Protein AF-A0A9P6RAH3-F1 (afdb_monomer_lite)

Structure (mmCIF, N/CA/C/O backbone):
data_AF-A0A9P6RAH3-F1
#
_entry.id   AF-A0A9P6RAH3-F1
#
loop_
_atom_site.group_PDB
_atom_site.id
_atom_site.type_symbol
_atom_site.label_atom_id
_atom_site.label_alt_id
_atom_site.label_comp_id
_atom_site.label_asym_id
_atom_site.label_entity_id
_atom_site.label_seq_id
_atom_site.pdbx_PDB_ins_code
_atom_site.Cartn_x
_atom_site.Cartn_y
_atom_site.Cartn_z
_atom_site.occupancy
_atom_site.B_iso_or_equiv
_atom_site.auth_seq_id
_atom_site.auth_comp_id
_atom_site.auth_asym_id
_atom_site.auth_atom_id
_atom_site.pdbx_PDB_model_num
ATOM 1 N N . MET A 1 1 ? 7.446 12.076 -21.615 1.00 49.56 1 MET A N 1
ATOM 2 C CA . MET A 1 1 ? 6.019 11.780 -21.861 1.00 49.56 1 MET A CA 1
ATOM 3 C C . MET A 1 1 ? 5.798 10.396 -22.470 1.00 49.56 1 MET A C 1
ATOM 5 O O . MET A 1 1 ? 5.103 9.610 -21.844 1.00 49.56 1 MET A O 1
ATOM 9 N N . VAL A 1 2 ? 6.433 10.030 -23.598 1.00 54.84 2 VAL A N 1
ATOM 10 C CA . VAL A 1 2 ? 6.246 8.711 -24.266 1.00 54.84 2 VAL A CA 1
ATOM 11 C C . VAL A 1 2 ? 6.373 7.505 -23.314 1.00 54.84 2 VAL A C 1
ATOM 13 O O . VAL A 1 2 ? 5.565 6.583 -23.360 1.00 54.84 2 VAL A O 1
ATOM 16 N N . THR A 1 3 ? 7.330 7.535 -22.381 1.00 67.00 3 THR A N 1
ATOM 17 C CA . THR A 1 3 ? 7.563 6.432 -21.435 1.00 67.00 3 THR A CA 1
ATOM 18 C C . THR A 1 3 ? 6.421 6.212 -20.436 1.00 67.00 3 THR A C 1
ATOM 20 O O . THR A 1 3 ? 6.198 5.075 -20.034 1.00 67.00 3 THR A O 1
ATOM 23 N N . PHE A 1 4 ? 5.693 7.257 -20.026 1.00 75.06 4 PHE A N 1
ATOM 24 C CA . PHE A 1 4 ? 4.624 7.123 -19.023 1.00 75.06 4 PHE A CA 1
ATOM 25 C C . PHE A 1 4 ? 3.326 6.617 -19.636 1.00 75.06 4 PHE A C 1
ATOM 27 O O . PHE A 1 4 ? 2.701 5.727 -19.065 1.00 75.06 4 PHE A O 1
ATOM 34 N N . ARG A 1 5 ? 2.991 7.064 -20.852 1.00 82.31 5 ARG A N 1
ATOM 35 C CA . ARG A 1 5 ? 1.853 6.505 -21.593 1.00 82.31 5 ARG A CA 1
ATOM 36 C C . ARG A 1 5 ? 2.031 5.005 -21.852 1.00 82.31 5 ARG A C 1
ATOM 38 O O . ARG A 1 5 ? 1.103 4.235 -21.633 1.00 82.31 5 ARG A O 1
ATOM 45 N N . ALA A 1 6 ? 3.251 4.562 -22.180 1.00 79.00 6 ALA A N 1
ATOM 46 C CA . ALA A 1 6 ? 3.580 3.135 -22.283 1.00 79.00 6 ALA A CA 1
ATOM 47 C C . ALA A 1 6 ? 3.304 2.353 -20.981 1.00 79.00 6 ALA A C 1
ATOM 49 O O . ALA A 1 6 ? 2.843 1.214 -21.030 1.00 79.00 6 ALA A O 1
ATOM 50 N N . MET A 1 7 ? 3.537 2.954 -19.805 1.00 79.81 7 MET A N 1
ATOM 51 C CA . MET A 1 7 ? 3.183 2.325 -18.525 1.00 79.81 7 MET A CA 1
ATOM 52 C C . MET A 1 7 ? 1.667 2.173 -18.360 1.00 79.81 7 MET A C 1
ATOM 54 O O . MET A 1 7 ? 1.246 1.164 -17.801 1.00 79.81 7 MET A O 1
ATOM 58 N N . GLY A 1 8 ? 0.868 3.116 -18.872 1.00 84.75 8 GLY A N 1
ATOM 59 C CA . GLY A 1 8 ? -0.594 3.015 -18.934 1.00 84.75 8 GLY A CA 1
ATOM 60 C C . GLY A 1 8 ? -1.062 1.785 -19.710 1.00 84.75 8 GLY A C 1
ATOM 61 O O . GLY A 1 8 ? -1.797 0.972 -19.158 1.00 84.75 8 GLY A O 1
ATOM 62 N N . TYR A 1 9 ? -0.544 1.563 -20.921 1.00 87.19 9 TYR A N 1
ATOM 63 C CA . TYR A 1 9 ? -0.865 0.368 -21.718 1.00 87.19 9 TYR A CA 1
ATOM 64 C C . TYR A 1 9 ? -0.421 -0.941 -21.050 1.00 87.19 9 TYR A C 1
ATOM 66 O O . TYR A 1 9 ? -1.148 -1.933 -21.047 1.00 87.19 9 TYR A O 1
ATOM 74 N N . VAL A 1 10 ? 0.768 -0.960 -20.435 1.00 83.44 10 VAL A N 1
ATOM 75 C CA . VAL A 1 10 ? 1.232 -2.138 -19.682 1.00 83.44 10 VAL A CA 1
ATOM 76 C C . VAL A 1 10 ? 0.315 -2.414 -18.490 1.00 83.44 10 VAL A C 1
ATOM 78 O O . VAL A 1 10 ? 0.002 -3.573 -18.208 1.00 83.44 10 VAL A O 1
ATOM 81 N N . LEU A 1 11 ? -0.105 -1.367 -17.779 1.00 85.81 11 LEU A N 1
ATOM 82 C CA . LEU A 1 11 ? -0.996 -1.491 -16.634 1.00 85.81 11 LEU A CA 1
ATOM 83 C C . LEU A 1 11 ? -2.391 -1.953 -17.066 1.00 85.81 11 LEU A C 1
ATOM 85 O O . LEU A 1 11 ? -2.921 -2.863 -16.436 1.00 85.81 11 LEU A O 1
ATOM 89 N N . ASP A 1 12 ? -2.929 -1.428 -18.167 1.00 91.81 12 ASP A N 1
ATOM 90 C CA . ASP A 1 12 ? -4.168 -1.904 -18.784 1.00 91.81 12 ASP A CA 1
ATOM 91 C C . ASP A 1 12 ? -4.110 -3.402 -19.091 1.00 91.81 12 ASP A C 1
ATOM 93 O O . ASP A 1 12 ? -4.993 -4.149 -18.676 1.00 91.81 12 ASP A O 1
ATOM 97 N N . GLY A 1 13 ? -3.034 -3.871 -19.728 1.00 86.12 13 GLY A N 1
ATOM 98 C CA . GLY A 1 13 ? -2.856 -5.293 -20.009 1.00 86.12 13 GLY A CA 1
ATOM 99 C C . GLY A 1 13 ? -2.847 -6.150 -18.737 1.00 86.12 13 GLY A C 1
ATOM 100 O O . GLY A 1 13 ? -3.402 -7.247 -18.714 1.00 86.12 13 GLY A O 1
ATOM 101 N N . VAL A 1 14 ? -2.254 -5.670 -17.641 1.00 85.31 14 VAL A N 1
ATOM 102 C CA . VAL A 1 14 ? -2.261 -6.394 -16.357 1.00 85.31 14 VAL A CA 1
ATOM 103 C C . VAL A 1 14 ? -3.646 -6.379 -15.707 1.00 85.31 14 VAL A C 1
ATOM 105 O O . VAL A 1 14 ? -4.113 -7.422 -15.238 1.00 85.31 14 VAL A O 1
ATOM 108 N N . LEU A 1 15 ? -4.293 -5.215 -15.669 1.00 88.62 15 LEU A N 1
ATOM 109 C CA . LEU A 1 15 ? -5.583 -5.033 -15.016 1.00 88.62 15 LEU A CA 1
ATOM 110 C C . LEU A 1 15 ? -6.694 -5.754 -15.781 1.00 88.62 15 LEU A C 1
ATOM 112 O O . LEU A 1 15 ? -7.438 -6.499 -15.160 1.00 88.62 15 LEU A O 1
ATOM 116 N N . SER A 1 16 ? -6.743 -5.647 -17.108 1.00 91.50 16 SER A N 1
ATOM 117 C CA . SER A 1 16 ? -7.760 -6.286 -17.960 1.00 91.50 16 SER A CA 1
ATOM 118 C C . SER A 1 16 ? -7.700 -7.812 -17.920 1.00 91.50 16 SER A C 1
ATOM 120 O O . SER A 1 16 ? -8.715 -8.486 -18.054 1.00 91.50 16 SER A O 1
ATOM 122 N N . ASN A 1 17 ? -6.514 -8.377 -17.679 1.00 87.94 17 ASN A N 1
ATOM 123 C CA . ASN A 1 17 ? -6.347 -9.817 -17.473 1.00 87.94 17 ASN A CA 1
ATOM 124 C C . ASN A 1 17 ? -6.884 -10.307 -16.118 1.00 87.94 17 ASN A C 1
ATOM 126 O O . ASN A 1 17 ? -7.027 -11.513 -15.916 1.00 87.94 17 ASN A O 1
ATOM 130 N N . THR A 1 18 ? -7.114 -9.395 -15.172 1.00 86.31 18 THR A N 1
ATOM 131 C CA . THR A 1 18 ? -7.459 -9.725 -13.781 1.00 86.31 18 THR A CA 1
ATOM 132 C C . THR A 1 18 ? -8.861 -9.246 -13.403 1.00 86.31 18 THR A C 1
ATOM 134 O O . THR A 1 18 ? -9.547 -9.916 -12.634 1.00 86.31 18 THR A O 1
ATOM 137 N N . PHE A 1 19 ? -9.295 -8.111 -13.945 1.00 92.00 19 PHE A N 1
ATOM 138 C CA . PHE A 1 19 ? -10.498 -7.385 -13.561 1.00 92.00 19 PHE A CA 1
ATOM 139 C C . PHE A 1 19 ? -11.309 -6.990 -14.796 1.00 92.00 19 PHE A C 1
ATOM 141 O O . PHE A 1 19 ? -10.760 -6.676 -15.851 1.00 92.00 19 PHE A O 1
ATOM 148 N N . ASN A 1 20 ? -12.633 -6.982 -14.652 1.00 93.25 20 ASN A N 1
ATOM 149 C CA . ASN A 1 20 ? -13.534 -6.506 -15.694 1.00 93.25 20 ASN A CA 1
ATOM 150 C C . ASN A 1 20 ? -13.617 -4.974 -15.633 1.00 93.25 20 ASN A C 1
ATOM 152 O O . ASN A 1 20 ? -14.080 -4.439 -14.624 1.00 93.25 20 ASN A O 1
ATOM 156 N N . LYS A 1 21 ? -13.214 -4.287 -16.711 1.00 94.12 21 LYS A N 1
ATOM 157 C CA . LYS A 1 21 ? -13.225 -2.815 -16.808 1.00 94.12 21 LYS A CA 1
ATOM 158 C C . LYS A 1 21 ? -14.575 -2.198 -16.445 1.00 94.12 21 LYS A C 1
ATOM 160 O O . LYS A 1 21 ? -14.622 -1.263 -15.659 1.00 94.12 21 LYS A O 1
ATOM 165 N N . GLY A 1 22 ? -15.672 -2.755 -16.963 1.00 93.19 22 GLY A N 1
ATOM 166 C CA . GLY A 1 22 ? -17.022 -2.223 -16.749 1.00 93.19 22 GLY A CA 1
ATOM 167 C C . GLY A 1 22 ? -17.549 -2.402 -15.323 1.00 93.19 22 GLY A C 1
ATOM 168 O O . GLY A 1 22 ? -18.554 -1.798 -14.970 1.00 93.19 22 GLY A O 1
ATOM 169 N N . LEU A 1 23 ? -16.881 -3.222 -14.507 1.00 92.81 23 LEU A N 1
ATOM 170 C CA . LEU A 1 23 ? -17.244 -3.489 -13.111 1.00 92.81 23 LEU A CA 1
ATOM 171 C C . LEU A 1 23 ? -16.186 -2.987 -12.118 1.00 92.81 23 LEU A C 1
ATOM 173 O O . LEU A 1 23 ? -16.280 -3.289 -10.930 1.00 92.81 23 LEU A O 1
ATOM 177 N N . THR A 1 24 ? -15.156 -2.282 -12.591 1.00 95.06 24 THR A N 1
ATOM 178 C CA . THR A 1 24 ? -14.015 -1.881 -11.764 1.00 95.06 24 THR A CA 1
ATOM 179 C C . THR A 1 24 ? -13.789 -0.383 -11.859 1.00 95.06 24 THR A C 1
ATOM 181 O O . THR A 1 24 ? -13.542 0.147 -12.941 1.00 95.06 24 THR A O 1
ATOM 184 N N . THR A 1 25 ? -13.783 0.275 -10.703 1.00 95.88 25 THR A N 1
ATOM 185 C CA . THR A 1 25 ? -13.424 1.689 -10.575 1.00 95.88 25 THR A CA 1
ATOM 186 C C . THR A 1 25 ? -12.081 1.813 -9.866 1.00 95.88 25 THR A C 1
ATOM 188 O O . THR A 1 25 ? -11.857 1.217 -8.811 1.00 95.88 25 THR A O 1
ATOM 191 N N . LEU A 1 26 ? -11.167 2.583 -10.449 1.00 95.12 26 LEU A N 1
ATOM 192 C CA . LEU A 1 26 ? -9.855 2.874 -9.885 1.00 95.12 26 LEU A CA 1
ATOM 193 C C . LEU A 1 26 ? -9.938 4.165 -9.070 1.00 95.12 26 LEU A C 1
ATOM 195 O O . LEU A 1 26 ? -10.116 5.237 -9.637 1.00 95.12 26 LEU A O 1
ATOM 199 N N . HIS A 1 27 ? -9.793 4.071 -7.750 1.00 94.62 27 HIS A N 1
ATOM 200 C CA . HIS A 1 27 ? -9.762 5.239 -6.868 1.00 94.62 27 HIS A CA 1
ATOM 201 C C . HIS A 1 27 ? -8.326 5.710 -6.654 1.00 94.62 27 HIS A C 1
ATOM 203 O O . HIS A 1 27 ? -7.445 4.915 -6.318 1.00 94.62 27 HIS A O 1
ATOM 209 N N . VAL A 1 28 ? -8.093 7.005 -6.846 1.00 91.62 28 VAL A N 1
ATOM 210 C CA . VAL A 1 28 ? -6.760 7.608 -6.765 1.00 91.62 28 VAL A CA 1
ATOM 211 C C . VAL A 1 28 ? -6.752 8.702 -5.709 1.00 91.62 28 VAL A C 1
ATOM 213 O O . VAL A 1 28 ? -7.640 9.552 -5.706 1.00 91.62 28 VAL A O 1
ATOM 216 N N . ASP A 1 29 ? -5.740 8.683 -4.836 1.00 89.44 29 ASP A N 1
ATOM 217 C CA . ASP A 1 29 ? -5.482 9.757 -3.870 1.00 89.44 29 ASP A CA 1
ATOM 218 C C . ASP A 1 29 ? -5.412 11.126 -4.567 1.00 89.44 29 ASP A C 1
ATOM 220 O O . ASP A 1 29 ? -4.658 11.306 -5.528 1.00 89.44 29 ASP A O 1
ATOM 224 N N . GLY A 1 30 ? -6.114 12.106 -4.010 1.00 88.25 30 GLY A N 1
ATOM 225 C CA . GLY A 1 30 ? -5.964 13.524 -4.301 1.00 88.25 30 GLY A CA 1
ATOM 226 C C . GLY A 1 30 ? -4.952 14.209 -3.387 1.00 88.25 30 GLY A C 1
ATOM 227 O O . GLY A 1 30 ? -3.804 13.776 -3.232 1.00 88.25 30 GLY A O 1
ATOM 228 N N . LEU A 1 31 ? -5.370 15.332 -2.800 1.00 84.56 31 LEU A N 1
ATOM 229 C CA . LEU A 1 31 ? -4.498 16.189 -1.998 1.00 84.56 31 LEU A CA 1
ATOM 230 C C . LEU A 1 31 ? -4.124 15.538 -0.660 1.00 84.56 31 LEU A C 1
ATOM 232 O O . LEU A 1 31 ? -4.891 14.772 -0.077 1.00 84.56 31 LEU A O 1
ATOM 236 N N . ALA A 1 32 ? -2.936 15.878 -0.155 1.00 83.44 32 ALA A N 1
ATOM 237 C CA . ALA A 1 32 ? -2.499 15.445 1.168 1.00 83.44 32 ALA A CA 1
ATOM 238 C C . ALA A 1 32 ? -3.417 16.016 2.262 1.00 83.44 32 ALA A C 1
ATOM 240 O O . ALA A 1 32 ? -3.820 17.182 2.208 1.00 83.44 32 ALA A O 1
ATOM 241 N N . SER A 1 33 ? -3.719 15.189 3.262 1.00 87.56 33 SER A N 1
ATOM 242 C CA . SER A 1 33 ? -4.555 15.555 4.401 1.00 87.56 33 SER A CA 1
ATOM 243 C C . SER A 1 33 ? -3.719 15.974 5.607 1.00 87.56 33 SER A C 1
ATOM 245 O O . SER A 1 33 ? -2.611 15.472 5.828 1.00 87.56 33 SER A O 1
ATOM 247 N N . GLU A 1 34 ? -4.268 16.873 6.426 1.00 85.94 34 GLU A N 1
ATOM 248 C CA . GLU A 1 34 ? -3.647 17.280 7.693 1.00 85.94 34 GLU A CA 1
ATOM 249 C C . GLU A 1 34 ? -3.409 16.075 8.609 1.00 85.94 34 GLU A C 1
ATOM 251 O O . GLU A 1 34 ? -2.360 15.939 9.235 1.00 85.94 34 GLU A O 1
ATOM 256 N N . GLN A 1 35 ? -4.370 15.153 8.629 1.00 85.81 35 GLN A N 1
ATOM 257 C CA . GLN A 1 35 ? -4.357 13.963 9.466 1.00 85.81 35 GLN A CA 1
ATOM 258 C C . GLN A 1 35 ? -3.146 13.062 9.147 1.00 85.81 35 GLN A C 1
ATOM 260 O O . GLN A 1 35 ? -2.555 12.499 10.067 1.00 85.81 35 GLN A O 1
ATOM 265 N N . LYS A 1 36 ? -2.707 12.974 7.879 1.00 85.75 36 LYS A N 1
ATOM 266 C CA . LYS A 1 36 ? -1.506 12.209 7.480 1.00 85.75 36 LYS A CA 1
ATOM 267 C C . LYS A 1 36 ? -0.220 13.046 7.442 1.00 85.75 36 LYS A C 1
ATOM 269 O O . LYS A 1 36 ? 0.839 12.521 7.085 1.00 85.75 36 LYS A O 1
ATOM 274 N N . ARG A 1 37 ? -0.240 14.327 7.839 1.00 84.88 37 ARG A N 1
ATOM 275 C CA . ARG A 1 37 ? 0.933 15.225 7.780 1.00 84.88 37 ARG A CA 1
ATOM 276 C C . ARG A 1 37 ? 2.153 14.643 8.494 1.00 84.88 37 ARG A C 1
ATOM 278 O O . ARG A 1 37 ? 3.262 14.677 7.958 1.00 84.88 37 ARG A O 1
ATOM 285 N N . GLN A 1 38 ? 1.973 14.078 9.689 1.00 84.69 38 GLN A N 1
ATOM 286 C CA . GLN A 1 38 ? 3.084 13.490 10.442 1.00 84.69 38 GLN A CA 1
ATOM 287 C C . GLN A 1 38 ? 3.701 12.295 9.700 1.00 84.69 38 GLN A C 1
ATOM 289 O O . GLN A 1 38 ? 4.925 12.158 9.655 1.00 84.69 38 GLN A O 1
ATOM 294 N N . GLU A 1 39 ? 2.875 11.445 9.097 1.00 85.56 39 GLU A N 1
ATOM 295 C CA . GLU A 1 39 ? 3.328 10.285 8.337 1.00 85.56 39 GLU A CA 1
ATOM 296 C C . GLU A 1 39 ? 4.015 10.701 7.029 1.00 85.56 39 GLU A C 1
ATOM 298 O O . GLU A 1 39 ? 5.081 10.179 6.692 1.00 85.56 39 GLU A O 1
ATOM 303 N N . HIS A 1 40 ? 3.510 11.731 6.345 1.00 83.81 40 HIS A N 1
ATOM 304 C CA . HIS A 1 40 ? 4.207 12.357 5.219 1.00 83.81 40 HIS A CA 1
ATOM 305 C C . HIS A 1 40 ? 5.593 12.875 5.624 1.00 83.81 40 HIS A C 1
ATOM 307 O O . HIS A 1 40 ? 6.584 12.537 4.970 1.00 83.81 40 HIS A O 1
ATOM 313 N N . ARG A 1 41 ? 5.700 13.590 6.752 1.00 84.25 41 ARG A N 1
ATOM 314 C CA . ARG A 1 41 ? 6.985 14.053 7.298 1.00 84.25 41 ARG A CA 1
ATOM 315 C C . ARG A 1 41 ? 7.924 12.896 7.626 1.00 84.25 41 ARG A C 1
ATOM 317 O O . ARG A 1 41 ? 9.084 12.931 7.224 1.00 84.25 41 ARG A O 1
ATOM 324 N N . LYS A 1 42 ? 7.451 11.836 8.291 1.00 84.56 42 LYS A N 1
ATOM 325 C CA . LYS A 1 42 ? 8.261 10.634 8.586 1.00 84.56 42 LYS A CA 1
ATOM 326 C C . LYS A 1 42 ? 8.779 9.983 7.303 1.00 84.56 42 LYS A C 1
ATOM 328 O O . LYS A 1 42 ? 9.968 9.660 7.210 1.00 84.56 42 LYS A O 1
ATOM 333 N N . ARG A 1 43 ? 7.916 9.819 6.293 1.00 82.62 43 ARG A N 1
ATOM 334 C CA . ARG A 1 43 ? 8.280 9.263 4.979 1.00 82.62 43 ARG A CA 1
ATOM 335 C C . ARG A 1 43 ? 9.321 10.144 4.282 1.00 82.62 43 ARG A C 1
ATOM 337 O O . ARG A 1 43 ? 10.314 9.606 3.789 1.00 82.62 43 ARG A O 1
ATOM 344 N N . ASN A 1 44 ? 9.153 11.466 4.301 1.00 82.12 44 ASN A N 1
ATOM 345 C CA . ASN A 1 44 ? 10.094 12.421 3.709 1.00 82.12 44 ASN A CA 1
ATOM 346 C C . ASN A 1 44 ? 11.436 12.455 4.453 1.00 82.12 44 ASN A C 1
ATOM 348 O O . ASN A 1 44 ? 12.487 12.404 3.820 1.00 82.12 44 ASN A O 1
ATOM 352 N N . GLN A 1 45 ? 11.437 12.434 5.786 1.00 85.12 45 GLN A N 1
ATOM 353 C CA . GLN A 1 45 ? 12.658 12.343 6.591 1.00 85.12 45 GLN A CA 1
ATOM 354 C C . GLN A 1 45 ? 13.403 11.024 6.362 1.00 85.12 45 GLN A C 1
ATOM 356 O O . GLN A 1 45 ? 14.628 11.013 6.256 1.00 85.12 45 GLN A O 1
ATOM 361 N N . SER A 1 46 ? 12.683 9.903 6.271 1.00 84.56 46 SER A N 1
ATOM 362 C CA . SER A 1 46 ? 13.263 8.595 5.945 1.00 84.56 46 SER A CA 1
ATOM 363 C C . SER A 1 46 ? 13.887 8.593 4.547 1.00 84.56 46 SER A C 1
ATOM 365 O O . SER A 1 46 ? 15.001 8.091 4.356 1.00 84.56 46 SER A O 1
ATOM 367 N N . LEU A 1 47 ? 13.208 9.220 3.581 1.00 82.31 47 LEU A N 1
ATOM 368 C CA . LEU A 1 47 ? 13.712 9.420 2.226 1.00 82.31 47 LEU A CA 1
ATOM 369 C C . LEU A 1 47 ? 14.978 10.286 2.229 1.00 82.31 47 LEU A C 1
ATOM 371 O O . LEU A 1 47 ? 15.981 9.869 1.653 1.00 82.31 47 LEU A O 1
ATOM 375 N N . LYS A 1 48 ? 14.965 11.423 2.937 1.00 83.75 48 LYS A N 1
ATOM 376 C CA . LYS A 1 48 ? 16.110 12.332 3.104 1.00 83.75 48 LYS A CA 1
ATOM 377 C C . LYS A 1 48 ? 17.309 11.608 3.707 1.00 83.75 48 LYS A C 1
ATOM 379 O O . LYS A 1 48 ? 18.349 11.523 3.071 1.00 83.75 48 LYS A O 1
ATOM 384 N N . LYS A 1 49 ? 17.133 10.941 4.853 1.00 86.50 49 LYS A N 1
ATOM 385 C CA . LYS A 1 49 ? 18.187 10.139 5.506 1.00 86.50 49 LYS A CA 1
ATOM 386 C C . LYS A 1 49 ? 18.754 9.061 4.583 1.00 86.50 49 LYS A C 1
ATOM 388 O O . LYS A 1 49 ? 19.961 8.825 4.555 1.00 86.50 49 LYS A O 1
ATOM 393 N N . SER A 1 50 ? 17.891 8.386 3.826 1.00 84.25 50 SER A N 1
ATOM 394 C CA . SER A 1 50 ? 18.324 7.359 2.879 1.00 84.25 50 SER A CA 1
ATOM 395 C C . SER A 1 50 ? 19.074 7.955 1.688 1.00 84.25 50 SER A C 1
ATOM 397 O O . SER A 1 50 ? 20.031 7.341 1.212 1.00 84.25 50 SER A O 1
ATOM 399 N N . MET A 1 51 ? 18.676 9.147 1.239 1.00 83.69 51 MET A N 1
ATOM 400 C CA . MET A 1 51 ? 19.365 9.902 0.201 1.00 83.69 51 MET A CA 1
ATOM 401 C C . MET A 1 51 ? 20.731 10.385 0.674 1.00 83.69 51 MET A C 1
ATOM 403 O O . MET A 1 51 ? 21.720 10.135 -0.002 1.00 83.69 51 MET A O 1
ATOM 407 N N . ASP A 1 52 ? 20.819 10.985 1.856 1.00 86.56 52 ASP A N 1
ATOM 408 C CA . ASP A 1 52 ? 22.078 11.459 2.437 1.00 86.56 52 ASP A CA 1
ATOM 409 C C . ASP A 1 52 ? 23.041 10.285 2.673 1.00 86.56 52 ASP A C 1
ATOM 411 O O . ASP A 1 52 ? 24.239 10.353 2.382 1.00 86.56 52 ASP A O 1
ATOM 415 N N . SER A 1 53 ? 22.509 9.135 3.105 1.00 87.69 53 SER A N 1
ATOM 416 C CA . SER A 1 53 ? 23.281 7.893 3.215 1.00 87.69 53 SER A CA 1
ATOM 417 C C . SER A 1 53 ? 23.754 7.360 1.860 1.00 87.69 53 SER A C 1
ATOM 419 O O . SER A 1 53 ? 24.790 6.697 1.788 1.00 87.69 53 SER A O 1
ATOM 421 N N . LEU A 1 54 ? 22.993 7.583 0.787 1.00 86.12 54 LEU A N 1
ATOM 422 C CA . LEU A 1 54 ? 23.382 7.195 -0.564 1.00 86.12 54 LEU A CA 1
ATOM 423 C C . LEU A 1 54 ? 24.434 8.160 -1.125 1.00 86.12 54 LEU A C 1
ATOM 425 O O . LEU A 1 54 ? 25.460 7.680 -1.596 1.00 86.12 54 LEU A O 1
ATOM 429 N N . LYS A 1 55 ? 24.219 9.476 -1.012 1.00 87.56 55 LYS A N 1
ATOM 430 C CA . LYS A 1 55 ? 25.155 10.532 -1.423 1.00 87.56 55 LYS A CA 1
ATOM 431 C C . LYS A 1 55 ? 26.506 10.363 -0.746 1.00 87.56 55 LYS A C 1
ATOM 433 O O . LYS A 1 55 ? 27.480 10.119 -1.433 1.00 87.56 55 LYS A O 1
ATOM 438 N N . SER A 1 56 ? 26.556 10.268 0.583 1.00 88.81 56 SER A N 1
ATOM 439 C CA . SER A 1 56 ? 27.818 10.037 1.315 1.00 88.81 56 SER A CA 1
ATOM 440 C C . SER A 1 56 ? 28.594 8.788 0.859 1.00 88.81 56 SER A C 1
ATOM 442 O O . SER A 1 56 ? 29.825 8.789 0.826 1.00 88.81 56 SER A O 1
ATOM 444 N N . LYS A 1 57 ? 27.897 7.713 0.463 1.00 86.38 57 LYS A N 1
ATOM 445 C CA . LYS A 1 57 ? 28.527 6.504 -0.103 1.00 86.38 57 LYS A CA 1
ATOM 446 C C . LYS A 1 57 ? 28.986 6.688 -1.544 1.00 86.38 57 LYS A C 1
ATOM 448 O O . LYS A 1 57 ? 29.923 6.010 -1.956 1.00 86.38 57 LYS A O 1
ATOM 453 N N . VAL A 1 58 ? 28.295 7.518 -2.315 1.00 86.50 58 VAL A N 1
ATOM 454 C CA . VAL A 1 58 ? 28.639 7.829 -3.703 1.00 86.50 58 VAL A CA 1
ATOM 455 C C . VAL A 1 58 ? 29.783 8.835 -3.728 1.00 86.50 58 VAL A C 1
ATOM 457 O O . VAL A 1 58 ? 30.758 8.588 -4.413 1.00 86.50 58 VAL A O 1
ATOM 460 N N . ASP A 1 59 ? 29.762 9.888 -2.924 1.00 87.69 59 ASP A N 1
ATOM 461 C CA . ASP A 1 59 ? 30.775 10.948 -2.928 1.00 87.69 59 ASP A CA 1
ATOM 462 C C . ASP A 1 59 ? 32.137 10.453 -2.432 1.00 87.69 59 ASP A C 1
ATOM 464 O O . ASP A 1 59 ? 33.176 10.938 -2.869 1.00 87.69 59 ASP A O 1
ATOM 468 N N . SER A 1 60 ? 32.161 9.413 -1.595 1.00 89.81 60 SER A N 1
ATOM 469 C CA . SER A 1 60 ? 33.403 8.767 -1.173 1.00 89.81 60 SER A CA 1
ATOM 470 C C . SER A 1 60 ? 34.135 8.118 -2.368 1.00 89.81 60 SER A C 1
ATOM 472 O O . SER A 1 60 ? 33.670 7.092 -2.885 1.00 89.81 60 SER A O 1
ATOM 474 N N . PRO A 1 61 ? 35.319 8.620 -2.782 1.00 82.69 61 PRO A N 1
ATOM 475 C CA . PRO A 1 61 ? 36.054 8.085 -3.935 1.00 82.69 61 PRO A CA 1
ATOM 476 C C . PRO A 1 61 ? 36.554 6.650 -3.699 1.00 82.69 61 PRO A C 1
ATOM 478 O O . PRO A 1 61 ? 36.758 5.884 -4.640 1.00 82.69 61 PRO A O 1
ATOM 481 N N . ALA A 1 62 ? 36.694 6.242 -2.433 1.00 82.75 62 ALA A N 1
ATOM 482 C CA . ALA A 1 62 ? 37.101 4.892 -2.047 1.00 82.75 62 ALA A CA 1
ATOM 483 C C . ALA A 1 62 ? 35.991 3.839 -2.240 1.00 82.75 62 ALA A C 1
ATOM 485 O O . ALA A 1 62 ? 36.257 2.630 -2.258 1.00 82.75 62 ALA A O 1
ATOM 486 N N . THR A 1 63 ? 34.733 4.264 -2.374 1.00 83.12 63 THR A N 1
ATOM 487 C CA . THR A 1 63 ? 33.598 3.343 -2.370 1.00 83.12 63 THR A CA 1
ATOM 488 C C . THR A 1 63 ? 33.296 2.841 -3.779 1.00 83.12 63 THR A C 1
ATOM 490 O O . THR A 1 63 ? 32.829 3.564 -4.656 1.00 83.12 63 THR A O 1
ATOM 493 N N . LYS A 1 64 ? 33.517 1.541 -4.009 1.00 84.62 64 LYS A N 1
ATOM 494 C CA . LYS A 1 64 ? 33.165 0.907 -5.289 1.00 84.62 64 LYS A CA 1
ATOM 495 C C . LYS A 1 64 ? 31.638 0.838 -5.459 1.00 84.62 64 LYS A C 1
ATOM 497 O O . LYS A 1 64 ? 30.963 0.411 -4.515 1.00 84.62 64 LYS A O 1
ATOM 502 N N . PRO A 1 65 ? 31.085 1.153 -6.648 1.00 81.88 65 PRO A N 1
ATOM 503 C CA . PRO A 1 65 ? 29.666 0.970 -6.936 1.00 81.88 65 PRO A CA 1
ATOM 504 C C . PRO A 1 65 ? 29.225 -0.475 -6.665 1.00 81.88 65 PRO A C 1
ATOM 506 O O . PRO A 1 65 ? 29.776 -1.426 -7.222 1.00 81.88 65 PRO A O 1
ATOM 509 N N . ARG A 1 66 ? 28.220 -0.663 -5.804 1.00 84.44 66 ARG A N 1
ATOM 510 C CA . ARG A 1 66 ? 27.632 -1.981 -5.508 1.00 84.44 66 ARG A CA 1
ATOM 511 C C . ARG A 1 66 ? 26.219 -2.058 -6.065 1.00 84.44 66 ARG A C 1
ATOM 513 O O . ARG A 1 66 ? 25.502 -1.065 -6.091 1.00 84.44 66 ARG A O 1
ATOM 520 N N . LYS A 1 67 ? 25.752 -3.271 -6.391 1.00 80.06 67 LYS A N 1
ATOM 521 C CA . LYS A 1 67 ? 24.345 -3.540 -6.766 1.00 80.06 67 LYS A CA 1
ATOM 522 C C . LYS A 1 67 ? 23.345 -2.994 -5.736 1.00 80.06 67 LYS A C 1
ATOM 524 O O . LYS A 1 67 ? 22.228 -2.636 -6.092 1.00 80.06 67 LYS A O 1
ATOM 529 N N . GLN A 1 68 ? 23.750 -2.928 -4.466 1.00 80.94 68 GLN A N 1
ATOM 530 C CA . GLN A 1 68 ? 22.952 -2.334 -3.400 1.00 80.94 68 GLN A CA 1
ATOM 531 C C . GLN A 1 68 ? 22.714 -0.835 -3.611 1.00 80.94 68 GLN A C 1
ATOM 533 O O . GLN A 1 68 ? 21.599 -0.405 -3.367 1.00 80.94 68 GLN A O 1
ATOM 538 N N . HIS A 1 69 ? 23.683 -0.070 -4.127 1.00 77.94 69 HIS A N 1
ATOM 539 C CA . HIS A 1 69 ? 23.506 1.365 -4.386 1.00 77.94 69 HIS A CA 1
ATOM 540 C C . HIS A 1 69 ? 22.437 1.591 -5.453 1.00 77.94 69 HIS A C 1
ATOM 542 O O . HIS A 1 69 ? 21.490 2.316 -5.201 1.00 77.94 69 HIS A O 1
ATOM 548 N N . PHE A 1 70 ? 22.488 0.859 -6.570 1.00 75.81 70 PHE A N 1
ATOM 549 C CA . PHE A 1 70 ? 21.452 0.928 -7.608 1.00 75.81 70 PHE A CA 1
ATOM 550 C C . PHE A 1 70 ? 20.067 0.489 -7.111 1.00 75.81 70 PHE A C 1
ATOM 552 O O . PHE A 1 70 ? 19.057 1.065 -7.504 1.00 75.81 70 PHE A O 1
ATOM 559 N N . ARG A 1 71 ? 19.999 -0.523 -6.231 1.00 77.69 71 ARG A N 1
ATOM 560 C CA . ARG A 1 71 ? 18.738 -0.909 -5.574 1.00 77.69 71 ARG A CA 1
ATOM 561 C C . ARG A 1 71 ? 18.220 0.204 -4.670 1.00 77.69 71 ARG A C 1
ATOM 563 O O . ARG A 1 71 ? 17.028 0.469 -4.694 1.00 77.69 71 ARG A O 1
ATOM 570 N N . THR A 1 72 ? 19.102 0.852 -3.913 1.00 77.81 72 THR A N 1
ATOM 571 C CA . THR A 1 72 ? 18.751 2.014 -3.100 1.00 77.81 72 THR A CA 1
ATOM 572 C C . THR A 1 72 ? 18.266 3.155 -3.991 1.00 77.81 72 THR A C 1
ATOM 574 O O . THR A 1 72 ? 17.158 3.610 -3.764 1.00 77.81 72 THR A O 1
ATOM 577 N N . CYS A 1 73 ? 18.976 3.529 -5.065 1.00 74.50 73 CYS A N 1
ATOM 578 C CA . CYS A 1 73 ? 18.510 4.540 -6.026 1.00 74.50 73 CYS A CA 1
ATOM 579 C C . CYS A 1 73 ? 17.117 4.206 -6.567 1.00 74.50 73 CYS A C 1
ATOM 581 O O . CYS A 1 73 ? 16.239 5.055 -6.555 1.00 74.50 73 CYS A O 1
ATOM 583 N N . ARG A 1 74 ? 16.886 2.951 -6.979 1.00 75.19 74 ARG A N 1
ATOM 584 C CA . ARG A 1 74 ? 15.580 2.493 -7.475 1.00 75.19 74 ARG A CA 1
ATOM 585 C C . ARG A 1 74 ? 14.478 2.597 -6.419 1.00 75.19 74 ARG A C 1
ATOM 587 O O . ARG A 1 74 ? 13.350 2.907 -6.768 1.00 75.19 74 ARG A O 1
ATOM 594 N N . ASN A 1 75 ? 14.789 2.303 -5.160 1.00 72.81 75 ASN A N 1
ATOM 595 C CA . ASN A 1 75 ? 13.824 2.374 -4.063 1.00 72.81 75 ASN A CA 1
ATOM 596 C C . ASN A 1 75 ? 13.567 3.816 -3.594 1.00 72.81 75 ASN A C 1
ATOM 598 O O . ASN A 1 75 ? 12.495 4.093 -3.064 1.00 72.81 75 ASN A O 1
ATOM 602 N N . LEU A 1 76 ? 14.550 4.709 -3.754 1.00 76.81 76 LEU A N 1
ATOM 603 C CA . LEU A 1 76 ? 14.426 6.137 -3.448 1.00 76.81 76 LEU A CA 1
ATOM 604 C C . LEU A 1 76 ? 13.771 6.913 -4.585 1.00 76.81 76 LEU A C 1
ATOM 606 O O . LEU A 1 76 ? 13.152 7.941 -4.333 1.00 76.81 76 LEU A O 1
ATOM 610 N N . TYR A 1 77 ? 13.875 6.412 -5.817 1.00 68.06 77 TYR A N 1
ATOM 611 C CA . TYR A 1 77 ? 13.215 7.007 -6.962 1.00 68.06 77 TYR A CA 1
ATOM 612 C C . TYR A 1 77 ? 11.708 6.848 -6.835 1.00 68.06 77 TYR A C 1
ATOM 614 O O . TYR A 1 77 ? 11.137 5.791 -7.104 1.00 68.06 77 TYR A O 1
ATOM 622 N N . ARG A 1 78 ? 11.074 7.935 -6.405 1.00 67.44 78 ARG A N 1
ATOM 623 C CA . ARG A 1 78 ? 9.638 8.135 -6.495 1.00 67.44 78 ARG A CA 1
ATOM 624 C C . ARG A 1 78 ? 9.417 9.107 -7.635 1.00 67.44 78 ARG A C 1
ATOM 626 O O . ARG A 1 78 ? 9.898 10.235 -7.593 1.00 67.44 78 ARG A O 1
ATOM 633 N N . LEU A 1 79 ? 8.734 8.640 -8.670 1.00 60.75 79 LEU A N 1
ATOM 634 C CA . LEU A 1 79 ? 8.264 9.524 -9.723 1.00 60.75 79 LEU A CA 1
ATOM 635 C C . LEU A 1 79 ? 7.351 10.587 -9.097 1.00 60.75 79 LEU A C 1
ATOM 637 O O . LEU A 1 79 ? 6.590 10.243 -8.183 1.00 60.75 79 LEU A O 1
ATOM 641 N N . PRO A 1 80 ? 7.431 11.857 -9.534 1.00 61.25 80 PRO A N 1
ATOM 642 C CA . PRO A 1 80 ? 6.531 12.889 -9.042 1.00 61.25 80 PRO A CA 1
ATOM 643 C C . PRO A 1 80 ? 5.082 12.420 -9.204 1.00 61.25 80 PRO A C 1
ATOM 645 O O . PRO A 1 80 ? 4.679 12.051 -10.309 1.00 61.25 80 PRO A O 1
ATOM 648 N N . ARG A 1 81 ? 4.318 12.397 -8.100 1.00 63.19 81 ARG A N 1
ATOM 649 C CA . ARG A 1 81 ? 2.938 11.873 -8.072 1.00 63.19 81 ARG A CA 1
ATOM 650 C C . ARG A 1 81 ? 2.074 12.504 -9.168 1.00 63.19 81 ARG A C 1
ATOM 652 O O . ARG A 1 81 ? 1.362 11.780 -9.844 1.00 63.19 81 ARG A O 1
ATOM 659 N N . HIS A 1 82 ? 2.200 13.812 -9.394 1.00 62.28 82 HIS A N 1
ATOM 660 C CA . HIS A 1 82 ? 1.410 14.531 -10.396 1.00 62.28 82 HIS A CA 1
ATOM 661 C C . HIS A 1 82 ? 1.709 14.090 -11.842 1.00 62.28 82 HIS A C 1
ATOM 663 O O . HIS A 1 82 ? 0.777 13.930 -12.620 1.00 62.28 82 HIS A O 1
ATOM 669 N N . ILE A 1 83 ? 2.974 13.813 -12.191 1.00 58.59 83 ILE A N 1
ATOM 670 C CA . ILE A 1 83 ? 3.358 13.362 -13.545 1.00 58.59 83 ILE A CA 1
ATOM 671 C C . ILE A 1 83 ? 2.976 11.896 -13.756 1.00 58.59 83 ILE A C 1
ATOM 673 O O . ILE A 1 83 ? 2.448 11.535 -14.803 1.00 58.59 83 ILE A O 1
ATOM 677 N N . LEU A 1 84 ? 3.238 11.041 -12.760 1.00 66.12 84 LEU A N 1
ATOM 678 C CA . LEU A 1 84 ? 2.935 9.617 -12.877 1.00 66.12 84 LEU A CA 1
ATOM 679 C C . LEU A 1 84 ? 1.426 9.368 -12.917 1.00 66.12 84 LEU A C 1
ATOM 681 O O . LEU A 1 84 ? 0.975 8.568 -13.726 1.00 66.12 84 LEU A O 1
ATOM 685 N N . CYS A 1 85 ? 0.659 10.025 -12.045 1.00 70.94 85 CYS A N 1
ATOM 686 C CA . CYS A 1 85 ? -0.779 9.814 -11.984 1.00 70.94 85 CYS A CA 1
ATOM 687 C C . CYS A 1 85 ? -1.461 10.390 -13.225 1.00 70.94 85 CYS A C 1
ATOM 689 O O . CYS A 1 85 ? -2.191 9.659 -13.872 1.00 70.94 85 CYS A O 1
ATOM 691 N N . HIS A 1 86 ? -1.186 11.630 -13.637 1.00 80.62 86 HIS A N 1
ATOM 692 C CA . HIS A 1 86 ? -1.937 12.226 -14.746 1.00 80.62 86 HIS A CA 1
ATOM 693 C C . HIS A 1 86 ? -1.739 11.483 -16.083 1.00 80.62 86 HIS A C 1
ATOM 695 O O . HIS A 1 86 ? -2.713 11.090 -16.724 1.00 80.62 86 HIS A O 1
ATOM 701 N N . ASP A 1 87 ? -0.493 11.217 -16.492 1.00 84.44 87 ASP A N 1
ATOM 702 C CA . ASP A 1 87 ? -0.206 10.584 -17.791 1.00 84.44 87 ASP A CA 1
ATOM 703 C C . ASP A 1 87 ? -0.611 9.101 -17.841 1.00 84.44 87 ASP A C 1
ATOM 705 O O . ASP A 1 87 ? -0.999 8.599 -18.893 1.00 84.44 87 ASP A O 1
ATOM 709 N N . VAL A 1 88 ? -0.496 8.372 -16.724 1.00 87.81 88 VAL A N 1
ATOM 710 C CA . VAL A 1 88 ? -0.882 6.951 -16.676 1.00 87.81 88 VAL A CA 1
ATOM 711 C C . VAL A 1 88 ? -2.396 6.813 -16.574 1.00 87.81 88 VAL A C 1
ATOM 713 O O . VAL A 1 88 ? -2.966 5.966 -17.256 1.00 87.81 88 VAL A O 1
ATOM 716 N N . LEU A 1 89 ? -3.048 7.626 -15.738 1.00 90.88 89 LEU A N 1
ATOM 717 C CA . LEU A 1 89 ? -4.494 7.552 -15.535 1.00 90.88 89 LEU A CA 1
ATOM 718 C C . LEU A 1 89 ? -5.260 8.037 -16.761 1.00 90.88 89 LEU A C 1
ATOM 720 O O . LEU A 1 89 ? -6.205 7.361 -17.139 1.00 90.88 89 LEU A O 1
ATOM 724 N N . SER A 1 90 ? -4.807 9.103 -17.431 1.00 91.56 90 SER A N 1
ATOM 725 C CA . SER A 1 90 ? -5.413 9.544 -18.699 1.00 91.56 90 SER A CA 1
ATOM 726 C C . SER A 1 90 ? -5.407 8.432 -19.747 1.00 91.56 90 SER A C 1
ATOM 728 O O . SER A 1 90 ? -6.428 8.176 -20.370 1.00 91.56 90 SER A O 1
ATOM 730 N N . VAL A 1 91 ? -4.305 7.684 -19.885 1.00 93.25 91 VAL A N 1
ATOM 731 C CA . VAL A 1 91 ? -4.274 6.512 -20.779 1.00 93.25 91 VAL A CA 1
ATOM 732 C C . VAL A 1 91 ? -5.256 5.429 -20.334 1.00 93.25 91 VAL A C 1
ATOM 734 O O . VAL A 1 91 ? -5.898 4.814 -21.177 1.00 93.25 91 VAL A O 1
ATOM 737 N N . LEU A 1 92 ? -5.404 5.170 -19.033 1.00 94.00 92 LEU A N 1
ATOM 738 C CA . LEU A 1 92 ? -6.386 4.190 -18.557 1.00 94.00 92 LEU A CA 1
ATOM 739 C C . LEU A 1 92 ? -7.830 4.640 -18.830 1.00 94.00 92 LEU A C 1
ATOM 741 O O . LEU A 1 92 ? -8.638 3.816 -19.254 1.00 94.00 92 LEU A O 1
ATOM 745 N N . GLU A 1 93 ? -8.141 5.921 -18.634 1.00 95.31 93 GLU A N 1
ATOM 746 C CA . GLU A 1 93 ? -9.438 6.526 -18.965 1.00 95.31 93 GLU A CA 1
ATOM 747 C C . GLU A 1 93 ? -9.720 6.431 -20.475 1.00 95.31 93 GLU A C 1
ATOM 749 O O . GLU A 1 93 ? -10.784 5.955 -20.869 1.00 95.31 93 GLU A O 1
ATOM 754 N N . GLU A 1 94 ? -8.743 6.775 -21.324 1.00 95.88 94 GLU A N 1
ATOM 755 C CA . GLU A 1 94 ? -8.809 6.610 -22.787 1.00 95.88 94 GLU A CA 1
ATOM 756 C C . GLU A 1 94 ? -9.053 5.140 -23.190 1.00 95.88 94 GLU A C 1
ATOM 758 O O . GLU A 1 94 ? -9.766 4.861 -24.152 1.00 95.88 94 GLU A O 1
ATOM 763 N N . LEU A 1 95 ? -8.505 4.186 -22.428 1.00 95.69 95 LEU A N 1
ATOM 764 C CA . LEU A 1 95 ? -8.692 2.740 -22.611 1.00 95.69 95 LEU A CA 1
ATOM 765 C C . LEU A 1 95 ? -9.979 2.193 -21.964 1.00 95.69 95 LEU A C 1
ATOM 767 O O . LEU A 1 95 ? -10.160 0.969 -21.894 1.00 95.69 95 LEU A O 1
ATOM 771 N N . GLY A 1 96 ? -10.866 3.069 -21.486 1.00 96.62 96 GLY A N 1
ATOM 772 C CA . GLY A 1 96 ? -12.193 2.726 -20.976 1.00 96.62 96 GLY A CA 1
ATOM 773 C C . GLY A 1 96 ? -12.243 2.280 -19.512 1.00 96.62 96 GLY A C 1
ATOM 774 O O . GLY A 1 96 ? -13.232 1.670 -19.107 1.00 96.62 96 GLY A O 1
ATOM 775 N N . TRP A 1 97 ? -11.204 2.535 -18.709 1.00 96.94 97 TRP A N 1
ATOM 776 C CA . TRP A 1 97 ? -11.288 2.349 -17.256 1.00 96.94 97 TRP A CA 1
ATOM 777 C C . TRP A 1 97 ? -12.066 3.489 -16.602 1.00 96.94 97 TRP A C 1
ATOM 779 O O . TRP A 1 97 ? -11.861 4.658 -16.917 1.00 96.94 97 TRP A O 1
ATOM 789 N N . SER A 1 98 ? -12.905 3.155 -15.619 1.00 96.56 98 SER A N 1
ATOM 790 C CA . SER A 1 98 ? -13.493 4.158 -14.733 1.00 96.56 98 SER A CA 1
ATOM 791 C C . SER A 1 98 ? -12.458 4.564 -13.685 1.00 96.56 98 SER A C 1
ATOM 793 O O . SER A 1 98 ? -12.056 3.746 -12.857 1.00 96.56 98 SER A O 1
ATOM 795 N N . VAL A 1 99 ? -12.003 5.815 -13.726 1.00 95.19 99 VAL A N 1
ATOM 796 C CA . VAL A 1 99 ? -11.066 6.375 -12.745 1.00 95.19 99 VAL A CA 1
ATOM 797 C C . VAL A 1 99 ? -11.787 7.439 -11.924 1.00 95.19 99 VAL A C 1
ATOM 799 O O . VAL A 1 99 ? -12.401 8.353 -12.468 1.00 95.19 99 VAL A O 1
ATOM 802 N N . HIS A 1 100 ? -11.721 7.312 -10.601 1.00 94.94 100 HIS A N 1
ATOM 803 C CA . HIS A 1 100 ? -12.265 8.277 -9.658 1.00 94.94 100 HIS A CA 1
ATOM 804 C C . HIS A 1 100 ? -11.128 9.002 -8.933 1.00 94.94 100 HIS A C 1
ATOM 806 O O . HIS A 1 100 ? -10.369 8.408 -8.158 1.00 94.94 100 HIS A O 1
ATOM 812 N N . HIS A 1 101 ? -11.028 10.307 -9.176 1.00 91.75 101 HIS A N 1
ATOM 813 C CA . HIS A 1 101 ? -10.057 11.185 -8.528 1.00 91.75 101 HIS A CA 1
ATOM 814 C C . HIS A 1 101 ? -10.625 11.650 -7.190 1.00 91.75 101 HIS A C 1
ATOM 816 O O . HIS A 1 101 ? -11.553 12.455 -7.143 1.00 91.75 101 HIS A O 1
ATOM 822 N N . CYS A 1 102 ? -10.089 11.112 -6.097 1.00 91.62 102 CYS A N 1
ATOM 823 C CA . CYS A 1 102 ? -10.574 11.421 -4.757 1.00 91.62 102 CYS A CA 1
ATOM 824 C C . CYS A 1 102 ? -10.131 12.832 -4.359 1.00 91.62 102 CYS A C 1
ATOM 826 O O . CYS A 1 102 ? -9.054 13.279 -4.744 1.00 91.62 102 CYS A O 1
ATOM 828 N N . THR A 1 103 ? -10.909 13.528 -3.530 1.00 89.31 103 THR A N 1
ATOM 829 C CA . THR A 1 103 ? -10.517 14.857 -3.028 1.00 89.31 103 THR A CA 1
ATOM 830 C C . THR A 1 103 ? -9.241 14.787 -2.177 1.00 89.31 103 THR A C 1
ATOM 832 O O . THR A 1 103 ? -8.333 15.611 -2.323 1.00 89.31 103 THR A O 1
ATOM 835 N N . HIS A 1 104 ? -9.161 13.770 -1.311 1.00 88.00 104 HIS A N 1
ATOM 836 C CA . HIS A 1 104 ? -8.051 13.518 -0.388 1.00 88.00 104 HIS A CA 1
ATOM 837 C C . HIS A 1 104 ? -7.599 12.055 -0.484 1.00 88.00 104 HIS A C 1
ATOM 839 O O . HIS A 1 104 ? -7.229 11.616 -1.567 1.00 88.00 104 HIS A O 1
ATOM 845 N N . GLN A 1 105 ? -7.605 11.271 0.594 1.00 89.50 105 GLN A N 1
ATOM 846 C CA . GLN A 1 105 ? -7.227 9.859 0.515 1.00 89.50 105 GLN A CA 1
ATOM 847 C C . GLN A 1 105 ? -8.290 9.003 -0.191 1.00 89.50 105 GLN A C 1
ATOM 849 O O . GLN A 1 105 ? -9.493 9.171 0.016 1.00 89.50 105 GLN A O 1
ATOM 854 N N . ALA A 1 106 ? -7.842 8.039 -0.998 1.00 92.31 106 ALA A N 1
ATOM 855 C CA . ALA A 1 106 ? -8.734 7.069 -1.628 1.00 92.31 106 ALA A CA 1
ATOM 856 C C . ALA A 1 106 ? -9.482 6.209 -0.599 1.00 92.31 106 ALA A C 1
ATOM 858 O O . ALA A 1 106 ? -10.609 5.789 -0.856 1.00 92.31 106 ALA A O 1
ATOM 859 N N . ASP A 1 107 ? -8.893 5.997 0.581 1.00 92.00 107 ASP A N 1
ATOM 860 C CA . ASP A 1 107 ? -9.463 5.153 1.630 1.00 92.00 107 ASP A CA 1
ATOM 861 C C . ASP A 1 107 ? -10.826 5.669 2.123 1.00 92.00 107 ASP A C 1
ATOM 863 O O . ASP A 1 107 ? -11.789 4.907 2.222 1.00 92.00 107 ASP A O 1
ATOM 867 N N . THR A 1 108 ? -10.931 6.975 2.390 1.00 89.19 108 THR A N 1
ATOM 868 C CA . THR A 1 108 ? -12.172 7.611 2.865 1.00 89.19 108 THR A CA 1
ATOM 869 C C . THR A 1 108 ? -13.220 7.698 1.760 1.00 89.19 108 THR A C 1
ATOM 871 O O . THR A 1 108 ? -14.407 7.505 2.021 1.00 89.19 108 THR A O 1
ATOM 874 N N . CYS A 1 109 ? -12.792 7.912 0.514 1.00 91.38 109 CYS A N 1
ATOM 875 C CA . CYS A 1 109 ? -13.674 7.873 -0.649 1.00 91.38 109 CYS A CA 1
ATOM 876 C C . CYS A 1 109 ? -14.288 6.478 -0.843 1.00 91.38 109 CYS A C 1
ATOM 878 O O . CYS A 1 109 ? -15.507 6.348 -0.938 1.00 91.38 109 CYS A O 1
ATOM 880 N N . LEU A 1 110 ? -13.462 5.426 -0.825 1.00 93.19 110 LEU A N 1
ATOM 881 C CA . LEU A 1 110 ? -13.913 4.036 -0.928 1.00 93.19 110 LEU A CA 1
ATOM 882 C C . LEU A 1 110 ? -14.869 3.659 0.208 1.00 93.19 110 LEU A C 1
ATOM 884 O O . LEU A 1 110 ? -15.865 2.975 -0.028 1.00 93.19 110 LEU A O 1
ATOM 888 N N . ALA A 1 111 ? -14.591 4.128 1.425 1.00 89.62 111 ALA A N 1
ATOM 889 C CA . ALA A 1 111 ? -15.483 3.957 2.565 1.00 89.62 111 ALA A CA 1
ATOM 890 C C . ALA A 1 111 ? -16.857 4.607 2.337 1.00 89.62 111 ALA A C 1
ATOM 892 O O . ALA A 1 111 ? -17.873 4.000 2.665 1.00 89.62 111 ALA A O 1
ATOM 893 N N . GLY A 1 112 ? -16.898 5.815 1.763 1.00 88.62 112 GLY A N 1
ATOM 894 C CA . GLY A 1 112 ? -18.145 6.481 1.373 1.00 88.62 112 GLY A CA 1
ATOM 895 C C . GLY A 1 112 ? -18.920 5.670 0.335 1.00 88.62 112 GLY A C 1
ATOM 896 O O . GLY A 1 112 ? -20.071 5.316 0.567 1.00 88.62 112 GLY A O 1
ATOM 897 N N . VAL A 1 113 ? -18.244 5.249 -0.740 1.00 90.75 113 VAL A N 1
ATOM 898 C CA . VAL A 1 113 ? -18.845 4.419 -1.798 1.00 90.75 113 VAL A CA 1
ATOM 899 C C . VAL A 1 113 ? -19.450 3.135 -1.233 1.00 90.75 113 VAL A C 1
ATOM 901 O O . VAL A 1 113 ? -20.567 2.785 -1.601 1.00 90.75 113 VAL A O 1
ATOM 904 N N . CYS A 1 114 ? -18.749 2.437 -0.336 1.00 90.19 114 CYS A N 1
ATOM 905 C CA . CYS A 1 114 ? -19.257 1.198 0.263 1.00 90.19 114 CYS A CA 1
ATOM 906 C C . CYS A 1 114 ? -20.425 1.422 1.230 1.00 90.19 114 CYS A C 1
ATOM 908 O O . CYS A 1 114 ? -21.183 0.490 1.478 1.00 90.19 114 CYS A O 1
ATOM 910 N N . GLN A 1 115 ? -20.559 2.616 1.809 1.00 85.44 115 GLN A N 1
ATOM 911 C CA . GLN A 1 115 ? -21.692 2.938 2.672 1.00 85.44 115 GLN A CA 1
ATOM 912 C C . GLN A 1 115 ? -22.935 3.285 1.845 1.00 85.44 115 GLN A C 1
ATOM 914 O O . GLN A 1 115 ? -24.018 2.781 2.133 1.00 85.44 115 GLN A O 1
ATOM 919 N N . ASP A 1 116 ? -22.772 4.120 0.818 1.00 84.44 116 ASP A N 1
ATOM 920 C CA . ASP A 1 116 ? -23.879 4.596 -0.021 1.00 84.44 116 ASP A CA 1
ATOM 921 C C . ASP A 1 116 ? -24.470 3.467 -0.871 1.00 84.44 116 ASP A C 1
ATOM 923 O O . ASP A 1 116 ? -25.674 3.393 -1.119 1.00 84.44 116 ASP A O 1
ATOM 927 N N . ASN A 1 117 ? -23.609 2.547 -1.297 1.00 78.00 117 ASN A N 1
ATOM 928 C CA . ASN A 1 117 ? -23.990 1.369 -2.046 1.00 78.00 117 ASN A CA 1
ATOM 929 C C . ASN A 1 117 ? -24.137 0.209 -1.066 1.00 78.00 117 ASN A C 1
ATOM 931 O O . ASN A 1 117 ? -23.183 -0.529 -0.840 1.00 78.00 117 ASN A O 1
ATOM 935 N N . ALA A 1 118 ? -25.337 0.032 -0.506 1.00 64.75 118 ALA A N 1
ATOM 936 C CA . ALA A 1 118 ? -25.697 -1.041 0.433 1.00 64.75 118 ALA A CA 1
ATOM 937 C C . ALA A 1 118 ? -25.583 -2.480 -0.142 1.00 64.75 118 ALA A C 1
ATOM 939 O O . ALA A 1 118 ? -26.259 -3.403 0.309 1.00 64.75 118 ALA A O 1
ATOM 940 N N . PHE A 1 119 ? -24.761 -2.687 -1.170 1.00 64.94 119 PHE A N 1
ATOM 941 C CA . PHE A 1 119 ? -24.497 -3.974 -1.778 1.00 64.94 119 PHE A CA 1
ATOM 942 C C . PHE A 1 119 ? -23.331 -4.664 -1.064 1.00 64.94 119 PHE A C 1
ATOM 944 O O . PHE A 1 119 ? -22.181 -4.233 -1.150 1.00 64.94 119 PHE A O 1
ATOM 951 N N . ASP A 1 120 ? -23.602 -5.835 -0.485 1.00 65.75 120 ASP A N 1
ATOM 952 C CA . ASP A 1 120 ? -22.591 -6.765 0.051 1.00 65.75 120 ASP A CA 1
ATOM 953 C C . ASP A 1 120 ? -21.565 -7.254 -1.003 1.00 65.75 120 ASP A C 1
ATOM 955 O O . ASP A 1 120 ? -20.651 -8.022 -0.693 1.00 65.75 120 ASP A O 1
ATOM 959 N N . SER A 1 121 ? -21.713 -6.846 -2.267 1.00 80.56 121 SER A N 1
ATOM 960 C CA . SER A 1 121 ? -20.914 -7.306 -3.401 1.00 80.56 121 SER A CA 1
ATOM 961 C C . SER A 1 121 ? -19.671 -6.467 -3.698 1.00 80.56 121 SER A C 1
ATOM 963 O O . SER A 1 121 ? -18.887 -6.870 -4.557 1.00 80.56 121 SER A O 1
ATOM 965 N N . ILE A 1 122 ? -19.467 -5.316 -3.045 1.00 91.19 122 ILE A N 1
ATOM 966 C CA . ILE A 1 122 ? -18.271 -4.500 -3.301 1.00 91.19 122 ILE A CA 1
ATOM 967 C C . ILE A 1 122 ? -17.047 -5.167 -2.661 1.00 91.19 122 ILE A C 1
ATOM 969 O O . ILE A 1 122 ? -17.008 -5.445 -1.461 1.00 91.19 122 ILE A O 1
ATOM 973 N N . ILE A 1 123 ? -16.024 -5.420 -3.481 1.00 94.38 123 ILE A N 1
ATOM 974 C CA . ILE A 1 123 ? -14.737 -5.969 -3.048 1.00 94.38 123 ILE A CA 1
ATOM 975 C C . ILE A 1 123 ? -13.669 -4.911 -3.281 1.00 94.38 123 ILE A C 1
ATOM 977 O O . ILE A 1 123 ? -13.366 -4.565 -4.421 1.00 94.38 123 ILE A O 1
ATOM 981 N N . ILE A 1 124 ? -13.051 -4.442 -2.201 1.00 95.75 124 ILE A N 1
ATOM 982 C CA . ILE A 1 124 ? -11.938 -3.500 -2.300 1.00 95.75 124 ILE A CA 1
ATOM 983 C C . ILE A 1 124 ? -10.639 -4.275 -2.507 1.00 95.75 124 ILE A C 1
ATOM 985 O O . ILE A 1 124 ? -10.300 -5.146 -1.707 1.00 95.75 124 ILE A O 1
ATOM 989 N N . VAL A 1 125 ? -9.877 -3.944 -3.550 1.00 95.44 125 VAL A N 1
ATOM 990 C CA . VAL A 1 125 ? -8.560 -4.542 -3.810 1.00 95.44 125 VAL A CA 1
ATOM 991 C C . VAL A 1 125 ? -7.469 -3.566 -3.384 1.00 95.44 125 VAL A C 1
ATOM 993 O O . VAL A 1 125 ? -7.280 -2.528 -4.008 1.00 95.44 125 VAL A O 1
ATOM 996 N N . THR A 1 126 ? -6.730 -3.890 -2.325 1.00 95.19 126 THR A N 1
ATOM 997 C CA . THR A 1 126 ? -5.702 -2.997 -1.767 1.00 95.19 126 THR A CA 1
ATOM 998 C C . THR A 1 126 ? -4.631 -3.777 -1.005 1.00 95.19 126 THR A C 1
ATOM 1000 O O . THR A 1 126 ? -4.810 -4.939 -0.650 1.00 95.19 126 THR A O 1
ATOM 1003 N N . SER A 1 127 ? -3.487 -3.148 -0.745 1.00 92.56 127 SER A N 1
ATOM 1004 C CA . SER A 1 127 ? -2.514 -3.645 0.236 1.00 92.56 127 SER A CA 1
ATOM 1005 C C . SER A 1 127 ? -2.677 -3.025 1.621 1.00 92.56 127 SER A C 1
ATOM 1007 O O . SER A 1 127 ? -1.955 -3.433 2.529 1.00 92.56 127 SER A O 1
ATOM 1009 N N . ASP A 1 128 ? -3.575 -2.053 1.772 1.00 91.75 128 ASP A N 1
ATOM 1010 C CA . ASP A 1 128 ? -3.838 -1.380 3.038 1.00 91.75 128 ASP A CA 1
ATOM 1011 C C . ASP A 1 128 ? -4.945 -2.096 3.823 1.00 91.75 128 ASP A C 1
ATOM 1013 O O . ASP A 1 128 ? -6.056 -2.291 3.330 1.00 91.75 128 ASP A O 1
ATOM 1017 N N . SER A 1 129 ? -4.621 -2.548 5.033 1.00 92.38 129 SER A N 1
ATOM 1018 C CA . SER A 1 129 ? -5.575 -3.241 5.901 1.00 92.38 129 SER A CA 1
ATOM 1019 C C . SER A 1 129 ? -6.506 -2.293 6.646 1.00 92.38 129 SER A C 1
ATOM 1021 O O . SER A 1 129 ? -7.553 -2.746 7.111 1.00 92.38 129 SER A O 1
ATOM 1023 N N . ASP A 1 130 ? -6.145 -1.014 6.762 1.00 91.25 130 ASP A N 1
ATOM 1024 C CA . ASP A 1 130 ? -6.900 -0.038 7.549 1.00 91.25 130 ASP A CA 1
ATOM 1025 C C . ASP A 1 130 ? -8.304 0.157 6.960 1.00 91.25 130 ASP A C 1
ATOM 1027 O O . ASP A 1 130 ? -9.271 0.345 7.691 1.00 91.25 130 ASP A O 1
ATOM 1031 N N . LEU A 1 131 ? -8.457 -0.063 5.651 1.00 93.06 131 LEU A N 1
ATOM 1032 C CA . LEU A 1 131 ? -9.738 -0.037 4.947 1.00 93.06 131 LEU A CA 1
ATOM 1033 C C . LEU A 1 131 ? -10.804 -0.986 5.522 1.00 93.06 131 LEU A C 1
ATOM 1035 O O . LEU A 1 131 ? -11.996 -0.701 5.429 1.00 93.06 131 LEU A O 1
ATOM 1039 N N . MET A 1 132 ? -10.400 -2.094 6.151 1.00 93.56 132 MET A N 1
ATOM 1040 C CA . MET A 1 132 ? -11.333 -3.057 6.750 1.00 93.56 132 MET A CA 1
ATOM 1041 C C . MET A 1 132 ? -12.084 -2.485 7.961 1.00 93.56 132 MET A C 1
ATOM 1043 O O . MET A 1 132 ? -13.068 -3.075 8.406 1.00 93.56 132 MET A O 1
ATOM 1047 N N . VAL A 1 133 ? -11.626 -1.366 8.527 1.00 92.31 133 VAL A N 1
ATOM 1048 C CA . VAL A 1 133 ? -12.277 -0.741 9.679 1.00 92.31 133 VAL A CA 1
ATOM 1049 C C . VAL A 1 133 ? -13.510 0.070 9.293 1.00 92.31 133 VAL A C 1
ATOM 1051 O O . VAL A 1 133 ? -14.431 0.207 10.099 1.00 92.31 133 VAL A O 1
ATOM 1054 N N . TYR A 1 134 ? -13.535 0.611 8.074 1.00 90.81 134 TYR A N 1
ATOM 1055 C CA . TYR A 1 134 ? -14.587 1.528 7.680 1.00 90.81 134 TYR A CA 1
ATOM 1056 C C . TYR A 1 134 ? -15.933 0.825 7.626 1.00 90.81 134 TYR A C 1
ATOM 1058 O O . TYR A 1 134 ? -16.072 -0.328 7.209 1.00 90.81 134 TYR A O 1
ATOM 1066 N N . GLU A 1 135 ? -16.949 1.559 8.048 1.00 84.62 135 GLU A N 1
ATOM 1067 C CA . GLU A 1 135 ? -18.334 1.160 7.883 1.00 84.62 135 GLU A CA 1
ATOM 1068 C C . GLU A 1 135 ? -18.656 0.924 6.397 1.00 84.62 135 GLU A C 1
ATOM 1070 O O . GLU A 1 135 ? -18.132 1.616 5.528 1.00 84.62 135 GLU A O 1
ATOM 1075 N N . GLY A 1 136 ? -19.472 -0.089 6.102 1.00 85.44 136 GLY A N 1
ATOM 1076 C CA . GLY A 1 136 ? -19.817 -0.488 4.731 1.00 85.44 136 GLY A CA 1
ATOM 1077 C C . GLY A 1 136 ? -18.800 -1.426 4.071 1.00 85.44 136 GLY A C 1
ATOM 1078 O O . GLY A 1 136 ? -19.179 -2.292 3.289 1.00 85.44 136 GLY A O 1
ATOM 1079 N N . VAL A 1 137 ? -17.516 -1.364 4.437 1.00 92.38 137 VAL A N 1
ATOM 1080 C CA . VAL A 1 137 ? -16.504 -2.268 3.863 1.00 92.38 137 VAL A CA 1
ATOM 1081 C C . VAL A 1 137 ? -16.660 -3.677 4.437 1.00 92.38 137 VAL A C 1
ATOM 1083 O O . VAL A 1 137 ? -16.284 -3.930 5.577 1.00 92.38 137 VAL A O 1
ATOM 1086 N N . GLN A 1 138 ? -17.201 -4.621 3.667 1.00 93.25 138 GLN A N 1
ATOM 1087 C CA . GLN A 1 138 ? -17.400 -6.003 4.135 1.00 93.25 138 GLN A CA 1
ATOM 1088 C C . GLN A 1 138 ? -16.296 -6.967 3.693 1.00 93.25 138 GLN A C 1
ATOM 1090 O O . GLN A 1 138 ? -15.964 -7.918 4.415 1.00 93.25 138 GLN A O 1
ATOM 1095 N N . SER A 1 139 ? -15.712 -6.721 2.517 1.00 94.81 139 SER A N 1
ATOM 1096 C CA . SER A 1 139 ? -14.728 -7.605 1.899 1.00 94.81 139 SER A CA 1
ATOM 1097 C C . SER A 1 139 ? -13.554 -6.832 1.305 1.00 94.81 139 SER A C 1
ATOM 1099 O O . SER A 1 139 ? -13.718 -5.830 0.613 1.00 94.81 139 SER A O 1
ATOM 1101 N N . LEU A 1 140 ? -12.355 -7.351 1.546 1.00 95.94 140 LEU A N 1
ATOM 1102 C CA . LEU A 1 140 ? -11.092 -6.776 1.102 1.00 95.94 140 LEU A CA 1
ATOM 1103 C C . LEU A 1 140 ? -10.250 -7.881 0.468 1.00 95.94 140 LEU A C 1
ATOM 1105 O O . LEU A 1 140 ? -10.121 -8.970 1.025 1.00 95.94 140 LEU A O 1
ATOM 1109 N N . MET A 1 141 ? -9.652 -7.617 -0.682 1.00 95.94 141 MET A N 1
ATOM 1110 C CA . MET A 1 141 ? -8.730 -8.522 -1.345 1.00 95.94 141 MET A CA 1
ATOM 1111 C C . MET A 1 141 ? -7.323 -7.933 -1.287 1.00 95.94 141 MET A C 1
ATOM 1113 O O . MET A 1 141 ? -7.080 -6.853 -1.818 1.00 95.94 141 MET A O 1
ATOM 1117 N N . MET A 1 142 ? -6.391 -8.649 -0.655 1.00 95.00 142 MET A N 1
ATOM 1118 C CA . MET A 1 142 ? -5.023 -8.165 -0.444 1.00 95.00 142 MET A CA 1
ATOM 1119 C C . MET A 1 142 ? -3.966 -9.156 -0.918 1.00 95.00 142 MET A C 1
ATOM 1121 O O . MET A 1 142 ? -4.151 -10.366 -0.772 1.00 95.00 142 MET A O 1
ATOM 1125 N N . PRO A 1 143 ? -2.806 -8.681 -1.404 1.00 92.62 143 PRO A N 1
ATOM 1126 C CA . PRO A 1 143 ? -1.668 -9.547 -1.674 1.00 92.62 143 PRO A CA 1
ATOM 1127 C C . PRO A 1 143 ? -1.024 -10.032 -0.366 1.00 92.62 143 PRO A C 1
ATOM 1129 O O . PRO A 1 143 ? -0.508 -9.237 0.419 1.00 92.62 143 PRO A O 1
ATOM 1132 N N . VAL A 1 144 ? -0.969 -11.350 -0.158 1.00 89.06 144 VAL A N 1
ATOM 1133 C CA . VAL A 1 144 ? -0.396 -11.962 1.052 1.00 89.06 144 VAL A CA 1
ATOM 1134 C C . VAL A 1 144 ? 0.897 -12.719 0.743 1.00 89.06 144 VAL A C 1
ATOM 1136 O O . VAL A 1 144 ? 1.055 -13.396 -0.277 1.00 89.06 144 VAL A O 1
ATOM 1139 N N . GLY A 1 145 ? 1.856 -12.623 1.666 1.00 86.62 145 GLY A N 1
ATOM 1140 C CA . GLY A 1 145 ? 3.091 -13.403 1.637 1.00 86.62 145 GLY A CA 1
ATOM 1141 C C . GLY A 1 145 ? 4.069 -13.010 0.525 1.00 86.62 145 GLY A C 1
ATOM 1142 O O . GLY A 1 145 ? 3.997 -11.946 -0.085 1.00 86.62 145 GLY A O 1
ATOM 1143 N N . ARG A 1 146 ? 5.056 -13.881 0.273 1.00 84.38 146 ARG A N 1
ATOM 1144 C CA . ARG A 1 146 ? 6.104 -13.630 -0.737 1.00 84.38 146 ARG A CA 1
ATOM 1145 C C . ARG A 1 146 ? 5.622 -13.846 -2.172 1.00 84.38 146 ARG A C 1
ATOM 1147 O O . ARG A 1 146 ? 6.209 -13.263 -3.079 1.00 84.38 146 ARG A O 1
ATOM 1154 N N . SER A 1 147 ? 4.605 -14.687 -2.373 1.00 82.06 147 SER A N 1
ATOM 1155 C CA . SER A 1 147 ? 3.981 -14.922 -3.681 1.00 82.06 147 SER A CA 1
ATOM 1156 C C . SER A 1 147 ? 3.149 -13.730 -4.148 1.00 82.06 147 SER A C 1
ATOM 1158 O O . SER A 1 147 ? 2.931 -13.617 -5.350 1.00 82.06 147 SER A O 1
ATOM 1160 N N . ARG A 1 148 ? 2.737 -12.846 -3.220 1.00 84.62 148 ARG A N 1
ATOM 1161 C CA . ARG A 1 148 ? 1.774 -11.762 -3.463 1.00 84.62 148 ARG A CA 1
ATOM 1162 C C . ARG A 1 148 ? 0.475 -12.283 -4.077 1.00 84.62 148 ARG A C 1
ATOM 1164 O O . ARG A 1 148 ? -0.102 -11.648 -4.952 1.00 84.62 148 ARG A O 1
ATOM 1171 N N . GLU A 1 149 ? 0.060 -13.468 -3.645 1.00 88.81 149 GLU A N 1
ATOM 1172 C CA . GLU A 1 149 ? -1.220 -14.034 -4.047 1.00 88.81 149 GLU A CA 1
ATOM 1173 C C . GLU A 1 149 ? -2.339 -13.214 -3.411 1.00 88.81 149 GLU A C 1
ATOM 1175 O O . GLU A 1 149 ? -2.259 -12.878 -2.226 1.00 88.81 149 GLU A O 1
ATOM 1180 N N . LEU A 1 150 ? -3.342 -12.857 -4.211 1.00 89.50 150 LEU A N 1
ATOM 1181 C CA . LEU A 1 150 ? -4.497 -12.113 -3.736 1.00 89.50 150 LEU A CA 1
ATOM 1182 C C . LEU A 1 150 ? -5.371 -13.039 -2.888 1.00 89.50 150 LEU A C 1
ATOM 1184 O O . LEU A 1 150 ? -5.858 -14.061 -3.366 1.00 89.50 150 LEU A O 1
ATOM 1188 N N . MET A 1 151 ? -5.549 -12.684 -1.620 1.00 94.75 151 MET A N 1
ATOM 1189 C CA . MET A 1 151 ? -6.416 -13.386 -0.683 1.00 94.75 151 MET A CA 1
ATOM 1190 C C . MET A 1 151 ? -7.582 -12.494 -0.288 1.00 94.75 151 MET A C 1
ATOM 1192 O O . MET A 1 151 ? -7.407 -11.300 -0.053 1.00 94.75 151 MET A O 1
ATOM 1196 N N . MET A 1 152 ? -8.762 -13.097 -0.193 1.00 95.81 152 MET A N 1
ATOM 1197 C CA . MET A 1 152 ? -9.981 -12.424 0.234 1.00 95.81 152 MET A CA 1
ATOM 1198 C C . MET A 1 152 ? -10.136 -12.502 1.755 1.00 95.81 152 MET A C 1
ATOM 1200 O O . MET A 1 152 ? -10.053 -13.577 2.355 1.00 95.81 152 MET A O 1
ATOM 1204 N N . PHE A 1 153 ? -10.402 -11.354 2.362 1.00 96.06 153 PHE A N 1
ATOM 1205 C CA . PHE A 1 153 ? -10.666 -11.157 3.776 1.00 96.06 153 PHE A CA 1
ATOM 1206 C C . PHE A 1 153 ? -12.092 -10.646 3.938 1.00 96.06 153 PHE A C 1
ATOM 1208 O O . PHE A 1 153 ? -12.499 -9.716 3.250 1.00 96.06 153 PHE A O 1
ATOM 1215 N N . HIS A 1 154 ? -12.834 -11.240 4.869 1.00 95.75 154 HIS A N 1
ATOM 1216 C CA . HIS A 1 154 ? -14.180 -10.789 5.218 1.00 95.75 154 HIS A CA 1
ATOM 1217 C C . HIS A 1 154 ? -14.178 -10.227 6.633 1.00 95.75 154 HIS A C 1
ATOM 1219 O O . HIS A 1 154 ? -13.679 -10.894 7.551 1.00 95.75 154 HIS A O 1
ATOM 1225 N N . LYS A 1 155 ? -14.796 -9.060 6.823 1.00 94.94 155 LYS A N 1
ATOM 1226 C CA . LYS A 1 155 ? -14.844 -8.359 8.111 1.00 94.94 155 LYS A CA 1
ATOM 1227 C C . LYS A 1 155 ? -15.407 -9.240 9.230 1.00 94.94 155 LYS A C 1
ATOM 1229 O O . LYS A 1 155 ? -14.787 -9.380 10.282 1.00 94.94 155 LYS A O 1
ATOM 1234 N N . ARG A 1 156 ? -16.507 -9.960 8.978 1.00 95.12 156 ARG A N 1
ATOM 1235 C CA . ARG A 1 156 ? -17.109 -10.896 9.950 1.00 95.12 156 ARG A CA 1
ATOM 1236 C C . ARG A 1 156 ? -16.140 -11.982 10.428 1.00 95.12 156 ARG A C 1
ATOM 1238 O O . ARG A 1 156 ? -16.093 -12.297 11.616 1.00 95.12 156 ARG A O 1
ATOM 1245 N N . LYS A 1 157 ? -15.348 -12.558 9.516 1.00 96.25 157 LYS A N 1
ATOM 1246 C CA . LYS A 1 157 ? -14.339 -13.566 9.881 1.00 96.25 157 LYS A CA 1
ATOM 1247 C C . LYS A 1 157 ? -13.212 -12.931 10.691 1.00 96.25 157 LYS A C 1
ATOM 1249 O O . LYS A 1 157 ? -12.730 -13.566 11.624 1.00 96.25 157 LYS A O 1
ATOM 1254 N N . LEU A 1 158 ? -12.810 -11.704 10.357 1.00 94.69 158 LEU A N 1
ATOM 1255 C CA . LEU A 1 158 ? -11.799 -10.962 11.109 1.00 94.69 158 LEU A CA 1
ATOM 1256 C C . LEU A 1 158 ? -12.251 -10.704 12.553 1.00 94.69 158 LEU A C 1
ATOM 1258 O O . LEU A 1 158 ? -11.511 -11.034 13.476 1.00 94.69 158 LEU A O 1
ATOM 1262 N N . LEU A 1 159 ? -13.479 -10.214 12.751 1.00 95.75 159 LEU A N 1
ATOM 1263 C CA . LEU A 1 159 ? -14.075 -10.020 14.079 1.00 95.75 159 LEU A CA 1
ATOM 1264 C C . LEU A 1 159 ? -14.050 -11.306 14.909 1.00 95.75 159 LEU A C 1
ATOM 1266 O O . LEU A 1 159 ? -13.575 -11.303 16.043 1.00 95.75 159 LEU A O 1
ATOM 1270 N N . GLN A 1 160 ? -14.478 -12.422 14.311 1.00 96.25 160 GLN A N 1
ATOM 1271 C CA . GLN A 1 160 ? -14.463 -13.729 14.965 1.00 96.25 160 GLN A CA 1
ATOM 1272 C C . GLN A 1 160 ? -13.044 -14.157 15.372 1.00 96.25 160 GLN A C 1
ATOM 1274 O O . GLN A 1 160 ? -12.850 -14.651 16.479 1.00 96.25 160 GLN A O 1
ATOM 1279 N N . HIS A 1 161 ? -12.046 -13.955 14.505 1.00 94.12 161 HIS A N 1
ATOM 1280 C CA . HIS A 1 161 ? -10.656 -14.326 14.799 1.00 94.12 161 HIS A CA 1
ATOM 1281 C C . HIS A 1 161 ? -10.023 -13.451 15.885 1.00 94.12 161 HIS A C 1
ATOM 1283 O O . HIS A 1 161 ? -9.209 -13.945 16.662 1.00 94.12 161 HIS A O 1
ATOM 1289 N N . LEU A 1 162 ? -10.384 -12.168 15.948 1.00 94.19 162 LEU A N 1
ATOM 1290 C CA . LEU A 1 162 ? -9.917 -11.251 16.992 1.00 94.19 162 LEU A CA 1
ATOM 1291 C C . LEU A 1 162 ? -10.724 -11.385 18.299 1.00 94.19 162 LEU A C 1
ATOM 1293 O O . LEU A 1 162 ? -10.327 -10.853 19.341 1.00 94.19 162 LEU A O 1
ATOM 1297 N N . GLY A 1 163 ? -11.846 -12.110 18.262 1.00 95.56 163 GLY A N 1
ATOM 1298 C CA . GLY A 1 163 ? -12.788 -12.211 19.371 1.00 95.56 163 GLY A CA 1
ATOM 1299 C C . GLY A 1 163 ? -13.381 -10.851 19.734 1.00 95.56 163 GLY A C 1
ATOM 1300 O O . GLY A 1 163 ? -13.515 -10.553 20.917 1.00 95.56 163 GLY A O 1
ATOM 1301 N N . LEU A 1 164 ? -13.639 -10.000 18.740 1.00 96.56 164 LEU A N 1
ATOM 1302 C CA . LEU A 1 164 ? -14.252 -8.689 18.940 1.00 96.56 164 LEU A CA 1
ATOM 1303 C C . LEU A 1 164 ? -15.777 -8.811 18.769 1.00 96.56 164 LEU A C 1
ATOM 1305 O O . LEU A 1 164 ? -16.207 -9.356 17.749 1.00 96.56 164 LEU A O 1
ATOM 1309 N N . PRO A 1 165 ? -16.592 -8.322 19.725 1.00 95.38 165 PRO A N 1
ATOM 1310 C CA . PRO A 1 165 ? -18.045 -8.508 19.688 1.00 95.38 165 PRO A CA 1
ATOM 1311 C C . PRO A 1 165 ? -18.745 -7.834 18.504 1.00 95.38 165 PRO A C 1
ATOM 1313 O O . PRO A 1 165 ? -19.764 -8.333 18.032 1.00 95.38 165 PRO A O 1
ATOM 1316 N N . SER A 1 166 ? -18.226 -6.701 18.023 1.00 94.81 166 SER A N 1
ATOM 1317 C CA . SER A 1 166 ? -18.882 -5.918 16.972 1.00 94.81 166 SER A CA 1
ATOM 1318 C C . SER A 1 166 ? -17.903 -5.087 16.136 1.00 94.81 166 SER A C 1
ATOM 1320 O O . SER A 1 166 ? -16.733 -4.934 16.493 1.00 94.81 166 SER A O 1
ATOM 1322 N N . GLU A 1 167 ? -18.389 -4.505 15.034 1.00 93.56 167 GLU A N 1
ATOM 1323 C CA . GLU A 1 167 ? -17.601 -3.603 14.181 1.00 93.56 167 GLU A CA 1
ATOM 1324 C C . GLU A 1 167 ? -17.103 -2.360 14.936 1.00 93.56 167 GLU A C 1
ATOM 1326 O O . GLU A 1 167 ? -15.990 -1.907 14.696 1.00 93.56 167 GLU A O 1
ATOM 1331 N N . GLN A 1 168 ? -17.863 -1.857 15.914 1.00 93.81 168 GLN A N 1
ATOM 1332 C CA . GLN A 1 168 ? -17.455 -0.743 16.779 1.00 93.81 168 GLN A CA 1
ATOM 1333 C C . GLN A 1 168 ? -16.196 -1.086 17.589 1.00 93.81 168 GLN A C 1
ATOM 1335 O O . GLN A 1 168 ? -15.335 -0.232 17.791 1.00 93.81 168 GLN A O 1
ATOM 1340 N N . HIS A 1 169 ? -16.048 -2.346 18.010 1.00 96.25 169 HIS A N 1
ATOM 1341 C CA . HIS A 1 169 ? -14.849 -2.796 18.717 1.00 96.25 169 HIS A CA 1
ATOM 1342 C C . HIS A 1 169 ? -13.644 -2.872 17.777 1.00 96.25 169 HIS A C 1
ATOM 1344 O O . HIS A 1 169 ? -12.530 -2.541 18.179 1.00 96.25 169 HIS A O 1
ATOM 1350 N N . LEU A 1 170 ? -13.856 -3.277 16.519 1.00 95.62 170 LEU A N 1
ATOM 1351 C CA . LEU A 1 170 ? -12.811 -3.236 15.493 1.00 95.62 170 LEU A CA 1
ATOM 1352 C C . LEU A 1 170 ? -12.402 -1.796 15.172 1.00 95.62 170 LEU A C 1
ATOM 1354 O O . LEU A 1 170 ? -11.209 -1.526 15.049 1.00 95.62 170 LEU A O 1
ATOM 1358 N N . LEU A 1 171 ? -13.368 -0.876 15.114 1.00 94.69 171 LEU A N 1
ATOM 1359 C CA . LEU A 1 171 ? -13.127 0.555 14.959 1.00 94.69 171 LEU A CA 1
ATOM 1360 C C . LEU A 1 171 ? -12.267 1.112 16.084 1.00 94.69 171 LEU A C 1
ATOM 1362 O O . LEU A 1 171 ? -11.212 1.684 15.814 1.00 94.69 171 LEU A O 1
ATOM 1366 N N . LEU A 1 172 ? -12.660 0.875 17.337 1.00 95.81 172 LEU A N 1
ATOM 1367 C CA . LEU A 1 172 ? -11.866 1.299 18.484 1.00 95.81 172 LEU A CA 1
ATOM 1368 C C . LEU A 1 172 ? -10.463 0.674 18.448 1.00 95.81 172 LEU A C 1
ATOM 1370 O O . LEU A 1 172 ? -9.482 1.373 18.686 1.00 95.81 172 LEU A O 1
ATOM 1374 N N . ALA A 1 173 ? -10.346 -0.608 18.081 1.00 95.69 173 ALA A N 1
ATOM 1375 C CA . ALA A 1 173 ? -9.056 -1.283 17.968 1.00 95.69 173 ALA A CA 1
ATOM 1376 C C . ALA A 1 173 ? -8.154 -0.640 16.913 1.00 95.69 173 ALA A C 1
ATOM 1378 O O . ALA A 1 173 ? -6.978 -0.420 17.185 1.00 95.69 173 ALA A O 1
ATOM 1379 N N . CYS A 1 174 ? -8.678 -0.295 15.740 1.00 94.56 174 CYS A N 1
ATOM 1380 C CA . CYS A 1 174 ? -7.910 0.380 14.698 1.00 94.56 174 CYS A CA 1
ATOM 1381 C C . CYS A 1 174 ? -7.481 1.792 15.128 1.00 94.56 174 CYS A C 1
ATOM 1383 O O . CYS A 1 174 ? -6.308 2.133 14.990 1.00 94.56 174 CYS A O 1
ATOM 1385 N N . VAL A 1 175 ? -8.386 2.566 15.743 1.00 94.44 175 VAL A N 1
ATOM 1386 C CA . VAL A 1 175 ? -8.101 3.926 16.233 1.00 94.44 175 VAL A CA 1
ATOM 1387 C C . VAL A 1 175 ? -6.953 3.932 17.242 1.00 94.44 175 VAL A C 1
ATOM 1389 O O . VAL A 1 175 ? -6.084 4.796 17.162 1.00 94.44 175 VAL A O 1
ATOM 1392 N N . VAL A 1 176 ? -6.927 2.974 18.177 1.00 94.50 176 VAL A N 1
ATOM 1393 C CA . VAL A 1 176 ? -5.937 2.978 19.268 1.00 94.50 176 VAL A CA 1
ATOM 1394 C C . VAL A 1 176 ? -4.671 2.167 18.987 1.00 94.50 176 VAL A C 1
ATOM 1396 O O . VAL A 1 176 ? -3.711 2.236 19.756 1.00 94.50 176 VAL A O 1
ATOM 1399 N N . THR A 1 177 ? -4.657 1.363 17.922 1.00 93.44 177 THR A N 1
ATOM 1400 C CA . THR A 1 177 ? -3.466 0.615 17.490 1.00 93.44 177 THR A CA 1
ATOM 1401 C C . THR A 1 177 ? -2.602 1.448 16.546 1.00 93.44 177 THR A C 1
ATOM 1403 O O . THR A 1 177 ? -2.886 2.607 16.270 1.00 93.44 177 THR A O 1
ATOM 1406 N N . SER A 1 178 ? -1.474 0.883 16.105 1.00 91.12 178 SER A N 1
ATOM 1407 C CA . SER A 1 178 ? -0.586 1.587 15.179 1.00 91.12 178 SER A CA 1
ATOM 1408 C C . SER A 1 178 ? -1.274 1.674 13.829 1.00 91.12 178 SER A C 1
ATOM 1410 O O . SER A 1 178 ? -1.521 0.634 13.223 1.00 91.12 178 SER A O 1
ATOM 1412 N N . ASN A 1 179 ? -1.513 2.892 13.368 1.00 91.62 179 ASN A N 1
ATOM 1413 C CA . ASN A 1 179 ? -2.107 3.191 12.070 1.00 91.62 179 ASN A CA 1
ATOM 1414 C C . ASN A 1 179 ? -1.359 4.377 11.426 1.00 91.62 179 ASN A C 1
ATOM 1416 O O . ASN A 1 179 ? -0.398 4.898 12.002 1.00 91.62 179 ASN A O 1
ATOM 1420 N N . ASP A 1 180 ? -1.780 4.799 10.234 1.00 88.62 180 ASP A N 1
ATOM 1421 C CA . ASP A 1 180 ? -1.153 5.915 9.501 1.00 88.62 180 ASP A CA 1
ATOM 1422 C C . ASP A 1 180 ? -1.272 7.282 10.222 1.00 88.62 180 ASP A C 1
ATOM 1424 O O . ASP A 1 180 ? -0.554 8.227 9.888 1.00 88.62 180 ASP A O 1
ATOM 1428 N N . TYR A 1 181 ? -2.143 7.395 11.227 1.00 88.12 181 TYR A N 1
ATOM 1429 C CA . TYR A 1 181 ? -2.480 8.630 11.942 1.00 88.12 181 TYR A CA 1
ATOM 1430 C C . TYR A 1 181 ? -1.923 8.684 13.376 1.00 88.12 181 TYR A C 1
ATOM 1432 O O . TYR A 1 181 ? -1.687 9.771 13.903 1.00 88.12 181 TYR A O 1
ATOM 1440 N N . PHE A 1 182 ? -1.703 7.535 14.021 1.00 88.69 182 PHE A N 1
ATOM 1441 C CA . PHE A 1 182 ? -1.236 7.434 15.402 1.00 88.69 182 PHE A CA 1
ATOM 1442 C C . PHE A 1 182 ? -0.239 6.284 15.604 1.00 88.69 182 PHE A C 1
ATOM 1444 O O . PHE A 1 182 ? -0.437 5.142 15.183 1.00 88.69 182 PHE A O 1
ATOM 1451 N N . ASN A 1 183 ? 0.843 6.586 16.328 1.00 83.69 183 ASN A N 1
ATOM 1452 C CA . ASN A 1 183 ? 1.794 5.584 16.791 1.00 83.69 183 ASN A CA 1
ATOM 1453 C C . ASN A 1 183 ? 1.287 5.003 18.117 1.00 83.69 183 ASN A C 1
ATOM 1455 O O . ASN A 1 183 ? 1.383 5.666 19.144 1.00 83.69 183 ASN A O 1
ATOM 1459 N N . ASN A 1 184 ? 0.790 3.768 18.072 1.00 89.19 184 ASN A N 1
ATOM 1460 C CA . ASN A 1 184 ? 0.332 2.957 19.207 1.00 89.19 184 ASN A CA 1
ATOM 1461 C C . ASN A 1 184 ? 1.079 3.180 20.538 1.00 89.19 184 ASN A C 1
ATOM 1463 O O . ASN A 1 184 ? 2.290 3.416 20.557 1.00 89.19 184 ASN A O 1
ATOM 1467 N N . ILE A 1 185 ? 0.391 2.939 21.657 1.00 88.44 185 ILE A N 1
ATOM 1468 C CA . ILE A 1 185 ? 0.999 2.967 22.992 1.00 88.44 185 ILE A CA 1
ATOM 1469 C C . ILE A 1 185 ? 2.130 1.919 23.072 1.00 88.44 185 ILE A C 1
ATOM 1471 O O . ILE A 1 185 ? 1.921 0.749 22.720 1.00 88.44 185 ILE A O 1
ATOM 1475 N N . PRO A 1 186 ? 3.332 2.284 23.558 1.00 85.12 186 PRO A N 1
ATOM 1476 C CA . PRO A 1 186 ? 4.426 1.337 23.734 1.00 85.12 186 PRO A CA 1
ATOM 1477 C C . PRO A 1 186 ? 4.007 0.092 24.531 1.00 85.12 186 PRO A C 1
ATOM 1479 O O . PRO A 1 186 ? 3.258 0.175 25.501 1.00 85.12 186 PRO A O 1
ATOM 1482 N N . TYR A 1 187 ? 4.520 -1.082 24.147 1.00 86.12 187 TYR A N 1
ATOM 1483 C CA . TYR A 1 187 ? 4.258 -2.388 24.794 1.00 86.12 187 TYR A CA 1
ATOM 1484 C C . TYR A 1 187 ? 2.830 -2.944 24.670 1.00 86.12 187 TYR A C 1
ATOM 1486 O O . TYR A 1 187 ? 2.541 -4.027 25.202 1.00 86.12 187 TYR A O 1
ATOM 1494 N N . PHE A 1 188 ? 1.955 -2.244 23.959 1.00 90.94 188 PHE A N 1
ATOM 1495 C CA . PHE A 1 188 ? 0.582 -2.640 23.699 1.00 90.94 188 PHE A CA 1
ATOM 1496 C C . PHE A 1 188 ? 0.447 -2.986 22.218 1.00 90.94 188 PHE A C 1
ATOM 1498 O O . PHE A 1 188 ? 0.402 -2.113 21.373 1.00 90.94 188 PHE A O 1
ATOM 1505 N N . GLY A 1 189 ? 0.485 -4.273 21.864 1.00 91.19 189 GLY A N 1
ATOM 1506 C CA . GLY A 1 189 ? 0.270 -4.721 20.481 1.00 91.19 189 GLY A CA 1
ATOM 1507 C C . GLY A 1 189 ? -1.217 -4.893 20.158 1.00 91.19 189 GLY A C 1
ATOM 1508 O O . GLY A 1 189 ? -2.052 -4.824 21.053 1.00 91.19 189 GLY A O 1
ATOM 1509 N N . LEU A 1 190 ? -1.540 -5.219 18.900 1.00 91.31 190 LEU A N 1
ATOM 1510 C CA . LEU A 1 190 ? -2.924 -5.441 18.449 1.00 91.31 190 LEU A CA 1
ATOM 1511 C C . LEU A 1 190 ? -3.709 -6.401 19.358 1.00 91.31 190 LEU A C 1
ATOM 1513 O O . LEU A 1 190 ? -4.814 -6.075 19.776 1.00 91.31 190 LEU A O 1
ATOM 1517 N N . LEU A 1 191 ? -3.131 -7.558 19.702 1.00 92.81 191 LEU A N 1
ATOM 1518 C CA . LEU A 1 191 ? -3.803 -8.548 20.553 1.00 92.81 191 LEU A CA 1
ATOM 1519 C C . LEU A 1 191 ? -4.078 -8.005 21.960 1.00 92.81 191 LEU A C 1
ATOM 1521 O O . LEU A 1 191 ? -5.194 -8.132 22.450 1.00 92.81 191 LEU A O 1
ATOM 1525 N N . THR A 1 192 ? -3.094 -7.346 22.577 1.00 94.12 192 THR A N 1
ATOM 1526 C CA . THR A 1 192 ? -3.254 -6.734 23.904 1.00 94.12 192 THR A CA 1
ATOM 1527 C C . THR A 1 192 ? -4.313 -5.633 23.886 1.00 94.12 192 THR A C 1
ATOM 1529 O O . THR A 1 192 ? -5.085 -5.523 24.833 1.00 94.12 192 THR A O 1
ATOM 1532 N N . ASN A 1 193 ? -4.379 -4.842 22.810 1.00 95.50 193 ASN A N 1
ATOM 1533 C CA . ASN A 1 193 ? -5.394 -3.799 22.655 1.00 95.50 193 ASN A CA 1
ATOM 1534 C 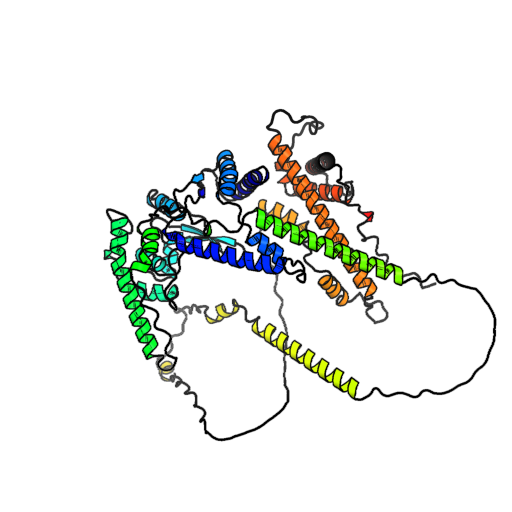C . ASN A 1 193 ? -6.781 -4.418 22.513 1.00 95.50 193 ASN A C 1
ATOM 1536 O O . ASN A 1 193 ? -7.696 -4.021 23.226 1.00 95.50 193 ASN A O 1
ATOM 1540 N N . CYS A 1 194 ? -6.921 -5.457 21.685 1.00 96.25 194 CYS A N 1
ATOM 1541 C CA . CYS A 1 194 ? -8.178 -6.193 21.545 1.00 96.25 194 CYS A CA 1
ATOM 1542 C C . CYS A 1 194 ? -8.644 -6.801 22.877 1.00 96.25 194 CYS A C 1
ATOM 1544 O O . CYS A 1 194 ? -9.837 -6.819 23.149 1.00 96.25 194 CYS A O 1
ATOM 1546 N N . GLU A 1 195 ? -7.726 -7.280 23.721 1.00 95.62 195 GLU A N 1
ATOM 1547 C CA . GLU A 1 195 ? -8.073 -7.781 25.055 1.00 95.62 195 GLU A CA 1
ATOM 1548 C C . GLU A 1 195 ? -8.613 -6.697 25.990 1.00 95.62 195 GLU A C 1
ATOM 1550 O O . GLU A 1 195 ? -9.472 -7.012 26.798 1.00 95.62 195 GLU A O 1
ATOM 1555 N N . VAL A 1 196 ? -8.102 -5.463 25.930 1.00 96.19 196 VAL A N 1
ATOM 1556 C CA . VAL A 1 196 ? -8.650 -4.346 26.724 1.00 96.19 196 VAL A CA 1
ATOM 1557 C C . VAL A 1 196 ? -10.015 -3.936 26.178 1.00 96.19 196 VAL A C 1
ATOM 1559 O O . VAL A 1 196 ? -10.943 -3.700 26.938 1.00 96.19 196 VAL A O 1
ATOM 1562 N N . ILE A 1 197 ? -10.133 -3.867 24.853 1.00 97.12 197 ILE A N 1
ATOM 1563 C CA . ILE A 1 197 ? -11.320 -3.355 24.163 1.00 97.12 197 ILE A CA 1
ATOM 1564 C C . ILE A 1 197 ? -12.513 -4.298 24.284 1.00 97.12 197 ILE A C 1
ATOM 1566 O O . ILE A 1 197 ? -13.641 -3.826 24.346 1.00 97.12 197 ILE A O 1
ATOM 1570 N N . ARG A 1 198 ? -12.286 -5.615 24.320 1.00 96.25 198 ARG A N 1
ATOM 1571 C CA . ARG A 1 198 ? -13.356 -6.624 24.388 1.00 96.25 198 ARG A CA 1
ATOM 1572 C C . ARG A 1 198 ? -14.285 -6.441 25.589 1.00 96.25 198 ARG A C 1
ATOM 1574 O O . ARG A 1 198 ? -15.448 -6.814 25.499 1.00 96.25 198 ARG A O 1
ATOM 1581 N N . ASP A 1 199 ? -13.763 -5.881 26.674 1.00 93.81 199 ASP A N 1
ATOM 1582 C CA . ASP A 1 199 ? -14.493 -5.702 27.928 1.00 93.81 199 ASP A CA 1
ATOM 1583 C C . ASP A 1 199 ? -15.248 -4.356 27.985 1.00 93.81 199 ASP A C 1
ATOM 1585 O O . ASP A 1 199 ? -15.943 -4.080 28.961 1.00 93.81 199 ASP A O 1
ATOM 1589 N N . ILE A 1 200 ? -15.115 -3.503 26.961 1.00 96.19 200 ILE A N 1
ATOM 1590 C CA . ILE A 1 200 ? -15.769 -2.193 26.895 1.00 96.19 200 ILE A CA 1
ATOM 1591 C C . ILE A 1 200 ? -17.132 -2.351 26.221 1.00 96.19 200 ILE A C 1
ATOM 1593 O O . ILE A 1 200 ? -17.212 -2.748 25.063 1.00 96.19 200 ILE A O 1
ATOM 1597 N N . ASP A 1 201 ? -18.210 -1.984 26.914 1.00 95.38 201 ASP A N 1
ATOM 1598 C CA . ASP A 1 201 ? -19.543 -1.970 26.312 1.00 95.38 201 ASP A CA 1
ATOM 1599 C C . ASP A 1 201 ? -19.697 -0.793 25.336 1.00 95.38 201 ASP A C 1
ATOM 1601 O O . ASP A 1 201 ? -19.869 0.358 25.739 1.00 95.38 201 ASP A O 1
ATOM 1605 N N . LEU A 1 202 ? -19.636 -1.096 24.038 1.00 93.69 202 LEU A N 1
ATOM 1606 C CA . LEU A 1 202 ? -19.819 -0.132 22.947 1.00 93.69 202 LEU A CA 1
ATOM 1607 C C . LEU A 1 202 ? -21.251 -0.107 22.388 1.00 93.69 202 LEU A C 1
ATOM 1609 O O . LEU A 1 202 ? -21.486 0.526 21.358 1.00 93.69 202 LEU A O 1
ATOM 1613 N N . SER A 1 203 ? -22.211 -0.792 23.020 1.00 88.94 203 SER A N 1
ATOM 1614 C CA . SER A 1 203 ? -23.596 -0.874 22.528 1.00 88.94 203 SER A CA 1
ATOM 1615 C C . SER A 1 203 ? -24.274 0.496 22.416 1.00 88.94 203 SER A C 1
ATOM 1617 O O . SER A 1 203 ? -25.050 0.740 21.491 1.00 88.94 203 SER A O 1
ATOM 1619 N N . THR A 1 204 ? -23.916 1.424 23.304 1.00 86.56 204 THR A N 1
ATOM 1620 C CA . THR A 1 204 ? -24.442 2.795 23.346 1.00 86.56 204 THR A CA 1
ATOM 1621 C C . THR A 1 204 ? -23.945 3.684 22.204 1.00 86.56 204 THR A C 1
ATOM 1623 O O . THR A 1 204 ? -24.567 4.708 21.930 1.00 86.56 204 THR A O 1
ATOM 1626 N N . LEU A 1 205 ? -22.885 3.289 21.482 1.00 83.94 205 LEU A N 1
ATOM 1627 C CA . LEU A 1 205 ? -22.455 3.980 20.258 1.00 83.94 205 LEU A CA 1
ATOM 1628 C C . LEU A 1 205 ? -23.460 3.772 19.105 1.00 83.94 205 LEU A C 1
ATOM 1630 O O . LEU A 1 205 ? -23.426 4.502 18.114 1.00 83.94 205 LEU A O 1
ATOM 1634 N N . GLY A 1 206 ? -24.359 2.788 19.241 1.00 78.50 206 GLY A N 1
ATOM 1635 C CA . GLY A 1 206 ? -25.309 2.391 18.212 1.00 78.50 206 GLY A CA 1
ATOM 1636 C C . GLY A 1 206 ? -24.628 1.744 17.000 1.00 78.50 206 GLY A C 1
ATOM 1637 O O . GLY A 1 206 ? -23.405 1.549 16.979 1.00 78.50 206 GLY A O 1
ATOM 1638 N N . PRO A 1 207 ? -25.403 1.377 15.965 1.00 74.06 207 PRO A N 1
ATOM 1639 C CA . PRO A 1 207 ? -24.846 0.997 14.676 1.00 74.06 207 PRO A CA 1
ATOM 1640 C C . PRO A 1 207 ? -23.927 2.106 14.163 1.00 74.06 207 PRO A C 1
ATOM 1642 O O . PRO A 1 207 ? -24.281 3.288 14.211 1.00 74.06 207 PRO A O 1
ATOM 1645 N N . LEU A 1 208 ? -22.763 1.719 13.637 1.00 64.81 208 LEU A N 1
ATOM 1646 C CA . LEU A 1 208 ? -22.012 2.587 12.737 1.00 64.81 208 LEU A CA 1
ATOM 1647 C C . LEU A 1 208 ? -23.020 2.999 11.642 1.00 64.81 208 LEU A C 1
ATOM 1649 O O . LEU A 1 208 ? -23.544 2.112 10.978 1.00 64.81 208 LEU A O 1
ATOM 1653 N N . GLY A 1 209 ? -23.407 4.282 11.592 1.00 60.78 209 GLY A N 1
ATOM 1654 C CA . GLY A 1 209 ? -24.396 4.819 10.641 1.00 60.78 209 GLY A CA 1
ATOM 1655 C C . GLY A 1 209 ? -25.650 5.467 11.247 1.00 60.78 209 GLY A C 1
ATOM 1656 O O . GLY A 1 209 ? -26.317 6.231 10.561 1.00 60.78 209 GLY A O 1
ATOM 1657 N N . ALA A 1 210 ? -25.962 5.246 12.531 1.00 65.69 210 ALA A N 1
ATOM 1658 C CA . ALA A 1 210 ? -27.216 5.733 13.138 1.00 65.69 210 ALA A CA 1
ATOM 1659 C C . ALA A 1 210 ? -27.196 7.198 13.631 1.00 65.69 210 ALA A C 1
ATOM 1661 O O . ALA A 1 210 ? -28.215 7.716 14.082 1.00 65.69 210 ALA A O 1
ATOM 1662 N N . SER A 1 211 ? -26.042 7.866 13.598 1.00 67.50 211 SER A N 1
ATOM 1663 C CA . SER A 1 211 ? -25.896 9.243 14.087 1.00 67.50 211 SER A CA 1
ATOM 1664 C C . SER A 1 211 ? -26.222 10.271 13.002 1.00 67.50 211 SER A C 1
ATOM 1666 O O . SER A 1 211 ? -25.926 10.048 11.831 1.00 67.50 211 SER A O 1
ATOM 1668 N N . ALA A 1 212 ? -26.765 11.422 13.410 1.00 68.81 212 ALA A N 1
ATOM 1669 C CA . ALA A 1 212 ? -27.153 12.513 12.516 1.00 68.81 212 ALA A CA 1
ATOM 1670 C C . ALA A 1 212 ? -25.969 13.145 11.760 1.00 68.81 212 ALA A C 1
ATOM 1672 O O . ALA A 1 212 ? -26.165 13.695 10.678 1.00 68.81 212 ALA A O 1
ATOM 1673 N N . SER A 1 213 ? -24.742 13.065 12.298 1.00 86.00 213 SER A N 1
ATOM 1674 C CA . SER A 1 213 ? -23.544 13.567 11.622 1.00 86.00 213 SER A CA 1
ATOM 1675 C C . SER A 1 213 ? -22.274 12.771 11.949 1.00 86.00 213 SER A C 1
ATOM 1677 O O . SER A 1 213 ? -22.112 12.189 13.023 1.00 86.00 213 SER A O 1
ATOM 1679 N N . ASN A 1 214 ? -21.312 12.789 11.023 1.00 84.19 214 ASN A N 1
ATOM 1680 C CA . ASN A 1 214 ? -19.980 12.207 11.221 1.00 84.19 214 ASN A CA 1
ATOM 1681 C C . ASN A 1 214 ? -19.208 12.871 12.387 1.00 84.19 214 ASN A C 1
ATOM 1683 O O . ASN A 1 214 ? -18.427 12.206 13.069 1.00 84.19 214 ASN A O 1
ATOM 1687 N N . ALA A 1 215 ? -19.454 14.159 12.654 1.00 87.19 215 ALA A N 1
ATOM 1688 C CA . ALA A 1 215 ? -18.844 14.891 13.765 1.00 87.19 215 ALA A CA 1
ATOM 1689 C C . ALA A 1 215 ? -19.385 14.427 15.128 1.00 87.19 215 ALA A C 1
ATOM 1691 O O . ALA A 1 215 ? -18.611 14.224 16.066 1.00 87.19 215 ALA A O 1
ATOM 1692 N N . ASP A 1 216 ? -20.693 14.181 15.225 1.00 88.38 216 ASP A N 1
ATOM 1693 C CA . ASP A 1 216 ? -21.312 13.664 16.450 1.00 88.38 216 ASP A CA 1
ATOM 1694 C C . ASP A 1 216 ? -20.783 12.271 16.794 1.00 88.38 216 ASP A C 1
ATOM 1696 O O . ASP A 1 216 ? -20.523 11.972 17.959 1.00 88.38 216 ASP A O 1
ATOM 1700 N N . ARG A 1 217 ? -20.518 11.437 15.781 1.00 85.12 217 ARG A N 1
ATOM 1701 C CA . ARG A 1 217 ? -19.885 10.120 15.966 1.00 85.12 217 ARG A CA 1
ATOM 1702 C C . ARG A 1 217 ? -18.459 10.224 16.479 1.00 85.12 217 ARG A C 1
ATOM 1704 O O . ARG A 1 217 ? -18.089 9.509 17.408 1.00 85.12 217 ARG A O 1
ATOM 1711 N N . ALA A 1 218 ? -17.664 11.109 15.880 1.00 90.44 218 ALA A N 1
ATOM 1712 C CA . ALA A 1 218 ? -16.310 11.382 16.344 1.00 90.44 218 ALA A CA 1
ATOM 1713 C C . ALA A 1 218 ? -16.313 11.857 17.801 1.00 90.44 218 ALA A C 1
ATOM 1715 O O . ALA A 1 218 ? -15.488 11.418 18.590 1.00 90.44 218 ALA A O 1
ATOM 1716 N N . LYS A 1 219 ? -17.286 12.679 18.202 1.00 91.19 219 LYS A N 1
ATOM 1717 C CA . LYS A 1 219 ? -17.452 13.080 19.602 1.00 91.19 219 LYS A CA 1
AT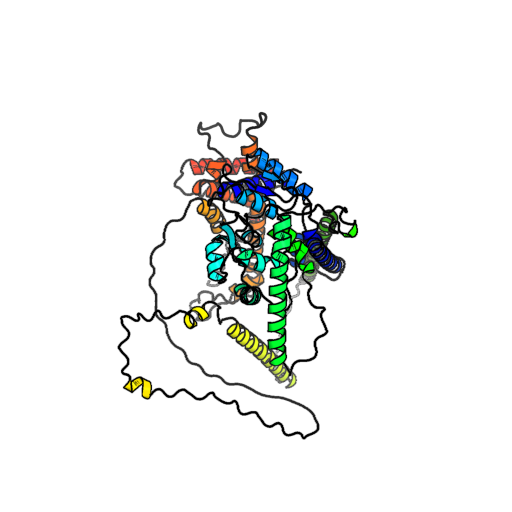OM 1718 C C . LYS A 1 219 ? -17.879 11.908 20.495 1.00 91.19 219 LYS A C 1
ATOM 1720 O O . LYS A 1 219 ? -17.351 11.759 21.595 1.00 91.19 219 LYS A O 1
ATOM 1725 N N . ALA A 1 220 ? -18.790 11.060 20.019 1.00 91.38 220 ALA A N 1
ATOM 1726 C CA . ALA A 1 220 ? -19.325 9.925 20.768 1.00 91.38 220 ALA A CA 1
ATOM 1727 C C . ALA A 1 220 ? -18.293 8.816 21.033 1.00 91.38 220 ALA A C 1
ATOM 1729 O O . ALA A 1 220 ? -18.428 8.105 22.025 1.00 91.38 220 ALA A O 1
ATOM 1730 N N . ILE A 1 221 ? -17.251 8.666 20.201 1.00 93.44 221 ILE A N 1
ATOM 1731 C CA . ILE A 1 221 ? -16.219 7.638 20.427 1.00 93.44 221 ILE A CA 1
ATOM 1732 C C . ILE A 1 221 ? -15.209 8.022 21.526 1.00 93.44 221 ILE A C 1
ATOM 1734 O O . ILE A 1 221 ? -14.604 7.146 22.144 1.00 93.44 221 ILE A O 1
ATOM 1738 N N . MET A 1 222 ? -15.021 9.320 21.792 1.00 95.00 222 MET A N 1
ATOM 1739 C CA . MET A 1 222 ? -13.968 9.823 22.690 1.00 95.00 222 MET A CA 1
ATOM 1740 C C . MET A 1 222 ? -14.064 9.278 24.128 1.00 95.00 222 MET A C 1
ATOM 1742 O O . MET A 1 222 ? -13.030 8.864 24.661 1.00 95.00 222 MET A O 1
ATOM 1746 N N . PRO A 1 223 ? -15.254 9.179 24.762 1.00 95.25 223 PRO A N 1
ATOM 1747 C CA . PRO A 1 223 ? -15.385 8.546 26.076 1.00 95.25 223 PRO A CA 1
ATOM 1748 C C . PRO A 1 223 ? -14.895 7.090 26.109 1.00 95.25 223 PRO A C 1
ATOM 1750 O O . PRO A 1 223 ? -14.310 6.659 27.098 1.00 95.25 223 PRO A O 1
ATOM 1753 N N . PHE A 1 224 ? -15.059 6.332 25.022 1.00 96.50 224 PHE A N 1
ATOM 1754 C CA . PHE A 1 224 ? -14.598 4.941 24.955 1.00 96.50 224 PHE A CA 1
ATOM 1755 C C . PHE A 1 224 ? -13.084 4.829 24.783 1.00 96.50 224 PHE A C 1
ATOM 1757 O O . PHE A 1 224 ? -12.473 3.895 25.302 1.00 96.50 224 PHE A O 1
ATOM 1764 N N . ILE A 1 225 ? -12.457 5.802 24.117 1.00 96.62 225 ILE A N 1
ATOM 1765 C CA . ILE A 1 225 ? -10.993 5.920 24.091 1.00 96.62 225 ILE A CA 1
ATOM 1766 C C . ILE A 1 225 ? -10.473 6.188 25.506 1.00 96.62 225 ILE A C 1
ATOM 1768 O O . ILE A 1 225 ? -9.492 5.572 25.918 1.00 96.62 225 ILE A O 1
ATOM 1772 N N . GLN A 1 226 ? -11.150 7.040 26.283 1.00 96.75 226 GLN A N 1
ATOM 1773 C CA . GLN A 1 226 ? -10.803 7.266 27.687 1.00 96.75 226 GLN A CA 1
ATOM 1774 C C . GLN A 1 226 ? -10.922 5.976 28.519 1.00 96.75 226 GLN A C 1
ATOM 1776 O O . GLN A 1 226 ? -9.970 5.621 29.214 1.00 96.75 226 GLN A O 1
ATOM 1781 N N . LEU A 1 227 ? -12.019 5.219 28.377 1.00 96.81 227 LEU A N 1
ATOM 1782 C CA . LEU A 1 227 ? -12.180 3.911 29.033 1.00 96.81 227 LEU A CA 1
ATOM 1783 C C . LEU A 1 227 ? -11.063 2.928 28.654 1.00 96.81 227 LEU A C 1
ATOM 1785 O O . LEU A 1 227 ? -10.505 2.248 29.518 1.00 96.81 227 LEU A O 1
ATOM 1789 N N . TYR A 1 228 ? -10.683 2.888 27.375 1.00 96.94 228 TYR A N 1
ATOM 1790 C CA . TYR A 1 228 ? -9.544 2.099 26.912 1.00 96.94 228 TYR A CA 1
ATOM 1791 C C . TYR A 1 228 ? -8.236 2.527 27.594 1.00 96.94 228 TYR A C 1
ATOM 1793 O O . TYR A 1 228 ? -7.497 1.675 28.094 1.00 96.94 228 TYR A O 1
ATOM 1801 N N . LEU A 1 229 ? -7.949 3.832 27.661 1.00 96.31 229 LEU A N 1
ATOM 1802 C CA . LEU A 1 229 ? -6.744 4.354 28.310 1.00 96.31 229 LEU A CA 1
ATOM 1803 C C . LEU A 1 229 ? -6.701 4.015 29.803 1.00 96.31 229 LEU A C 1
ATOM 1805 O O . LEU A 1 229 ? -5.630 3.707 30.332 1.00 96.31 229 LEU A O 1
ATOM 1809 N N . ASP A 1 230 ? -7.842 4.024 30.483 1.00 95.69 230 ASP A N 1
ATOM 1810 C CA . ASP A 1 230 ? -7.918 3.638 31.890 1.00 95.69 230 ASP A CA 1
ATOM 1811 C C . ASP A 1 230 ? -7.673 2.132 32.076 1.00 95.69 230 ASP A C 1
ATOM 1813 O O . ASP A 1 230 ? -6.854 1.743 32.916 1.00 95.69 230 ASP A O 1
ATOM 1817 N N . GLY A 1 231 ? -8.212 1.288 31.189 1.00 95.38 231 GLY A N 1
ATOM 1818 C CA . GLY A 1 231 ? -7.880 -0.140 31.138 1.00 95.38 231 GLY A CA 1
ATOM 1819 C C . GLY A 1 231 ? -6.389 -0.412 30.871 1.00 95.38 231 GLY A C 1
ATOM 1820 O O . GLY A 1 231 ? -5.779 -1.293 31.491 1.00 95.38 231 GLY A O 1
ATOM 1821 N N . VAL A 1 232 ? -5.755 0.378 29.999 1.00 94.31 232 VAL A N 1
ATOM 1822 C CA . VAL A 1 232 ? -4.304 0.332 29.748 1.00 94.31 232 VAL A CA 1
ATOM 1823 C C . VAL A 1 232 ? -3.514 0.689 31.010 1.00 94.31 232 VAL A C 1
ATOM 1825 O O . VAL A 1 232 ? -2.584 -0.041 31.378 1.00 94.31 232 VAL A O 1
ATOM 1828 N N . LYS A 1 233 ? -3.887 1.771 31.710 1.00 93.69 233 LYS A N 1
ATOM 1829 C CA . LYS A 1 233 ? -3.236 2.194 32.962 1.00 93.69 233 LYS A CA 1
ATOM 1830 C C . LYS A 1 233 ? -3.318 1.105 34.023 1.00 93.69 233 LYS A C 1
ATOM 1832 O O . LYS A 1 233 ? -2.313 0.819 34.676 1.00 93.69 233 LYS A O 1
ATOM 1837 N N . ASP A 1 234 ? -4.469 0.465 34.180 1.00 93.44 234 ASP A N 1
ATOM 1838 C CA . ASP A 1 234 ? -4.649 -0.577 35.188 1.00 93.44 234 ASP A CA 1
ATOM 1839 C C . ASP A 1 234 ? -3.823 -1.827 34.882 1.00 93.44 234 ASP A C 1
ATOM 1841 O O . ASP A 1 234 ? -3.146 -2.358 35.769 1.00 93.44 234 ASP A O 1
ATOM 1845 N N . ARG A 1 235 ? -3.729 -2.232 33.611 1.00 91.62 235 ARG A N 1
ATOM 1846 C CA . ARG A 1 235 ? -2.814 -3.311 33.201 1.00 91.62 235 ARG A CA 1
ATOM 1847 C C . ARG A 1 235 ? -1.345 -2.946 33.421 1.00 91.62 235 ARG A C 1
ATOM 1849 O O . ARG A 1 235 ? -0.555 -3.796 33.842 1.00 91.62 235 ARG A O 1
ATOM 1856 N N . LEU A 1 236 ? -0.956 -1.694 33.180 1.00 89.94 236 LEU A N 1
ATOM 1857 C CA . LEU A 1 236 ? 0.397 -1.216 33.479 1.00 89.94 236 LEU A CA 1
ATOM 1858 C C . LEU A 1 236 ? 0.692 -1.241 34.986 1.00 89.94 236 LEU A C 1
ATOM 1860 O O . LEU A 1 236 ? 1.767 -1.700 35.380 1.00 89.94 236 LEU A O 1
ATOM 1864 N N . LYS A 1 237 ? -0.259 -0.832 35.838 1.00 90.19 237 LYS A N 1
ATOM 1865 C CA . LYS A 1 237 ? -0.135 -0.943 37.303 1.00 90.19 237 LYS A CA 1
ATOM 1866 C C . LYS A 1 237 ? 0.050 -2.402 37.728 1.00 90.19 237 LYS A C 1
ATOM 1868 O O . LYS A 1 237 ? 0.996 -2.709 38.454 1.00 90.19 237 LYS A O 1
ATOM 1873 N N . GLN A 1 238 ? -0.771 -3.319 37.209 1.00 88.12 238 GLN A N 1
ATOM 1874 C CA . GLN A 1 238 ? -0.659 -4.756 37.494 1.00 88.12 238 GLN A CA 1
ATOM 1875 C C . GLN A 1 238 ? 0.702 -5.340 37.069 1.00 88.12 238 GLN A C 1
ATOM 1877 O O . GLN A 1 238 ? 1.267 -6.183 37.771 1.00 88.12 238 GLN A O 1
ATOM 1882 N N . ARG A 1 239 ? 1.274 -4.875 35.948 1.00 85.81 239 ARG A N 1
ATOM 1883 C CA . ARG A 1 239 ? 2.627 -5.264 35.507 1.00 85.81 239 ARG A CA 1
ATOM 1884 C C . ARG A 1 239 ? 3.720 -4.718 36.427 1.00 85.81 239 ARG A C 1
ATOM 1886 O O . ARG A 1 239 ? 4.632 -5.466 36.774 1.00 85.81 239 ARG A O 1
ATOM 1893 N N . LYS A 1 240 ? 3.626 -3.456 36.862 1.00 82.12 240 LYS A N 1
ATOM 1894 C CA . LYS A 1 240 ? 4.601 -2.842 37.785 1.00 82.12 240 LYS A CA 1
ATOM 1895 C C . LYS A 1 240 ? 4.656 -3.569 39.130 1.00 82.12 240 LYS A C 1
ATOM 1897 O O . LYS A 1 240 ? 5.750 -3.804 39.636 1.00 82.12 240 LYS A O 1
ATOM 1902 N N . VAL A 1 241 ? 3.513 -4.019 39.658 1.00 76.62 241 VAL A N 1
ATOM 1903 C CA . VAL A 1 241 ? 3.464 -4.836 40.888 1.00 76.62 241 VAL A CA 1
ATOM 1904 C C . VAL A 1 241 ? 4.254 -6.140 40.724 1.00 76.62 241 VAL A C 1
ATOM 1906 O O . VAL A 1 241 ? 4.995 -6.528 41.626 1.00 76.62 241 VAL A O 1
ATOM 1909 N N . LYS A 1 242 ? 4.170 -6.780 39.551 1.00 74.94 242 LYS A N 1
ATOM 1910 C CA . LYS A 1 242 ? 4.924 -8.008 39.242 1.00 74.94 242 LYS A CA 1
ATOM 1911 C C . LYS A 1 242 ? 6.408 -7.753 38.944 1.00 74.94 242 LYS A C 1
ATOM 1913 O O . LYS A 1 242 ? 7.221 -8.657 39.107 1.00 74.94 242 LYS A O 1
ATOM 1918 N N . SER A 1 243 ? 6.772 -6.536 38.538 1.00 70.31 243 SER A N 1
ATOM 1919 C CA . SER A 1 243 ? 8.109 -6.173 38.051 1.00 70.31 243 SER A CA 1
ATOM 1920 C C . SER A 1 243 ? 8.901 -5.270 39.007 1.00 70.31 243 SER A C 1
ATOM 1922 O O . SER A 1 243 ? 9.746 -4.494 38.561 1.00 70.31 243 SER A O 1
ATOM 1924 N N . LYS A 1 244 ? 8.715 -5.404 40.330 1.00 59.09 244 LYS A N 1
ATOM 1925 C CA . LYS A 1 244 ? 9.493 -4.695 41.379 1.00 59.09 244 LYS A CA 1
ATOM 1926 C C . LYS A 1 244 ? 11.031 -4.862 41.302 1.00 59.09 244 LYS A C 1
ATOM 1928 O O . LYS A 1 244 ? 11.737 -4.345 42.158 1.00 59.09 244 LYS A O 1
ATOM 1933 N N . ARG A 1 245 ? 11.570 -5.572 40.303 1.00 58.66 245 ARG A N 1
ATOM 1934 C CA . ARG A 1 245 ? 13.009 -5.813 40.094 1.00 58.66 245 ARG A CA 1
ATOM 1935 C C . ARG A 1 245 ? 13.617 -5.175 38.841 1.00 58.66 245 ARG A C 1
ATOM 1937 O O . ARG A 1 245 ? 14.813 -5.349 38.636 1.00 58.66 245 ARG A O 1
ATOM 1944 N N . GLN A 1 246 ? 12.868 -4.450 38.009 1.00 54.78 246 GLN A N 1
ATOM 1945 C CA . GLN A 1 246 ? 13.447 -3.791 36.828 1.00 54.78 246 GLN A CA 1
ATOM 1946 C C . GLN A 1 246 ? 13.253 -2.273 36.889 1.00 54.78 246 GLN A C 1
ATOM 1948 O O . GLN A 1 246 ? 12.134 -1.777 36.953 1.00 54.78 246 GLN A O 1
ATOM 1953 N N . SER A 1 247 ? 14.407 -1.607 36.948 1.00 54.56 247 SER A N 1
ATOM 1954 C CA . SER A 1 247 ? 14.734 -0.178 36.979 1.00 54.56 247 SER A CA 1
ATOM 1955 C C . SER A 1 247 ? 13.647 0.828 36.595 1.00 54.56 247 SER A C 1
ATOM 1957 O O . SER A 1 247 ? 12.969 0.678 35.577 1.00 54.56 247 SER A O 1
ATOM 1959 N N . ALA A 1 248 ? 13.622 1.924 37.364 1.00 52.84 248 ALA A N 1
ATOM 1960 C CA . ALA A 1 248 ? 12.955 3.188 37.074 1.00 52.84 248 ALA A CA 1
ATOM 1961 C C . ALA A 1 248 ? 13.225 3.636 35.630 1.00 52.84 248 ALA A C 1
ATOM 1963 O O . ALA A 1 248 ? 14.268 4.201 35.312 1.00 52.84 248 ALA A O 1
ATOM 1964 N N . THR A 1 249 ? 12.294 3.321 34.740 1.00 55.56 249 THR A N 1
ATOM 1965 C CA . THR A 1 249 ? 12.272 3.843 33.378 1.00 55.56 249 THR A CA 1
ATOM 1966 C C . THR A 1 249 ? 11.566 5.192 33.410 1.00 55.56 249 THR A C 1
ATOM 1968 O O . THR A 1 249 ? 10.585 5.363 34.137 1.00 55.56 249 THR A O 1
ATOM 1971 N N . GLN A 1 250 ? 12.161 6.146 32.691 1.00 54.56 250 GLN A N 1
ATOM 1972 C CA . GLN A 1 250 ? 11.796 7.560 32.605 1.00 54.56 250 GLN A CA 1
ATOM 1973 C C . GLN A 1 250 ? 10.283 7.763 32.458 1.00 54.56 250 GLN A C 1
ATOM 1975 O O . GLN A 1 250 ? 9.616 7.003 31.759 1.00 54.56 250 GLN A O 1
ATOM 1980 N N . GLY A 1 251 ? 9.759 8.780 33.147 1.00 59.62 251 GLY A N 1
ATOM 1981 C CA . GLY A 1 251 ? 8.353 9.168 33.092 1.00 59.62 251 GLY A CA 1
ATOM 1982 C C . GLY A 1 251 ? 7.976 9.657 31.701 1.00 59.62 251 GLY A C 1
ATOM 1983 O O . GLY A 1 251 ? 8.136 10.832 31.402 1.00 59.62 251 GLY A O 1
ATOM 1984 N N . GLU A 1 252 ? 7.504 8.748 30.854 1.00 70.94 252 GLU A N 1
ATOM 1985 C CA . GLU A 1 252 ? 6.728 9.124 29.677 1.00 70.94 252 GLU A CA 1
ATOM 1986 C C . GLU A 1 252 ? 5.410 9.737 30.159 1.00 70.94 252 GLU A C 1
ATOM 1988 O O . GLU A 1 252 ? 4.721 9.154 31.008 1.00 70.94 252 GLU A O 1
ATOM 1993 N N . ASP A 1 253 ? 5.087 10.922 29.640 1.00 74.44 253 ASP A N 1
ATOM 1994 C CA . ASP A 1 253 ? 3.823 11.587 29.927 1.00 74.44 253 ASP A CA 1
ATOM 1995 C C . ASP A 1 253 ? 2.650 10.660 29.568 1.00 74.44 253 ASP A C 1
ATOM 1997 O O . ASP A 1 253 ? 2.694 9.950 28.554 1.00 74.44 253 ASP A O 1
ATOM 2001 N N . PRO A 1 254 ? 1.590 10.620 30.392 1.00 81.25 254 PRO A N 1
ATOM 2002 C CA . PRO A 1 254 ? 0.438 9.783 30.107 1.00 81.25 254 PRO A CA 1
ATOM 2003 C C . PRO A 1 254 ? -0.194 10.214 28.781 1.00 81.25 254 PRO A C 1
ATOM 2005 O O . PRO A 1 254 ? -0.583 11.370 28.621 1.00 81.25 254 PRO A O 1
ATOM 2008 N N . VAL A 1 255 ? -0.326 9.268 27.845 1.00 87.06 255 VAL A N 1
ATOM 2009 C CA . VAL A 1 255 ? -1.029 9.479 26.572 1.00 87.06 255 VAL A CA 1
ATOM 2010 C C . VAL A 1 255 ? -2.436 10.009 26.862 1.00 87.06 255 VAL A C 1
ATOM 2012 O O . VAL A 1 255 ? -3.197 9.374 27.597 1.00 87.06 255 VAL A O 1
ATOM 2015 N N . GLN A 1 256 ? -2.763 11.175 26.305 1.00 91.00 256 GLN A N 1
ATOM 2016 C CA . GLN A 1 256 ? -4.063 11.831 26.469 1.00 91.00 256 GLN A CA 1
ATOM 2017 C C . GLN A 1 256 ? -5.010 11.452 25.323 1.00 91.00 256 GLN A C 1
ATOM 2019 O O . GLN A 1 256 ? -4.566 11.051 24.248 1.00 91.00 256 GLN A O 1
ATOM 2024 N N . VAL A 1 257 ? -6.321 11.597 25.536 1.00 90.56 257 VAL A N 1
ATOM 2025 C CA . VAL A 1 257 ? -7.351 11.250 24.536 1.00 90.56 257 VAL A CA 1
ATOM 2026 C C . VAL A 1 257 ? -7.180 12.056 23.242 1.00 90.56 257 VAL A C 1
ATOM 2028 O O . VAL A 1 257 ? -7.342 11.509 22.153 1.00 90.56 257 VAL A O 1
ATOM 2031 N N . ASP A 1 258 ? -6.764 13.320 23.339 1.00 91.12 258 ASP A N 1
ATOM 2032 C CA . ASP A 1 258 ? -6.628 14.222 22.186 1.00 91.12 258 ASP A CA 1
ATOM 2033 C C . ASP A 1 258 ? -5.581 13.763 21.160 1.00 91.12 258 ASP A C 1
ATOM 2035 O O . ASP A 1 258 ? -5.652 14.137 19.987 1.00 91.12 258 ASP A O 1
ATOM 2039 N N . TYR A 1 259 ? -4.662 12.874 21.553 1.00 90.25 259 TYR A N 1
ATOM 2040 C CA . TYR A 1 259 ? -3.679 12.271 20.647 1.00 90.25 259 TYR A CA 1
ATOM 2041 C C . TYR A 1 259 ? -4.333 11.396 19.567 1.00 90.25 259 TYR A C 1
ATOM 2043 O O . TYR A 1 259 ? -3.742 11.184 18.510 1.00 90.25 259 TYR A O 1
ATOM 2051 N N . TYR A 1 260 ? -5.553 10.908 19.810 1.00 92.12 260 TYR A N 1
ATOM 2052 C CA . TYR A 1 260 ? -6.305 10.083 18.864 1.00 92.12 260 TYR A CA 1
ATOM 2053 C C . TYR A 1 260 ? -7.216 10.905 17.944 1.00 92.12 260 TYR A C 1
ATOM 2055 O O . TYR A 1 260 ? -7.841 10.334 17.053 1.00 92.12 260 TYR A O 1
ATOM 2063 N N . SER A 1 261 ? -7.288 12.231 18.109 1.00 92.31 261 SER A N 1
ATOM 2064 C CA . SER A 1 261 ? -8.201 13.108 17.357 1.00 92.31 261 SER A CA 1
ATOM 2065 C C . SER A 1 261 ? -8.078 12.962 15.835 1.00 92.31 261 SER A C 1
ATOM 2067 O O . SER A 1 261 ? -9.094 12.876 15.143 1.00 92.31 261 SER A O 1
ATOM 2069 N N . HIS A 1 262 ? -6.860 12.841 15.297 1.00 90.94 262 HIS A N 1
ATOM 2070 C CA . HIS A 1 262 ? -6.645 12.613 13.863 1.00 90.94 262 HIS A CA 1
ATOM 2071 C C . HIS A 1 262 ? -7.134 11.235 13.401 1.00 90.94 262 HIS A C 1
ATOM 2073 O O . HIS A 1 262 ? -7.806 11.151 12.375 1.00 90.94 262 HIS A O 1
ATOM 2079 N N . SER A 1 263 ? -6.858 10.173 14.170 1.00 91.94 263 SER A N 1
ATOM 2080 C CA . SER A 1 263 ? -7.357 8.818 13.875 1.00 91.94 263 SER A CA 1
ATOM 2081 C C . SER A 1 263 ? -8.884 8.767 13.923 1.00 91.94 263 SER A C 1
ATOM 2083 O O . SER A 1 263 ? -9.515 8.161 13.065 1.00 91.94 263 SER A O 1
ATOM 2085 N N . VAL A 1 264 ? -9.489 9.437 14.907 1.00 92.62 264 VAL A N 1
ATOM 2086 C CA . VAL A 1 264 ? -10.944 9.539 15.046 1.00 92.62 264 VAL A CA 1
ATOM 2087 C C . VAL A 1 264 ? -11.546 10.303 13.869 1.00 92.62 264 VAL A C 1
ATOM 2089 O O . VAL A 1 264 ? -12.525 9.855 13.280 1.00 92.62 264 VAL A O 1
ATOM 2092 N N . THR A 1 265 ? -10.943 11.423 13.477 1.00 90.06 265 THR A N 1
ATOM 2093 C CA . THR A 1 265 ? -11.407 12.205 12.323 1.00 90.06 265 THR A CA 1
ATOM 2094 C C . THR A 1 265 ? -11.362 11.364 11.042 1.00 90.06 265 THR A C 1
ATOM 2096 O O . THR A 1 265 ? -12.363 11.259 10.337 1.00 90.06 265 THR A O 1
ATOM 2099 N N . ALA A 1 266 ? -10.253 10.664 10.799 1.00 88.81 266 ALA A N 1
ATOM 2100 C CA . ALA A 1 266 ? -10.097 9.835 9.611 1.00 88.81 266 ALA A CA 1
ATOM 2101 C C . ALA A 1 266 ? -11.025 8.610 9.599 1.00 88.81 266 ALA A C 1
ATOM 2103 O O . ALA A 1 266 ? -11.787 8.430 8.655 1.00 88.81 266 ALA A O 1
ATOM 2104 N N . PHE A 1 267 ? -11.016 7.778 10.643 1.00 90.56 267 PHE A N 1
ATOM 2105 C CA . PHE A 1 267 ? -11.753 6.508 10.632 1.00 90.56 267 PHE A CA 1
ATOM 2106 C C . PHE A 1 267 ? -13.230 6.640 11.002 1.00 90.56 267 PHE A C 1
ATOM 2108 O O . PHE A 1 267 ? -14.060 5.886 10.496 1.00 90.56 267 PHE A O 1
ATOM 2115 N N . VAL A 1 268 ? -13.573 7.578 11.891 1.00 87.56 268 VAL A N 1
ATOM 2116 C CA . VAL A 1 268 ? -14.937 7.722 12.423 1.00 87.56 268 VAL A CA 1
ATOM 2117 C C . VAL A 1 268 ? -15.697 8.793 11.666 1.00 87.56 268 VAL A C 1
ATOM 2119 O O . VAL A 1 268 ? -16.790 8.525 11.167 1.00 87.56 268 VAL A O 1
ATOM 2122 N N . ALA A 1 269 ? -15.119 9.993 11.552 1.00 85.75 269 ALA A N 1
ATOM 2123 C CA . ALA A 1 269 ? -15.766 11.056 10.795 1.00 85.75 269 ALA A CA 1
ATOM 2124 C C . ALA A 1 269 ? -15.630 10.848 9.281 1.00 85.75 269 ALA A C 1
ATOM 2126 O O . ALA A 1 269 ? -16.447 11.379 8.533 1.00 85.75 269 ALA A O 1
ATOM 2127 N N . ARG A 1 270 ? -14.648 10.054 8.823 1.00 86.88 270 ARG A N 1
ATOM 2128 C CA . ARG A 1 270 ? -14.378 9.810 7.391 1.00 86.88 270 ARG A CA 1
ATOM 2129 C C . ARG A 1 270 ? -14.164 11.104 6.625 1.00 86.88 270 ARG A C 1
ATOM 2131 O O . ARG A 1 270 ? -14.423 11.200 5.430 1.00 86.88 270 ARG A O 1
ATOM 2138 N N . THR A 1 271 ? -13.702 12.111 7.348 1.00 84.06 271 THR A N 1
ATOM 2139 C CA . THR A 1 271 ? -13.359 13.405 6.810 1.00 84.06 271 THR A CA 1
ATOM 2140 C C . THR A 1 271 ? -11.867 13.574 6.932 1.00 84.06 271 THR A C 1
ATOM 2142 O O . THR A 1 271 ? -11.216 13.120 7.872 1.00 84.06 271 THR A O 1
ATOM 2145 N N . GLU A 1 272 ? -11.321 14.250 5.944 1.00 83.12 272 GLU A N 1
ATOM 2146 C CA . GLU A 1 272 ? -9.958 14.717 5.980 1.00 83.12 272 GLU A CA 1
ATOM 2147 C C . GLU A 1 272 ? -9.991 16.194 5.654 1.00 83.12 272 GLU A C 1
ATOM 2149 O O . GLU A 1 272 ? -10.765 16.643 4.809 1.00 83.12 272 GLU A O 1
ATOM 2154 N N . THR A 1 273 ? -9.188 16.957 6.379 1.00 84.81 273 THR A N 1
ATOM 2155 C CA . THR A 1 273 ? -9.066 18.384 6.125 1.00 84.81 273 THR A CA 1
ATOM 2156 C C . THR A 1 273 ? -7.912 18.590 5.157 1.00 84.81 273 THR A C 1
ATOM 2158 O O . THR A 1 273 ? -6.835 18.019 5.390 1.00 84.81 273 THR A O 1
ATOM 2161 N N . PRO A 1 274 ? -8.092 19.405 4.101 1.00 80.25 274 PRO A N 1
ATOM 2162 C CA . PRO A 1 274 ? -6.978 19.777 3.246 1.00 80.25 274 PRO A CA 1
ATOM 2163 C C . PRO A 1 274 ? -5.874 20.390 4.105 1.00 80.25 274 PRO A C 1
ATOM 2165 O O . PRO A 1 274 ? -6.152 21.143 5.042 1.00 80.25 274 PRO A O 1
ATOM 2168 N N . MET A 1 275 ? -4.618 20.089 3.784 1.00 79.62 275 MET A N 1
ATOM 2169 C CA . MET A 1 275 ? -3.514 20.878 4.321 1.00 79.62 275 MET A CA 1
ATOM 2170 C C . MET A 1 275 ? -3.665 22.327 3.832 1.00 79.62 275 MET A C 1
ATOM 2172 O O . MET A 1 275 ? -3.495 22.601 2.648 1.00 79.62 275 MET A O 1
ATOM 2176 N N . ILE A 1 276 ? -4.026 23.238 4.744 1.00 75.19 276 ILE A N 1
ATOM 2177 C CA . ILE A 1 276 ? -4.222 24.673 4.451 1.00 75.19 276 ILE A CA 1
ATOM 2178 C C . ILE A 1 276 ? -2.883 25.345 4.130 1.00 75.19 276 ILE A C 1
ATOM 2180 O O . ILE A 1 276 ? -2.809 26.238 3.291 1.00 75.19 276 ILE A O 1
ATOM 2184 N N . GLU A 1 277 ? -1.812 24.896 4.781 1.00 70.44 277 GLU A N 1
ATOM 2185 C CA . GLU A 1 277 ? -0.467 25.365 4.482 1.00 70.44 277 GLU A CA 1
ATOM 2186 C C . GLU A 1 277 ? 0.127 24.512 3.357 1.00 70.44 277 GLU A C 1
ATOM 2188 O O . GLU A 1 277 ? 0.145 23.278 3.490 1.00 70.44 277 GLU A O 1
ATOM 2193 N N . PRO A 1 278 ? 0.647 25.124 2.272 1.00 61.31 278 PRO A N 1
ATOM 2194 C CA . PRO A 1 278 ? 1.519 24.391 1.369 1.00 61.31 278 PRO A CA 1
ATOM 2195 C C . PRO A 1 278 ? 2.626 23.761 2.215 1.00 61.31 278 PRO A C 1
ATOM 2197 O O . PRO A 1 278 ? 3.135 24.397 3.144 1.00 61.31 278 PRO A O 1
ATOM 2200 N N . LEU A 1 279 ? 2.952 22.493 1.931 1.00 58.66 279 LEU A N 1
ATOM 2201 C CA . LEU A 1 279 ? 4.116 21.831 2.522 1.00 58.66 279 LEU A CA 1
ATOM 2202 C C . LEU A 1 279 ? 5.260 22.847 2.482 1.00 58.66 279 LEU A C 1
ATOM 2204 O O . LEU A 1 279 ? 5.549 23.390 1.415 1.00 58.66 279 LEU A O 1
ATOM 2208 N N . GLN A 1 280 ? 5.834 23.163 3.649 1.00 61.62 280 GLN A N 1
ATOM 2209 C CA . GLN A 1 280 ? 6.992 24.053 3.726 1.00 61.62 280 GLN A CA 1
ATOM 2210 C C . GLN A 1 280 ? 8.004 23.607 2.653 1.00 61.62 280 GLN A C 1
ATOM 2212 O O . GLN A 1 280 ? 8.075 22.410 2.377 1.00 61.62 280 GLN A O 1
ATOM 2217 N N . PRO A 1 281 ? 8.802 24.496 2.047 1.00 55.88 281 PRO A N 1
ATOM 2218 C CA . PRO A 1 281 ? 9.785 24.093 1.033 1.00 55.88 281 PRO A CA 1
ATOM 2219 C C . PRO A 1 281 ? 10.694 22.935 1.495 1.00 55.88 281 PRO A C 1
ATOM 2221 O O . PRO A 1 281 ? 11.108 22.100 0.697 1.00 55.88 281 PRO A O 1
ATOM 2224 N N . ASP A 1 282 ? 10.934 22.825 2.806 1.00 56.50 282 ASP A N 1
ATOM 2225 C CA . ASP A 1 282 ? 11.672 21.724 3.442 1.00 56.50 282 ASP A CA 1
ATOM 2226 C C . ASP A 1 282 ? 10.926 20.371 3.478 1.00 56.50 282 ASP A C 1
ATOM 2228 O O . ASP A 1 282 ? 11.546 19.315 3.650 1.00 56.50 282 ASP A O 1
ATOM 2232 N N . ASP A 1 283 ? 9.601 20.403 3.344 1.00 54.41 283 ASP A N 1
ATOM 2233 C CA . ASP A 1 283 ? 8.693 19.263 3.240 1.00 54.41 283 ASP A CA 1
ATOM 2234 C C . ASP A 1 283 ? 8.429 18.853 1.769 1.00 54.41 283 ASP A C 1
ATOM 2236 O O . ASP A 1 283 ? 7.919 17.748 1.535 1.00 54.41 283 ASP A O 1
ATOM 2240 N N . GLU A 1 284 ? 8.808 19.668 0.770 1.00 57.19 284 GLU A N 1
ATOM 2241 C CA . GLU A 1 284 ? 8.891 19.200 -0.619 1.00 57.19 284 GLU A CA 1
ATOM 2242 C C . GLU A 1 284 ? 9.928 18.079 -0.713 1.00 57.19 284 GLU A C 1
ATOM 2244 O O . GLU A 1 284 ? 10.968 18.099 -0.054 1.00 57.19 284 GLU A O 1
ATOM 2249 N N . SER A 1 285 ? 9.624 17.040 -1.499 1.00 59.00 285 SER A N 1
ATOM 2250 C CA . SER A 1 285 ? 10.481 15.859 -1.578 1.00 59.00 285 SER A CA 1
ATOM 2251 C C . SER A 1 285 ? 11.919 16.297 -1.901 1.00 59.00 285 SER A C 1
ATOM 2253 O O . SER A 1 285 ? 12.163 16.749 -3.019 1.00 59.00 285 SER A O 1
ATOM 2255 N N . PRO A 1 286 ? 12.903 16.106 -0.995 1.00 53.72 286 PRO A N 1
ATOM 2256 C CA . PRO A 1 286 ? 14.285 16.588 -1.168 1.00 53.72 286 PRO A CA 1
ATOM 2257 C C . PRO A 1 286 ? 15.041 15.832 -2.273 1.00 53.72 286 PRO A C 1
ATOM 2259 O O . PRO A 1 286 ? 16.261 15.898 -2.415 1.00 53.72 286 PRO A O 1
ATOM 2262 N N . CYS A 1 287 ? 14.305 15.021 -3.017 1.00 60.34 287 CYS A N 1
ATOM 2263 C CA . CYS A 1 287 ? 14.756 14.045 -3.957 1.00 60.34 287 CYS A CA 1
ATOM 2264 C C . CYS A 1 287 ? 14.267 14.457 -5.341 1.00 60.34 287 CYS A C 1
ATOM 2266 O O . CYS A 1 287 ? 13.413 13.786 -5.926 1.00 60.34 287 CYS A O 1
ATOM 2268 N N . SER A 1 288 ? 14.804 15.559 -5.872 1.00 67.00 288 SER A N 1
ATOM 2269 C CA . SER A 1 288 ? 14.532 15.900 -7.264 1.00 67.00 288 SER A CA 1
ATOM 2270 C C . SER A 1 288 ? 14.927 14.711 -8.141 1.00 67.00 288 SER A C 1
ATOM 2272 O O . SER A 1 288 ? 15.943 14.042 -7.905 1.00 67.00 288 SER A O 1
ATOM 2274 N N . HIS A 1 289 ? 14.094 14.407 -9.135 1.00 69.50 289 HIS A N 1
ATOM 2275 C CA . HIS A 1 289 ? 14.391 13.376 -10.126 1.00 69.50 289 HIS A CA 1
ATOM 2276 C C . HIS A 1 289 ? 15.815 13.548 -10.672 1.00 69.50 289 HIS A C 1
ATOM 2278 O O . HIS A 1 289 ? 16.544 12.565 -10.802 1.00 69.50 289 HIS A O 1
ATOM 2284 N N . GLU A 1 290 ? 16.211 14.797 -10.900 1.00 77.19 290 GLU A N 1
ATOM 2285 C CA . GLU A 1 290 ? 17.546 15.212 -11.304 1.00 77.19 290 GLU A CA 1
ATOM 2286 C C . GLU A 1 290 ? 18.641 14.701 -10.360 1.00 77.19 290 GLU A C 1
ATOM 2288 O O . GLU A 1 290 ? 19.559 14.031 -10.818 1.00 77.19 290 GLU A O 1
ATOM 2293 N N . THR A 1 291 ? 18.500 14.879 -9.041 1.00 80.50 291 THR A N 1
ATOM 2294 C CA . THR A 1 291 ? 19.480 14.386 -8.056 1.00 80.50 291 THR A CA 1
ATOM 2295 C C . THR A 1 291 ? 19.701 12.876 -8.180 1.00 80.50 291 THR A C 1
ATOM 2297 O O . THR A 1 291 ? 20.839 12.403 -8.164 1.00 80.50 291 THR A O 1
ATOM 2300 N N . ILE A 1 292 ? 18.624 12.095 -8.319 1.00 79.25 292 ILE A N 1
ATOM 2301 C CA . ILE A 1 292 ? 18.744 10.641 -8.502 1.00 79.25 292 ILE A CA 1
ATOM 2302 C C . ILE A 1 292 ? 19.394 10.309 -9.841 1.00 79.25 292 ILE A C 1
ATOM 2304 O O . ILE A 1 292 ? 20.240 9.414 -9.889 1.00 79.25 292 ILE A O 1
ATOM 2308 N N . THR A 1 293 ? 19.011 11.000 -10.913 1.00 80.25 293 THR A N 1
ATOM 2309 C CA . THR A 1 293 ? 19.585 10.795 -12.245 1.00 80.25 293 THR A CA 1
ATOM 2310 C C . THR A 1 293 ? 21.087 11.053 -12.226 1.00 80.25 293 THR A C 1
ATOM 2312 O O . THR A 1 293 ? 21.841 10.191 -12.676 1.00 80.25 293 THR A O 1
ATOM 2315 N N . THR A 1 294 ? 21.531 12.147 -11.605 1.00 86.50 294 THR A N 1
ATOM 2316 C CA . THR A 1 294 ? 22.948 12.487 -11.433 1.00 86.50 294 THR A CA 1
ATOM 2317 C C . THR A 1 294 ? 23.690 11.413 -10.639 1.00 86.50 294 THR A C 1
ATOM 2319 O O . THR A 1 294 ? 24.733 10.932 -11.077 1.00 86.50 294 THR A O 1
ATOM 2322 N N . ILE A 1 295 ? 23.129 10.939 -9.519 1.00 84.06 295 ILE A N 1
ATOM 2323 C CA . ILE A 1 295 ? 23.734 9.846 -8.734 1.00 84.06 295 ILE A CA 1
ATOM 2324 C C . ILE A 1 295 ? 23.841 8.556 -9.561 1.00 84.06 295 ILE A C 1
ATOM 2326 O O . ILE A 1 295 ? 24.841 7.840 -9.484 1.00 84.06 295 ILE A O 1
ATOM 2330 N N . ILE A 1 296 ? 22.811 8.223 -10.343 1.00 81.31 296 ILE A N 1
ATOM 2331 C CA . ILE A 1 296 ? 22.815 7.034 -11.201 1.00 81.31 296 ILE A CA 1
ATOM 2332 C C . ILE A 1 296 ? 23.884 7.165 -12.291 1.00 81.31 296 ILE A C 1
ATOM 2334 O O . ILE A 1 296 ? 24.644 6.215 -12.489 1.00 81.31 296 ILE A O 1
ATOM 2338 N N . GLN A 1 297 ? 23.961 8.313 -12.967 1.00 86.50 297 GLN A N 1
ATOM 2339 C CA . GLN A 1 297 ? 24.968 8.598 -13.991 1.00 86.50 297 GLN A CA 1
ATOM 2340 C C . GLN A 1 297 ? 26.383 8.482 -13.418 1.00 86.50 297 GLN A C 1
ATOM 2342 O O . GLN A 1 297 ? 27.197 7.743 -13.967 1.00 86.50 297 GLN A O 1
ATOM 2347 N N . GLU A 1 298 ? 26.645 9.086 -12.259 1.00 88.31 298 GLU A N 1
ATOM 2348 C CA . GLU A 1 298 ? 27.939 9.009 -11.575 1.00 88.31 298 GLU A CA 1
ATOM 2349 C C . GLU A 1 298 ? 28.321 7.562 -11.214 1.00 88.31 298 GLU A C 1
ATOM 2351 O O . GLU A 1 298 ? 29.439 7.098 -11.463 1.00 88.31 298 GLU A O 1
ATOM 2356 N N . LEU A 1 299 ? 27.368 6.783 -10.688 1.00 83.62 299 LEU A N 1
ATOM 2357 C CA . LEU A 1 299 ? 27.582 5.364 -10.394 1.00 83.62 299 LEU A CA 1
ATOM 2358 C C . LEU A 1 299 ? 27.908 4.543 -11.653 1.00 83.62 299 LEU A C 1
ATOM 2360 O O . LEU A 1 299 ? 28.698 3.593 -11.566 1.00 83.62 299 LEU A O 1
ATOM 2364 N N . TYR A 1 300 ? 27.312 4.873 -12.803 1.00 85.12 300 TYR A N 1
ATOM 2365 C CA . TYR A 1 300 ? 27.635 4.243 -14.085 1.00 85.12 300 TYR A CA 1
ATOM 2366 C C . TYR A 1 300 ? 29.021 4.650 -14.586 1.00 85.12 300 TYR A C 1
ATOM 2368 O O . TYR A 1 300 ? 29.810 3.760 -14.910 1.00 85.12 300 TYR A O 1
ATOM 2376 N N . SER A 1 301 ? 29.356 5.940 -14.561 1.00 88.00 301 SER A N 1
ATOM 2377 C CA . SER A 1 301 ? 30.671 6.460 -14.953 1.00 88.00 301 SER A CA 1
ATOM 2378 C C . SER A 1 301 ? 31.799 5.777 -14.180 1.00 88.00 301 SER A C 1
ATOM 2380 O O . SER A 1 301 ? 32.727 5.228 -14.776 1.00 88.00 301 SER A O 1
ATOM 2382 N N . ARG A 1 302 ? 31.674 5.659 -12.851 1.00 85.38 302 ARG A N 1
ATOM 2383 C CA . ARG A 1 302 ? 32.662 4.944 -12.020 1.00 85.38 302 ARG A CA 1
ATOM 2384 C C . ARG A 1 302 ? 32.753 3.458 -12.328 1.00 85.38 302 ARG A C 1
ATOM 2386 O O . ARG A 1 302 ? 33.827 2.864 -12.229 1.00 85.38 302 ARG A O 1
ATOM 2393 N N . LYS A 1 303 ? 31.630 2.821 -12.661 1.00 85.88 303 LYS A N 1
ATOM 2394 C CA . LYS A 1 303 ? 31.621 1.404 -13.039 1.00 85.88 303 LYS A CA 1
ATOM 2395 C C . LYS A 1 303 ? 32.380 1.191 -14.352 1.00 85.88 303 LYS A C 1
ATOM 2397 O O . LYS A 1 303 ? 33.151 0.237 -14.428 1.00 85.88 303 LYS A O 1
ATOM 2402 N N . ILE A 1 304 ? 32.201 2.084 -15.326 1.00 89.19 304 ILE A N 1
ATOM 2403 C CA . ILE A 1 304 ? 32.916 2.072 -16.610 1.00 89.19 304 ILE A CA 1
ATOM 2404 C C . ILE A 1 304 ? 34.415 2.307 -16.386 1.00 89.19 304 ILE A C 1
ATOM 2406 O O . ILE A 1 304 ? 35.223 1.483 -16.809 1.00 89.19 304 ILE A O 1
ATOM 2410 N N . GLN A 1 305 ? 34.796 3.336 -15.621 1.00 89.25 305 GLN A N 1
ATOM 2411 C CA . GLN A 1 305 ? 36.201 3.607 -15.277 1.00 89.25 305 GLN A CA 1
ATOM 2412 C C . GLN A 1 305 ? 36.873 2.409 -14.585 1.00 89.25 305 GLN A C 1
ATOM 2414 O O . GLN A 1 305 ? 38.007 2.047 -14.892 1.00 89.25 305 GLN A O 1
ATOM 2419 N N . GLN A 1 306 ? 36.168 1.725 -13.675 1.00 87.88 306 GLN A N 1
ATOM 2420 C CA . GLN A 1 306 ? 36.688 0.511 -13.034 1.00 87.88 306 GLN A CA 1
ATOM 2421 C C . GLN A 1 306 ? 36.837 -0.670 -13.996 1.00 87.88 306 GLN A C 1
ATOM 2423 O O . GLN A 1 306 ? 37.715 -1.507 -13.782 1.00 87.88 306 GLN A O 1
ATOM 2428 N N . GLN A 1 307 ? 35.980 -0.781 -15.012 1.00 89.06 307 GLN A N 1
ATOM 2429 C CA . GLN A 1 307 ? 36.121 -1.797 -16.056 1.00 89.06 307 GLN A CA 1
ATOM 2430 C C . GLN A 1 307 ? 37.333 -1.496 -16.945 1.00 89.06 307 GLN A C 1
ATOM 2432 O O . GLN A 1 307 ? 38.141 -2.397 -17.154 1.00 89.06 307 GLN A O 1
ATOM 2437 N N . GLN A 1 308 ? 37.528 -0.237 -17.344 1.00 93.25 308 GLN A N 1
ATOM 2438 C CA . GLN A 1 308 ? 38.693 0.208 -18.119 1.00 93.25 308 GLN A CA 1
ATOM 2439 C C . GLN A 1 308 ? 40.010 -0.008 -17.357 1.00 93.25 308 GLN A C 1
ATOM 2441 O O . GLN A 1 308 ? 40.942 -0.595 -17.894 1.00 93.25 308 GLN A O 1
ATOM 2446 N N . LEU A 1 309 ? 40.071 0.345 -16.066 1.00 91.81 309 LEU A N 1
ATOM 2447 C CA . LEU A 1 309 ? 41.242 0.084 -15.212 1.00 91.81 309 LEU A CA 1
ATOM 2448 C C . LEU A 1 309 ? 41.549 -1.410 -15.029 1.00 91.81 309 LEU A C 1
ATOM 2450 O O . LEU A 1 309 ? 42.679 -1.783 -14.718 1.00 91.81 309 LEU A O 1
ATOM 2454 N N . ARG A 1 310 ? 40.542 -2.283 -15.136 1.00 89.25 310 ARG A N 1
ATOM 2455 C CA . ARG A 1 310 ? 40.752 -3.738 -15.101 1.00 89.25 310 ARG A CA 1
ATOM 2456 C C . ARG A 1 310 ? 41.264 -4.257 -16.436 1.00 89.25 310 ARG A C 1
ATOM 2458 O O . ARG A 1 310 ? 42.112 -5.138 -16.419 1.00 89.25 310 ARG A O 1
ATOM 2465 N N . GLN A 1 311 ? 40.759 -3.723 -17.546 1.00 90.50 311 GLN A N 1
ATOM 2466 C CA . GLN A 1 311 ? 41.250 -4.041 -18.885 1.00 90.50 311 GLN A CA 1
ATOM 2467 C C . GLN A 1 311 ? 42.718 -3.631 -19.019 1.00 90.50 311 GLN A C 1
ATOM 2469 O O . GLN A 1 311 ? 43.549 -4.505 -19.222 1.00 90.50 311 GLN A O 1
ATOM 2474 N N . SER A 1 312 ? 43.072 -2.382 -18.697 1.00 92.31 312 SER A N 1
ATOM 2475 C CA . SER A 1 312 ? 44.462 -1.914 -18.790 1.00 92.31 312 SER A CA 1
ATOM 2476 C C . SER A 1 312 ? 45.439 -2.703 -17.912 1.00 92.31 312 SER A C 1
ATOM 2478 O O . SER A 1 312 ? 46.564 -2.977 -18.320 1.00 92.31 312 SER A O 1
ATOM 2480 N N . LYS A 1 313 ? 45.017 -3.134 -16.713 1.00 91.00 313 LYS A N 1
ATOM 2481 C CA . LYS A 1 313 ? 45.825 -4.023 -15.859 1.00 91.00 313 LYS A CA 1
ATOM 2482 C C . LYS A 1 313 ? 45.997 -5.419 -16.448 1.00 91.00 313 LYS A C 1
ATOM 2484 O O . LYS A 1 313 ? 47.054 -6.016 -16.272 1.00 91.00 313 LYS A O 1
ATOM 2489 N N . ASN A 1 314 ? 44.970 -5.953 -17.101 1.00 87.25 314 ASN A N 1
ATOM 2490 C CA . ASN A 1 314 ? 45.082 -7.236 -17.783 1.00 87.25 314 ASN A CA 1
ATOM 2491 C C . ASN A 1 314 ? 46.013 -7.118 -18.997 1.00 87.25 314 ASN A C 1
ATOM 2493 O O . ASN A 1 314 ? 46.856 -7.991 -19.181 1.00 87.25 314 ASN A O 1
ATOM 2497 N N . ASP A 1 315 ? 45.932 -6.023 -19.751 1.00 86.50 315 ASP A N 1
ATOM 2498 C CA . ASP A 1 315 ? 46.779 -5.779 -20.922 1.00 86.50 315 ASP A CA 1
ATOM 2499 C C . ASP A 1 315 ? 48.252 -5.618 -20.515 1.00 86.50 315 ASP A C 1
ATOM 2501 O O . ASP A 1 315 ? 49.129 -6.275 -21.073 1.00 86.50 315 ASP A O 1
ATOM 2505 N N . ALA A 1 316 ? 48.528 -4.849 -19.454 1.00 87.25 316 ALA A N 1
ATOM 2506 C CA . ALA A 1 316 ? 49.877 -4.689 -18.905 1.00 87.25 316 ALA A CA 1
ATOM 2507 C C . ALA A 1 316 ? 50.480 -6.016 -18.399 1.00 87.25 316 ALA A C 1
ATOM 2509 O O . ALA A 1 316 ? 51.662 -6.290 -18.616 1.00 87.25 316 ALA A O 1
ATOM 2510 N N . ASN A 1 317 ? 49.665 -6.867 -17.764 1.00 82.06 317 ASN A N 1
ATOM 2511 C CA . ASN A 1 317 ? 50.089 -8.203 -17.333 1.00 82.06 317 ASN A CA 1
ATOM 2512 C C . ASN A 1 317 ? 50.313 -9.160 -18.513 1.00 82.06 317 ASN A C 1
ATOM 2514 O O . ASN A 1 317 ? 51.105 -10.090 -18.401 1.00 82.06 317 ASN A O 1
ATOM 2518 N N . THR A 1 318 ? 49.625 -8.947 -19.636 1.00 77.12 318 THR A N 1
ATOM 2519 C CA . THR A 1 318 ? 49.799 -9.763 -20.846 1.00 77.12 318 THR A CA 1
ATOM 2520 C C . THR A 1 318 ? 51.089 -9.380 -21.575 1.00 77.12 318 THR A C 1
ATOM 2522 O O . THR A 1 318 ? 51.812 -10.262 -22.029 1.00 77.12 318 THR A O 1
ATOM 2525 N N . LEU A 1 319 ? 51.450 -8.089 -21.597 1.00 72.75 319 LEU A N 1
ATOM 2526 C CA . LEU A 1 319 ? 52.722 -7.623 -22.167 1.00 72.75 319 LEU A CA 1
ATOM 2527 C C . LEU A 1 319 ? 53.961 -8.095 -21.388 1.00 72.75 319 LEU A C 1
ATOM 2529 O O . LEU A 1 319 ? 55.030 -8.237 -21.969 1.00 72.75 319 LEU A O 1
ATOM 2533 N N . THR A 1 320 ? 53.845 -8.343 -20.082 1.00 71.19 320 THR A N 1
ATOM 2534 C CA . THR A 1 320 ? 54.989 -8.724 -19.232 1.00 71.19 320 THR A CA 1
ATOM 2535 C C . THR A 1 320 ? 55.275 -10.230 -19.198 1.00 71.19 320 THR A C 1
ATOM 2537 O O . THR A 1 320 ? 56.275 -10.633 -18.611 1.00 71.19 320 THR A O 1
ATOM 2540 N N . GLN A 1 321 ? 54.448 -11.075 -19.831 1.00 60.91 321 GLN A N 1
ATOM 2541 C CA . GLN A 1 321 ? 54.602 -12.540 -19.786 1.00 60.91 321 GLN A CA 1
ATOM 2542 C C . GLN A 1 321 ? 55.300 -13.176 -20.998 1.00 60.91 321 GLN A C 1
ATOM 2544 O O . GLN A 1 321 ? 55.517 -14.386 -20.991 1.00 60.91 321 GLN A O 1
ATOM 2549 N N . HIS A 1 322 ? 55.740 -12.394 -21.985 1.00 51.78 322 HIS A N 1
ATOM 2550 C CA . HIS A 1 322 ? 56.587 -12.898 -23.068 1.00 51.78 322 HIS A CA 1
ATOM 2551 C C . HIS A 1 322 ? 57.755 -11.947 -23.345 1.00 51.78 322 HIS A C 1
ATOM 2553 O O . HIS A 1 322 ? 57.625 -11.059 -24.187 1.00 51.78 322 HIS A O 1
ATOM 2559 N N . PRO A 1 323 ? 58.921 -12.122 -22.693 1.00 55.50 323 PRO A N 1
ATOM 2560 C CA . PRO A 1 323 ? 60.150 -11.679 -23.329 1.00 55.50 323 PRO A CA 1
ATOM 2561 C C . PRO A 1 323 ? 60.320 -12.487 -24.631 1.00 55.50 323 PRO A C 1
ATOM 2563 O O . PRO A 1 323 ? 60.081 -13.702 -24.621 1.00 55.50 323 PRO A O 1
ATOM 2566 N N . PRO A 1 324 ? 60.692 -11.856 -25.758 1.00 52.16 324 PRO A N 1
ATOM 2567 C CA . PRO A 1 324 ? 61.061 -12.595 -26.953 1.00 52.16 324 PRO A CA 1
ATOM 2568 C C . PRO A 1 324 ? 62.252 -13.488 -26.598 1.00 52.16 324 PRO A C 1
ATOM 2570 O O . PRO A 1 324 ? 63.318 -13.023 -26.205 1.00 52.16 324 PRO A O 1
ATOM 2573 N N . SER A 1 325 ? 62.031 -14.798 -26.660 1.00 49.91 325 SER A N 1
ATOM 2574 C CA . SER A 1 325 ? 63.092 -15.793 -26.580 1.00 49.91 325 SER A CA 1
ATOM 2575 C C . SER A 1 325 ? 63.897 -15.703 -27.877 1.00 49.91 325 SER A C 1
ATOM 2577 O O . SER A 1 325 ? 63.607 -16.426 -28.833 1.00 49.91 325 SER A O 1
ATOM 2579 N N . ASP A 1 326 ? 64.912 -14.844 -27.904 1.00 48.41 326 ASP A N 1
ATOM 2580 C CA . ASP A 1 326 ? 65.992 -14.929 -28.882 1.00 48.41 326 ASP A CA 1
ATOM 2581 C C . ASP A 1 326 ? 66.743 -16.245 -28.646 1.00 48.41 326 ASP A C 1
ATOM 2583 O O . ASP A 1 326 ? 67.598 -16.378 -27.769 1.00 48.41 326 ASP A O 1
ATOM 2587 N N . ARG A 1 327 ? 66.370 -17.271 -29.418 1.00 42.75 327 ARG A N 1
ATOM 2588 C CA . ARG A 1 327 ? 67.129 -18.516 -29.528 1.00 42.75 327 ARG A CA 1
ATOM 2589 C C . ARG A 1 327 ? 68.372 -18.242 -30.370 1.00 42.75 327 ARG A C 1
ATOM 2591 O O . ARG A 1 327 ? 68.338 -18.374 -31.590 1.00 42.75 327 ARG A O 1
ATOM 2598 N N . VAL A 1 328 ? 69.476 -17.907 -29.709 1.00 42.78 328 VAL A N 1
ATOM 2599 C CA . VAL A 1 328 ? 70.815 -18.093 -30.277 1.00 42.78 328 VAL A CA 1
ATOM 2600 C C . VAL A 1 328 ? 71.178 -19.572 -30.142 1.00 42.78 328 VAL A C 1
ATOM 2602 O O . VAL A 1 328 ? 71.170 -20.141 -29.053 1.00 42.78 328 VAL A O 1
ATOM 2605 N N . SER A 1 329 ? 71.433 -20.193 -31.289 1.00 45.41 329 SER A N 1
ATOM 2606 C CA . SER A 1 329 ? 71.894 -21.569 -31.444 1.00 45.41 329 SER A CA 1
ATOM 2607 C C . SER A 1 329 ? 73.405 -21.638 -31.244 1.00 45.41 329 SER A C 1
ATOM 2609 O O . SER A 1 329 ? 74.140 -21.123 -32.084 1.00 45.41 329 SER A O 1
ATOM 2611 N N . THR A 1 330 ? 73.870 -22.353 -30.222 1.00 37.94 330 THR A N 1
ATOM 2612 C CA . THR A 1 330 ? 75.221 -22.930 -30.205 1.00 37.94 330 THR A CA 1
ATOM 2613 C C . THR A 1 330 ? 75.190 -24.348 -29.636 1.00 37.94 330 THR A C 1
ATOM 2615 O O . THR A 1 330 ? 74.791 -24.592 -28.499 1.00 37.94 330 THR A O 1
ATOM 2618 N N . ASN A 1 331 ? 75.603 -25.290 -30.486 1.00 40.28 331 ASN A N 1
ATOM 2619 C CA . ASN A 1 331 ? 76.090 -26.613 -30.111 1.00 40.28 331 ASN A CA 1
ATOM 2620 C C . ASN A 1 331 ? 77.446 -26.461 -29.402 1.00 40.28 331 ASN A C 1
ATOM 2622 O O . ASN A 1 331 ? 78.267 -25.693 -29.888 1.00 40.28 331 ASN A O 1
ATOM 2626 N N . GLU A 1 332 ? 77.699 -27.230 -28.337 1.00 35.00 332 GLU A N 1
ATOM 2627 C CA . GLU A 1 332 ? 78.757 -28.261 -28.296 1.00 35.00 332 GLU A CA 1
ATOM 2628 C C . GLU A 1 332 ? 78.866 -28.963 -26.918 1.00 35.00 332 GLU A C 1
ATOM 2630 O O . GLU A 1 332 ? 78.959 -28.338 -25.869 1.00 35.00 332 GLU A O 1
ATOM 2635 N N . ARG A 1 333 ? 78.799 -30.302 -26.990 1.00 36.62 333 ARG A N 1
ATOM 2636 C CA . ARG A 1 333 ? 79.459 -31.383 -26.220 1.00 36.62 333 ARG A CA 1
ATOM 2637 C C . ARG A 1 333 ? 80.231 -31.102 -24.906 1.00 36.62 333 ARG A C 1
ATOM 2639 O O . ARG A 1 333 ? 81.205 -30.365 -24.908 1.00 36.62 333 ARG A O 1
ATOM 2646 N N . SER A 1 334 ? 79.962 -31.955 -23.898 1.00 34.03 334 SER A N 1
ATOM 2647 C CA . SER A 1 334 ? 80.874 -33.006 -23.355 1.00 34.03 334 SER A CA 1
ATOM 2648 C C . SER A 1 334 ? 80.910 -33.120 -21.815 1.00 34.03 334 SER A C 1
ATOM 2650 O O . SER A 1 334 ? 81.406 -32.229 -21.141 1.00 34.03 334 SER A O 1
ATOM 2652 N N . ASP A 1 335 ? 80.451 -34.281 -21.330 1.00 33.69 335 ASP A N 1
ATOM 2653 C CA . ASP A 1 335 ? 80.950 -35.183 -20.268 1.00 33.69 335 ASP A CA 1
ATOM 2654 C C . ASP A 1 335 ? 81.290 -34.776 -18.806 1.00 33.69 335 ASP A C 1
ATOM 2656 O O . ASP A 1 335 ? 81.913 -33.765 -18.508 1.00 33.69 335 ASP A O 1
ATOM 2660 N N . MET A 1 336 ? 81.003 -35.774 -17.943 1.00 35.09 336 MET A N 1
ATOM 2661 C CA . MET A 1 336 ? 81.580 -36.167 -16.632 1.00 35.09 336 MET A CA 1
ATOM 2662 C C . MET A 1 336 ? 80.910 -35.753 -15.294 1.00 35.09 336 MET A C 1
ATOM 2664 O O . MET A 1 336 ? 81.045 -34.637 -14.811 1.00 35.09 336 MET A O 1
ATOM 2668 N N . VAL A 1 337 ? 80.224 -36.748 -14.688 1.00 37.97 337 VAL A N 1
ATOM 2669 C CA . VAL A 1 337 ? 80.348 -37.345 -13.318 1.00 37.97 337 VAL A CA 1
ATOM 2670 C C . VAL A 1 337 ? 81.069 -36.480 -12.250 1.00 37.97 337 VAL A C 1
ATOM 2672 O O . VAL A 1 337 ? 82.194 -36.070 -12.490 1.00 37.97 337 VAL A O 1
ATOM 2675 N N . THR A 1 338 ? 80.512 -36.159 -11.065 1.00 32.81 338 THR A N 1
ATOM 2676 C CA . THR A 1 338 ? 80.390 -37.019 -9.851 1.00 32.81 338 THR A CA 1
ATOM 2677 C C . THR A 1 338 ? 79.429 -36.461 -8.772 1.00 32.81 338 THR A C 1
ATOM 2679 O O . THR A 1 338 ? 79.437 -35.270 -8.481 1.00 32.81 338 THR A O 1
ATOM 2682 N N . ASP A 1 339 ? 78.680 -37.381 -8.157 1.00 32.22 339 ASP A N 1
ATOM 2683 C CA . ASP A 1 339 ? 78.296 -37.595 -6.742 1.00 32.22 339 ASP A CA 1
ATOM 2684 C C . ASP A 1 339 ? 78.226 -36.510 -5.630 1.00 32.22 339 ASP A C 1
ATOM 2686 O O . ASP A 1 339 ? 79.113 -35.692 -5.409 1.00 32.22 339 ASP A O 1
ATOM 2690 N N . THR A 1 340 ? 77.225 -36.761 -4.761 1.00 36.53 340 THR A N 1
ATOM 2691 C CA . THR A 1 340 ? 77.068 -36.475 -3.307 1.00 36.53 340 THR A CA 1
ATOM 2692 C C . THR A 1 340 ? 76.680 -35.072 -2.807 1.00 36.53 340 THR A C 1
ATOM 2694 O O . THR A 1 340 ? 77.496 -34.167 -2.722 1.00 36.53 340 THR A O 1
ATOM 2697 N N . ASN A 1 341 ? 75.434 -34.921 -2.325 1.00 33.72 341 ASN A N 1
ATOM 2698 C CA . ASN A 1 341 ? 75.085 -34.868 -0.886 1.00 33.72 341 ASN A CA 1
ATOM 2699 C C . ASN A 1 341 ? 73.625 -34.415 -0.683 1.00 33.72 341 ASN A C 1
ATOM 2701 O O . ASN A 1 341 ? 73.251 -33.287 -0.995 1.00 33.72 341 ASN A O 1
ATOM 2705 N N . ILE A 1 342 ? 72.795 -35.304 -0.128 1.00 39.78 342 ILE A N 1
ATOM 2706 C CA . ILE A 1 342 ? 71.413 -35.021 0.277 1.00 39.78 342 ILE A CA 1
ATOM 2707 C C . ILE A 1 342 ? 71.421 -34.756 1.784 1.00 39.78 342 ILE A C 1
ATOM 2709 O O . ILE A 1 342 ? 71.411 -35.691 2.581 1.00 39.78 342 ILE A O 1
ATOM 2713 N N . GLU A 1 343 ? 71.405 -33.483 2.176 1.00 35.22 343 GLU A N 1
ATOM 2714 C CA . GLU A 1 343 ? 71.073 -33.069 3.541 1.00 35.22 343 GLU A CA 1
ATOM 2715 C C . GLU A 1 343 ? 69.581 -32.722 3.620 1.00 35.22 343 GLU A C 1
ATOM 2717 O O . GLU A 1 343 ? 69.091 -31.717 3.100 1.00 35.22 343 GLU A O 1
ATOM 2722 N N . SER A 1 344 ? 68.824 -33.604 4.267 1.00 41.28 344 SER A N 1
ATOM 2723 C CA . SER A 1 344 ? 67.404 -33.436 4.547 1.00 41.28 344 SER A CA 1
ATOM 2724 C C . SER A 1 344 ? 67.185 -32.392 5.649 1.00 41.28 344 SER A C 1
ATOM 2726 O O . SER A 1 344 ? 67.175 -32.718 6.838 1.00 41.28 344 SER A O 1
ATOM 2728 N N . ALA A 1 345 ? 66.961 -31.135 5.264 1.00 44.53 345 ALA A N 1
ATOM 2729 C CA . ALA A 1 345 ? 66.523 -30.089 6.182 1.00 44.53 345 ALA A CA 1
ATOM 2730 C C . ALA A 1 345 ? 65.078 -30.353 6.654 1.00 44.53 345 ALA A C 1
ATOM 2732 O O . ALA A 1 345 ? 64.100 -30.168 5.924 1.00 44.53 345 ALA A O 1
ATOM 2733 N N . LEU A 1 346 ? 64.938 -30.804 7.902 1.00 54.00 346 LEU A N 1
ATOM 2734 C CA . LEU A 1 346 ? 63.652 -30.942 8.585 1.00 54.00 346 LEU A CA 1
ATOM 2735 C C . LEU A 1 346 ? 62.983 -29.561 8.747 1.00 54.00 346 LEU A C 1
ATOM 2737 O O . LEU A 1 346 ? 63.618 -28.622 9.229 1.00 54.00 346 LEU A O 1
ATOM 2741 N N . PRO A 1 347 ? 61.686 -29.410 8.417 1.00 47.09 347 PRO A N 1
ATOM 2742 C CA . PRO A 1 347 ? 60.994 -28.138 8.570 1.00 47.09 347 PRO A CA 1
ATOM 2743 C C . PRO A 1 347 ? 60.856 -27.774 10.051 1.00 47.09 347 PRO A C 1
ATOM 2745 O O . PRO A 1 347 ? 60.338 -28.552 10.860 1.00 47.09 347 PRO A O 1
ATOM 2748 N N . SER A 1 348 ? 61.302 -26.560 10.380 1.00 55.38 348 SER A N 1
ATOM 2749 C CA . SER A 1 348 ? 61.310 -26.006 11.731 1.00 55.38 348 SER A CA 1
ATOM 2750 C C . SER A 1 348 ? 59.936 -26.106 12.408 1.00 55.38 348 SER A C 1
ATOM 2752 O O . SER A 1 348 ? 58.868 -25.912 11.813 1.00 55.38 348 SER A O 1
ATOM 2754 N N . THR A 1 349 ? 59.962 -26.414 13.703 1.00 54.62 349 THR A N 1
ATOM 2755 C CA . THR A 1 349 ? 58.799 -26.633 14.584 1.00 54.62 349 THR A CA 1
ATOM 2756 C C . THR A 1 349 ? 57.780 -25.480 14.575 1.00 54.62 349 THR A C 1
ATOM 2758 O O . THR A 1 349 ? 56.595 -25.700 14.851 1.00 54.62 349 THR A O 1
ATOM 2761 N N . SER A 1 350 ? 58.202 -24.281 14.161 1.00 55.31 350 SER A N 1
ATOM 2762 C CA . SER A 1 350 ? 57.383 -23.076 13.976 1.00 55.31 350 SER A CA 1
ATOM 2763 C C . SER A 1 350 ? 56.282 -23.237 12.910 1.00 55.31 350 SER A C 1
ATOM 2765 O O . SER A 1 350 ? 55.110 -22.933 13.162 1.00 55.31 350 SER A O 1
ATOM 2767 N N . VAL A 1 351 ? 56.603 -23.825 11.750 1.00 59.41 351 VAL A N 1
ATOM 2768 C CA . VAL A 1 351 ? 55.650 -23.981 10.630 1.00 59.41 351 VAL A CA 1
ATOM 2769 C C . VAL A 1 351 ? 54.554 -24.994 10.980 1.00 59.41 351 VAL A C 1
ATOM 2771 O O . VAL A 1 351 ? 53.369 -24.797 10.685 1.00 59.41 351 VAL A O 1
ATOM 2774 N N . ARG A 1 352 ? 54.910 -26.054 11.719 1.00 59.44 352 ARG A N 1
ATOM 2775 C CA . ARG A 1 352 ? 53.941 -27.040 12.229 1.00 59.44 352 ARG A CA 1
ATOM 2776 C C . ARG A 1 352 ? 52.991 -26.446 13.277 1.00 59.44 352 ARG A C 1
ATOM 2778 O O . ARG A 1 352 ? 51.814 -26.819 13.296 1.00 59.44 352 ARG A O 1
ATOM 2785 N N . GLN A 1 353 ? 53.443 -25.509 14.116 1.00 66.56 353 GLN A N 1
ATOM 2786 C CA . GLN A 1 353 ? 52.571 -24.830 15.085 1.00 66.56 353 GLN A CA 1
ATOM 2787 C C . GLN A 1 353 ? 51.594 -23.848 14.420 1.00 66.56 353 GLN A C 1
ATOM 2789 O O . GLN A 1 353 ? 50.415 -23.822 14.792 1.00 66.56 353 GLN A O 1
ATOM 2794 N N . GLN A 1 354 ? 52.027 -23.098 13.401 1.00 64.31 354 GLN A N 1
ATOM 2795 C CA . GLN A 1 354 ? 51.136 -22.206 12.649 1.00 64.31 354 GLN A CA 1
ATOM 2796 C C . GLN A 1 354 ? 50.058 -22.985 11.880 1.00 64.31 354 GLN A C 1
ATOM 2798 O O . GLN A 1 354 ? 48.872 -22.642 11.961 1.00 64.31 354 GLN A O 1
ATOM 2803 N N . HIS A 1 355 ? 50.417 -24.104 11.241 1.00 67.00 355 HIS A N 1
ATOM 2804 C CA . HIS A 1 355 ? 49.434 -24.971 10.583 1.00 67.00 355 HIS A CA 1
ATOM 2805 C C . HIS A 1 355 ? 48.423 -25.586 11.562 1.00 67.00 355 HIS A C 1
ATOM 2807 O O . HIS A 1 355 ? 47.240 -25.711 11.228 1.00 67.00 355 HIS A O 1
ATOM 2813 N N . ARG A 1 356 ? 48.842 -25.918 12.792 1.00 72.88 356 ARG A N 1
ATOM 2814 C CA . ARG A 1 356 ? 47.926 -26.387 13.847 1.00 72.88 356 ARG A CA 1
ATOM 2815 C C . ARG A 1 356 ? 46.955 -25.291 14.303 1.00 72.88 356 ARG A C 1
ATOM 2817 O O . ARG A 1 356 ? 45.759 -25.569 14.402 1.00 72.88 356 ARG A O 1
ATOM 2824 N N . LYS A 1 357 ? 47.416 -24.047 14.502 1.00 74.69 357 LYS A N 1
ATOM 2825 C CA . LYS A 1 357 ? 46.544 -22.907 14.866 1.00 74.69 357 LYS A CA 1
ATOM 2826 C C . LYS A 1 357 ? 45.523 -22.580 13.767 1.00 74.69 357 LYS A C 1
ATOM 2828 O O . LYS A 1 357 ? 44.349 -22.365 14.076 1.00 74.69 357 LYS A O 1
ATOM 2833 N N . HIS A 1 358 ? 45.926 -22.615 12.495 1.00 71.06 358 HIS A N 1
ATOM 2834 C CA . HIS A 1 358 ? 45.013 -22.384 11.368 1.00 71.06 358 HIS A CA 1
ATOM 2835 C C . HIS A 1 358 ? 43.960 -23.490 11.217 1.00 71.06 358 HIS A C 1
ATOM 2837 O O . HIS A 1 358 ? 42.780 -23.182 11.037 1.00 71.06 358 HIS A O 1
ATOM 2843 N N . ARG A 1 359 ? 44.339 -24.768 11.374 1.00 74.19 359 ARG A N 1
ATOM 2844 C CA . ARG A 1 359 ? 43.374 -25.884 11.367 1.00 74.19 359 ARG A CA 1
ATOM 2845 C C . ARG A 1 359 ? 42.382 -25.806 12.530 1.00 74.19 359 ARG A C 1
ATOM 2847 O O . ARG A 1 359 ? 41.204 -26.091 12.332 1.00 74.19 359 ARG A O 1
ATOM 2854 N N . PHE A 1 360 ? 42.824 -25.378 13.714 1.00 81.69 360 PHE A N 1
ATOM 2855 C CA . PHE A 1 360 ? 41.941 -25.207 14.872 1.00 81.69 360 PHE A CA 1
ATOM 2856 C C . PHE A 1 360 ? 40.919 -24.075 14.663 1.00 81.69 360 PHE A C 1
ATOM 2858 O O . PHE A 1 360 ? 39.728 -24.277 14.894 1.00 81.69 360 PHE A O 1
ATOM 2865 N N . LYS A 1 361 ? 41.348 -22.913 14.141 1.00 77.31 361 LYS A N 1
ATOM 2866 C CA . LYS A 1 361 ? 40.440 -21.800 13.793 1.00 77.31 361 LYS A CA 1
ATOM 2867 C C . LYS A 1 361 ? 39.430 -22.180 12.703 1.00 77.31 361 LYS A C 1
ATOM 2869 O O . LYS A 1 361 ? 38.260 -21.826 12.826 1.00 77.31 361 LYS A O 1
ATOM 2874 N N . ALA A 1 362 ? 39.859 -22.909 11.670 1.00 71.06 362 ALA A N 1
ATOM 2875 C CA . ALA A 1 362 ? 38.977 -23.364 10.593 1.00 71.06 362 ALA A CA 1
ATOM 2876 C C . ALA A 1 362 ? 37.889 -24.320 11.111 1.00 71.06 362 ALA A C 1
ATOM 2878 O O . ALA A 1 362 ? 36.713 -24.140 10.804 1.00 71.06 362 ALA A O 1
ATOM 2879 N N . LYS A 1 363 ? 38.266 -25.266 11.978 1.00 79.56 363 LYS A N 1
ATOM 2880 C CA . LYS A 1 363 ? 37.334 -26.214 12.599 1.00 79.56 363 LYS A CA 1
ATOM 2881 C C . LYS A 1 363 ? 36.341 -25.530 13.552 1.00 79.56 363 LYS A C 1
ATOM 2883 O O . LYS A 1 363 ? 35.163 -25.859 13.534 1.00 79.56 363 LYS A O 1
ATOM 2888 N N . LEU A 1 364 ? 36.781 -24.527 14.322 1.00 84.94 364 LEU A N 1
ATOM 2889 C CA . LEU A 1 364 ? 35.901 -23.733 15.196 1.00 84.94 364 LEU A CA 1
ATOM 2890 C C . LEU A 1 364 ? 34.857 -22.924 14.399 1.00 84.94 364 LEU A C 1
ATOM 2892 O O . LEU A 1 364 ? 33.707 -22.798 14.820 1.00 84.94 364 LEU A O 1
ATOM 2896 N N . LEU A 1 365 ? 35.249 -22.374 13.245 1.00 70.38 365 LEU A N 1
ATOM 2897 C CA . LEU A 1 365 ? 34.341 -21.689 12.318 1.00 70.38 365 LEU A CA 1
ATOM 2898 C C . LEU A 1 365 ? 33.346 -22.658 11.670 1.00 70.38 365 LEU A C 1
ATOM 2900 O O . LEU A 1 365 ? 32.168 -22.327 11.539 1.00 70.38 365 LEU A O 1
ATOM 2904 N N . GLU A 1 366 ? 33.798 -23.858 11.314 1.00 75.31 366 GLU A N 1
ATOM 2905 C CA . GLU A 1 366 ? 32.952 -24.914 10.762 1.00 75.31 366 GLU A CA 1
ATOM 2906 C C . GLU A 1 366 ? 31.925 -25.424 11.790 1.00 75.31 366 GLU A C 1
ATOM 2908 O O . GLU A 1 366 ? 30.747 -25.562 11.453 1.00 75.31 366 GLU A O 1
ATOM 2913 N N . ASP A 1 367 ? 32.329 -25.581 13.056 1.00 78.12 367 ASP A N 1
ATOM 2914 C CA . ASP A 1 367 ? 31.457 -25.953 14.177 1.00 78.12 367 ASP A CA 1
ATOM 2915 C C . ASP A 1 367 ? 30.415 -24.856 14.480 1.00 78.12 367 ASP A C 1
ATOM 2917 O O . ASP A 1 367 ? 29.233 -25.160 14.654 1.00 78.12 367 ASP A O 1
ATOM 2921 N N . LYS A 1 368 ? 30.797 -23.568 14.437 1.00 74.69 368 LYS A N 1
ATOM 2922 C CA . LYS A 1 368 ? 29.841 -22.444 14.530 1.00 74.69 368 LYS A CA 1
ATOM 2923 C C . LYS A 1 368 ? 28.862 -22.417 13.353 1.00 74.69 368 LYS A C 1
ATOM 2925 O O . LYS A 1 368 ? 27.668 -22.207 13.550 1.00 74.69 368 LYS A O 1
ATOM 2930 N N . HIS A 1 369 ? 29.334 -22.674 12.132 1.00 63.81 369 HIS A N 1
ATOM 2931 C CA . HIS A 1 369 ? 28.480 -22.792 10.943 1.00 63.81 369 HIS A CA 1
ATOM 2932 C C . HIS A 1 369 ? 27.561 -24.016 10.989 1.00 63.81 369 HIS A C 1
ATOM 2934 O O . HIS A 1 369 ? 26.507 -24.026 10.349 1.00 63.81 369 HIS A O 1
ATOM 2940 N N . LYS A 1 370 ? 27.954 -25.069 11.704 1.00 68.12 370 LYS A N 1
ATOM 2941 C CA . LYS A 1 370 ? 27.130 -26.253 11.928 1.00 68.12 370 LYS A CA 1
ATOM 2942 C C . LYS A 1 370 ? 26.054 -25.985 12.985 1.00 68.12 370 LYS A C 1
ATOM 2944 O O . LYS A 1 370 ? 24.889 -26.212 12.682 1.00 68.12 370 LYS A O 1
ATOM 2949 N N . GLN A 1 371 ? 26.398 -25.375 14.124 1.00 70.94 371 GLN A N 1
ATOM 2950 C CA . GLN A 1 371 ? 25.420 -24.909 15.124 1.00 70.94 371 GLN A CA 1
ATOM 2951 C C . GLN A 1 371 ? 24.411 -23.911 14.539 1.00 70.94 371 GLN A C 1
ATOM 2953 O O . GLN A 1 371 ? 23.223 -23.977 14.838 1.00 70.94 371 GLN A O 1
ATOM 2958 N N . TRP A 1 372 ? 24.864 -23.007 13.666 1.00 59.84 372 TRP A N 1
ATOM 2959 C CA . TRP A 1 372 ? 23.986 -22.074 12.957 1.00 59.84 372 TRP A CA 1
ATOM 2960 C C . TRP A 1 372 ? 23.050 -22.781 11.960 1.00 59.84 372 TRP A C 1
ATOM 2962 O O . TRP A 1 372 ? 21.887 -22.412 11.832 1.00 59.84 372 TRP A O 1
ATOM 2972 N N . ARG A 1 373 ? 23.511 -23.843 11.285 1.00 54.38 373 ARG A N 1
ATOM 2973 C CA . ARG A 1 373 ? 22.656 -24.669 10.412 1.00 54.38 373 ARG A CA 1
ATOM 2974 C C . ARG A 1 373 ? 21.648 -25.506 11.204 1.00 54.38 373 ARG A C 1
ATOM 2976 O O . ARG A 1 373 ? 20.506 -25.636 10.777 1.00 54.38 373 ARG A O 1
ATOM 2983 N N . GLU A 1 374 ? 22.043 -26.012 12.367 1.00 51.16 374 GLU A N 1
ATOM 2984 C CA . GLU A 1 374 ? 21.177 -26.767 13.281 1.00 51.16 374 GLU A CA 1
ATOM 2985 C C . GLU A 1 374 ? 20.130 -25.868 13.966 1.00 51.16 374 GLU A C 1
ATOM 2987 O O . GLU A 1 374 ? 19.010 -26.314 14.215 1.00 51.16 374 GLU A O 1
ATOM 2992 N N . SER A 1 375 ? 20.429 -24.583 14.195 1.00 54.19 375 SER A N 1
ATOM 2993 C CA . SER A 1 375 ? 19.455 -23.618 14.728 1.00 54.19 375 SER A CA 1
ATOM 2994 C C . SER A 1 375 ? 18.465 -23.095 13.677 1.00 54.19 375 SER A C 1
ATOM 2996 O O . SER A 1 375 ? 17.363 -22.683 14.036 1.00 54.19 375 SER A O 1
ATOM 2998 N N . GLN A 1 376 ? 18.809 -23.159 12.384 1.00 42.78 376 GLN A N 1
ATOM 2999 C CA . GLN A 1 376 ? 17.969 -22.695 11.268 1.00 42.78 376 GLN A CA 1
ATOM 3000 C C . GLN A 1 376 ? 17.068 -23.782 10.650 1.00 42.78 376 GLN A C 1
ATOM 3002 O O . GLN A 1 376 ? 16.195 -23.453 9.849 1.00 42.78 376 GLN A O 1
ATOM 3007 N N . PHE A 1 377 ? 17.215 -25.055 11.039 1.00 40.91 377 PHE A N 1
ATOM 3008 C CA . PHE A 1 377 ? 16.363 -26.159 10.564 1.00 40.91 377 PHE A CA 1
ATOM 3009 C C . PHE A 1 377 ? 15.321 -26.652 11.580 1.00 40.91 377 PHE A C 1
ATOM 3011 O O . PHE A 1 377 ? 14.756 -27.729 11.417 1.00 40.91 377 PHE A O 1
ATOM 3018 N N . LYS A 1 378 ? 14.965 -25.832 12.576 1.00 42.25 378 LYS A N 1
ATOM 3019 C CA . LYS A 1 378 ? 13.633 -25.916 13.199 1.00 42.25 378 LYS A CA 1
ATOM 3020 C C . LYS A 1 378 ? 12.679 -25.025 12.417 1.00 42.25 378 LYS A C 1
ATOM 3022 O O . LYS A 1 378 ? 12.433 -23.872 12.762 1.00 42.25 378 LYS A O 1
ATOM 3027 N N . SER A 1 379 ? 12.205 -25.572 11.302 1.00 40.06 379 SER A N 1
ATOM 3028 C CA . SER A 1 379 ? 11.173 -24.964 10.472 1.00 40.06 379 SER A CA 1
ATOM 3029 C C . SER A 1 379 ? 9.954 -24.578 11.316 1.00 40.06 379 SER A C 1
ATOM 3031 O O . SER A 1 379 ? 9.442 -25.382 12.093 1.00 40.06 379 SER A O 1
ATOM 3033 N N . ARG A 1 380 ? 9.430 -23.368 11.093 1.00 41.50 380 ARG A N 1
ATOM 3034 C CA . ARG A 1 380 ? 8.142 -22.892 11.628 1.00 41.50 380 ARG A CA 1
ATOM 3035 C C . ARG A 1 380 ? 6.942 -23.773 11.233 1.00 41.50 380 ARG A C 1
ATOM 3037 O O . ARG A 1 380 ? 5.877 -23.594 11.808 1.00 41.50 380 ARG A O 1
ATOM 3044 N N . THR A 1 381 ? 7.095 -24.733 10.317 1.00 44.81 381 THR A N 1
ATOM 3045 C CA . THR A 1 381 ? 6.042 -25.710 9.982 1.00 44.81 381 THR A CA 1
ATOM 3046 C C . THR A 1 381 ? 5.984 -26.920 10.922 1.00 44.81 381 THR A C 1
ATOM 3048 O O . THR A 1 381 ? 4.969 -27.604 10.927 1.00 44.81 381 THR A O 1
ATOM 3051 N N . ASP A 1 382 ? 6.997 -27.172 11.761 1.00 41.62 382 ASP A N 1
ATOM 3052 C CA . ASP A 1 382 ? 7.005 -28.337 12.674 1.00 41.62 382 ASP A CA 1
ATOM 3053 C C . ASP A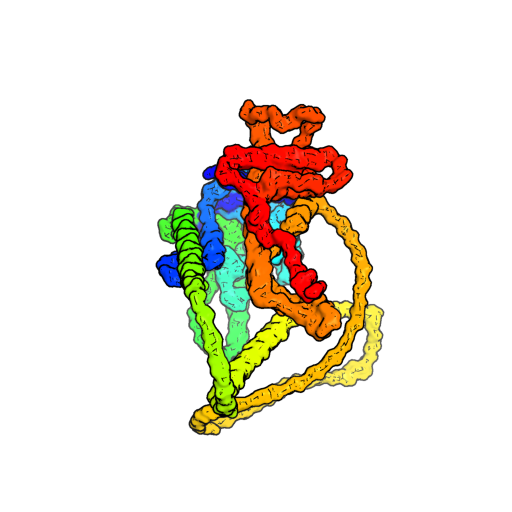 1 382 ? 6.306 -28.074 14.022 1.00 41.62 382 ASP A C 1
ATOM 3055 O O . ASP A 1 382 ? 6.005 -28.995 14.778 1.00 41.62 382 ASP A O 1
ATOM 3059 N N . ASN A 1 383 ? 5.955 -26.818 14.317 1.00 40.12 383 ASN A N 1
ATOM 3060 C CA . ASN A 1 383 ? 5.135 -26.489 15.488 1.00 40.12 383 ASN A CA 1
ATOM 3061 C C . ASN A 1 383 ? 3.635 -26.750 15.279 1.00 40.12 383 ASN A C 1
ATOM 3063 O O . ASN A 1 383 ? 2.891 -26.746 16.257 1.00 40.12 383 ASN A O 1
ATOM 3067 N N . GLN A 1 384 ? 3.175 -27.041 14.056 1.00 42.31 384 GLN A N 1
ATOM 3068 C CA . GLN A 1 384 ? 1.778 -27.430 13.838 1.00 42.31 384 GLN A CA 1
ATOM 3069 C C . GLN A 1 384 ? 1.461 -28.831 14.376 1.00 42.31 384 GLN A C 1
ATOM 3071 O O . GLN A 1 384 ? 0.316 -29.080 14.720 1.00 42.31 384 GLN A O 1
ATOM 3076 N N . GLN A 1 385 ? 2.442 -29.722 14.562 1.00 42.81 385 GLN A N 1
ATOM 3077 C CA . GLN A 1 385 ? 2.184 -31.030 15.185 1.00 42.81 385 GLN A CA 1
ATOM 3078 C C . GLN A 1 385 ? 2.131 -30.986 16.720 1.00 42.81 385 GLN A C 1
ATOM 3080 O O . GLN A 1 385 ? 1.585 -31.900 17.331 1.00 42.81 385 GLN A O 1
ATOM 3085 N N . ARG A 1 386 ? 2.641 -29.920 17.358 1.00 39.78 386 ARG A N 1
ATOM 3086 C CA . ARG A 1 386 ? 2.493 -29.709 18.812 1.00 39.78 386 ARG A CA 1
ATOM 3087 C C . ARG A 1 386 ? 1.186 -29.016 19.203 1.00 39.78 386 ARG A C 1
ATOM 3089 O O . ARG A 1 386 ? 0.793 -29.125 20.356 1.00 39.78 386 ARG A O 1
ATOM 3096 N N . TYR A 1 387 ? 0.524 -28.349 18.256 1.00 38.22 387 TYR A N 1
ATOM 3097 C CA . TYR A 1 387 ? -0.750 -27.647 18.468 1.00 38.22 387 TYR A CA 1
ATOM 3098 C C . TYR A 1 387 ? -1.865 -28.098 17.520 1.00 38.22 387 TYR A C 1
ATOM 3100 O O . TYR A 1 387 ? -2.924 -27.476 17.482 1.00 38.22 387 TYR A O 1
ATOM 3108 N N . ALA A 1 388 ? -1.667 -29.180 16.762 1.00 36.94 388 ALA A N 1
ATOM 3109 C CA . ALA A 1 388 ? -2.789 -29.870 16.154 1.00 36.94 388 ALA A CA 1
ATOM 3110 C C . ALA A 1 388 ? -3.644 -30.387 17.307 1.00 36.94 388 ALA A C 1
ATOM 3112 O O . ALA A 1 388 ? -3.223 -31.281 18.045 1.00 36.94 388 ALA A O 1
ATOM 3113 N N . VAL A 1 389 ? -4.823 -29.789 17.475 1.00 34.44 389 VAL A N 1
ATOM 3114 C CA . VAL A 1 389 ? -5.901 -30.364 18.268 1.00 34.44 389 VAL A CA 1
ATOM 3115 C C . VAL A 1 389 ? -6.045 -31.794 17.765 1.00 34.44 389 VAL A C 1
ATOM 3117 O O . VAL A 1 389 ? -6.489 -32.022 16.640 1.00 34.44 389 VAL A O 1
ATOM 3120 N N . ARG A 1 390 ? -5.595 -32.772 18.559 1.00 33.34 390 ARG A N 1
ATOM 3121 C CA . ARG A 1 390 ? -6.051 -34.142 18.374 1.00 33.34 390 ARG A CA 1
ATOM 3122 C C . ARG A 1 390 ? -7.547 -34.037 18.599 1.00 33.34 390 ARG A C 1
ATOM 3124 O O . ARG A 1 390 ? -7.973 -33.860 19.735 1.00 33.34 390 ARG A O 1
ATOM 3131 N N . SER A 1 391 ? -8.331 -34.059 17.527 1.00 37.12 391 SER A N 1
ATOM 3132 C CA . SER A 1 391 ? -9.756 -34.320 17.631 1.00 37.12 391 SER A CA 1
ATOM 3133 C C . SER A 1 391 ? -9.867 -35.739 18.177 1.00 37.12 391 SER A C 1
ATOM 3135 O O . SER A 1 391 ? -9.851 -36.718 17.430 1.00 37.12 391 SER A O 1
ATOM 3137 N N . VAL A 1 392 ? -9.844 -35.853 19.500 1.00 36.16 392 VAL A N 1
ATOM 3138 C CA . VAL A 1 392 ? -10.292 -37.047 20.192 1.00 36.16 392 VAL A CA 1
ATOM 3139 C C . VAL A 1 392 ? -11.761 -37.137 19.832 1.00 36.16 392 VAL A C 1
ATOM 3141 O O . VAL A 1 392 ? -12.537 -36.234 20.139 1.00 36.16 392 VAL A O 1
ATOM 3144 N N . ASN A 1 393 ? -12.125 -38.171 19.083 1.00 42.22 393 ASN A N 1
ATOM 3145 C CA . ASN A 1 393 ? -13.522 -38.472 18.853 1.00 42.22 393 ASN A CA 1
ATOM 3146 C C . ASN A 1 393 ? -14.085 -38.913 20.209 1.00 42.22 393 ASN A C 1
ATOM 3148 O O . ASN A 1 393 ? -13.864 -40.051 20.615 1.00 42.22 393 ASN A O 1
ATOM 3152 N N . ILE A 1 394 ? -14.709 -37.984 20.942 1.00 41.75 394 ILE A N 1
ATOM 3153 C CA . ILE A 1 394 ? -15.214 -38.202 22.310 1.00 41.75 394 ILE A CA 1
ATOM 3154 C C . ILE A 1 394 ? -16.202 -39.378 22.333 1.00 41.75 394 ILE A C 1
ATOM 3156 O O . ILE A 1 394 ? -16.283 -40.091 23.324 1.00 41.75 394 ILE A O 1
ATOM 3160 N N . LEU A 1 395 ? -16.858 -39.657 21.203 1.00 46.25 395 LEU A N 1
ATOM 3161 C CA . LEU A 1 395 ? -17.772 -40.786 21.034 1.00 46.25 395 LEU A CA 1
ATOM 3162 C C . LEU A 1 395 ? -17.078 -42.164 21.039 1.00 46.25 395 LEU A C 1
ATOM 3164 O O . LEU A 1 395 ? -17.753 -43.166 21.227 1.00 46.25 395 LEU A O 1
ATOM 3168 N N . ASN A 1 396 ? -15.749 -42.219 20.870 1.00 45.59 396 ASN A N 1
ATOM 3169 C CA . ASN A 1 396 ? -14.950 -43.453 20.903 1.00 45.59 396 ASN A CA 1
ATOM 3170 C C . ASN A 1 396 ? -13.956 -43.498 22.081 1.00 45.59 396 ASN A C 1
ATOM 3172 O O . ASN A 1 396 ? -13.085 -44.371 22.113 1.00 45.59 396 ASN A O 1
ATOM 3176 N N . ALA A 1 397 ? -14.024 -42.555 23.024 1.00 45.75 397 ALA A N 1
ATOM 3177 C CA . ALA A 1 397 ? -13.223 -42.636 24.239 1.00 45.75 397 ALA A CA 1
ATOM 3178 C C . ALA A 1 397 ? -13.823 -43.715 25.154 1.00 45.75 397 ALA A C 1
ATOM 3180 O O . ALA A 1 397 ? -14.993 -43.634 25.518 1.00 45.75 397 ALA A O 1
ATOM 3181 N N . LEU A 1 398 ? -13.033 -44.735 25.508 1.00 53.84 398 LEU A N 1
ATOM 3182 C CA . LEU A 1 398 ? -13.418 -45.705 26.536 1.00 53.84 398 LEU A CA 1
ATOM 3183 C C . LEU A 1 398 ? -13.695 -44.946 27.841 1.00 53.84 398 LEU A C 1
ATOM 3185 O O . LEU A 1 398 ? -12.907 -44.075 28.216 1.00 53.84 398 LEU A O 1
ATOM 3189 N N . SER A 1 399 ? -14.816 -45.245 28.504 1.00 55.56 399 SER A N 1
ATOM 3190 C CA . SER A 1 399 ? -15.143 -44.649 29.800 1.00 55.56 399 SER A CA 1
ATOM 3191 C C . SER A 1 399 ? -14.036 -44.991 30.794 1.00 55.56 399 SER A C 1
ATOM 3193 O O . SER A 1 399 ? -13.811 -46.164 31.088 1.00 55.56 399 SER A O 1
ATOM 3195 N N . VAL A 1 400 ? -13.332 -43.974 31.281 1.00 57.09 400 VAL A N 1
ATOM 3196 C CA . VAL A 1 400 ? -12.336 -44.134 32.342 1.00 57.09 400 VAL A CA 1
ATOM 319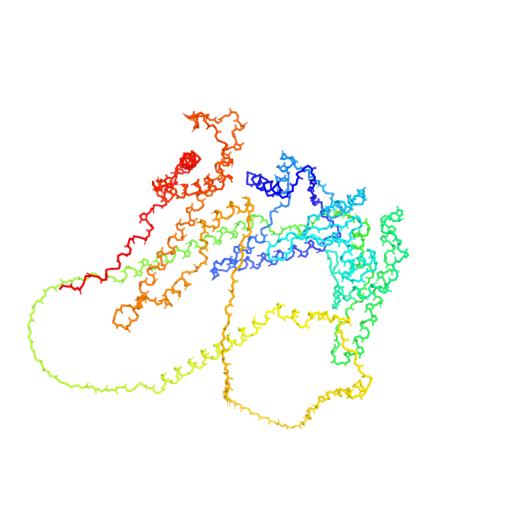7 C C . VAL A 1 400 ? -13.100 -44.382 33.639 1.00 57.09 400 VAL A C 1
ATOM 3199 O O . VAL A 1 400 ? -13.913 -43.546 34.034 1.00 57.09 400 VAL A O 1
ATOM 3202 N N . GLU A 1 401 ? -12.881 -45.532 34.277 1.00 70.62 401 GLU A N 1
ATOM 3203 C CA . GLU A 1 401 ? -13.474 -45.805 35.585 1.00 70.62 401 GLU A CA 1
ATOM 3204 C C . GLU A 1 401 ? -12.924 -44.835 36.637 1.00 70.62 401 GLU A C 1
ATOM 3206 O O . GLU A 1 401 ? -11.736 -44.510 36.672 1.00 70.62 401 GLU A O 1
ATOM 3211 N N . GLU A 1 402 ? -13.790 -44.401 37.550 1.00 57.22 402 GLU A N 1
ATOM 3212 C CA . GLU A 1 402 ? -13.472 -43.456 38.629 1.00 57.22 402 GLU A CA 1
ATOM 3213 C C . GLU A 1 402 ? -12.318 -43.949 39.532 1.00 57.22 402 GLU A C 1
ATOM 3215 O O . GLU A 1 402 ? -11.546 -43.160 40.084 1.00 57.22 402 GLU A O 1
ATOM 3220 N N . SER A 1 403 ? -12.121 -45.270 39.589 1.00 66.75 403 SER A N 1
ATOM 3221 C CA . SER A 1 403 ? -11.020 -45.932 40.294 1.00 66.75 403 SER A CA 1
ATOM 3222 C C . SER A 1 403 ? -9.632 -45.676 39.673 1.00 66.75 403 SER A C 1
ATOM 3224 O O . SER A 1 403 ? -8.622 -45.755 40.380 1.00 66.75 403 SER A O 1
ATOM 3226 N N . GLU A 1 404 ? -9.551 -45.342 38.379 1.00 59.72 404 GLU A N 1
ATOM 3227 C CA . GLU A 1 404 ? -8.306 -44.957 37.698 1.00 59.72 404 GLU A CA 1
ATOM 3228 C C . GLU A 1 404 ? -7.977 -43.475 37.899 1.00 59.72 404 GLU A C 1
ATOM 3230 O O . GLU A 1 404 ? -6.809 -43.124 38.088 1.00 59.72 404 GLU A O 1
ATOM 3235 N N . LEU A 1 405 ? -8.995 -42.610 37.951 1.00 52.88 405 LEU A N 1
ATOM 3236 C CA . LEU A 1 405 ? -8.833 -41.179 38.237 1.00 52.88 405 LEU A CA 1
ATOM 3237 C C . LEU A 1 405 ? -8.269 -40.936 39.642 1.00 52.88 405 LEU A C 1
ATOM 3239 O O . LEU A 1 405 ? -7.395 -40.088 39.815 1.00 52.88 405 LEU A O 1
ATOM 3243 N N . LEU A 1 406 ? -8.682 -41.740 40.626 1.00 63.94 406 LEU A N 1
ATOM 3244 C CA . LEU A 1 406 ? -8.171 -41.677 42.002 1.00 63.94 406 LEU A CA 1
ATOM 3245 C C . LEU A 1 406 ? -6.687 -42.068 42.135 1.00 63.94 406 LEU A C 1
ATOM 3247 O O . LEU A 1 406 ? -6.046 -41.716 43.124 1.00 63.94 406 LEU A O 1
ATOM 3251 N N . LYS A 1 407 ? -6.113 -42.768 41.146 1.00 65.94 407 LYS A N 1
ATOM 3252 C CA . LYS A 1 407 ? -4.694 -43.171 41.139 1.00 65.94 407 LYS A CA 1
ATOM 3253 C C . LYS A 1 407 ? -3.781 -42.136 40.474 1.00 65.94 407 LYS A C 1
ATOM 3255 O O . LYS A 1 407 ? -2.557 -42.247 40.575 1.00 65.94 407 LYS A O 1
ATOM 3260 N N . MET A 1 408 ? -4.341 -41.127 39.803 1.00 45.19 408 MET A N 1
ATOM 3261 C CA . MET A 1 408 ? -3.563 -40.087 39.132 1.00 45.19 408 MET A CA 1
ATOM 3262 C C . MET A 1 408 ? -3.133 -39.009 40.131 1.00 45.19 408 MET A C 1
ATOM 3264 O O . MET A 1 408 ? -3.878 -38.090 40.459 1.00 45.19 408 MET A O 1
ATOM 3268 N N . THR A 1 409 ? -1.895 -39.103 40.610 1.00 57.22 409 THR A N 1
ATOM 3269 C CA . THR A 1 409 ? -1.293 -38.071 41.461 1.00 57.22 409 THR A CA 1
ATOM 3270 C C . THR A 1 409 ? -0.845 -36.872 40.627 1.00 57.22 409 THR A C 1
ATOM 3272 O O . THR A 1 409 ? -0.164 -37.009 39.608 1.00 57.22 409 THR A O 1
ATOM 3275 N N . ILE A 1 410 ? -1.228 -35.675 41.076 1.00 45.38 410 ILE A N 1
ATOM 3276 C CA . ILE A 1 410 ? -0.820 -34.402 40.478 1.00 45.38 410 ILE A CA 1
ATOM 3277 C C . ILE A 1 410 ? 0.690 -34.238 40.709 1.00 45.38 410 ILE A C 1
ATOM 3279 O O . ILE A 1 410 ? 1.123 -34.239 41.862 1.00 45.38 410 ILE A O 1
ATOM 3283 N N . PRO A 1 411 ? 1.517 -34.100 39.658 1.00 34.88 411 PRO A N 1
ATOM 3284 C CA . PRO A 1 411 ? 2.949 -33.948 39.847 1.00 34.88 411 PRO A CA 1
ATOM 3285 C C . PRO A 1 411 ? 3.254 -32.593 40.494 1.00 34.88 411 PRO A C 1
ATOM 3287 O O . PRO A 1 411 ? 2.905 -31.543 39.951 1.00 34.88 411 PRO A O 1
ATOM 3290 N N . GLU A 1 412 ? 3.930 -32.622 41.644 1.00 45.06 412 GLU A N 1
ATOM 3291 C CA . GLU A 1 412 ? 4.340 -31.412 42.353 1.00 45.06 412 GLU A CA 1
ATOM 3292 C C . GLU A 1 412 ? 5.253 -30.524 41.486 1.00 45.06 412 GLU A C 1
ATOM 3294 O O . GLU A 1 412 ? 6.127 -31.017 40.753 1.00 45.06 412 GLU A O 1
ATOM 3299 N N . PRO A 1 413 ? 5.087 -29.190 41.556 1.00 35.56 413 PRO A N 1
ATOM 3300 C CA . PRO A 1 413 ? 5.894 -28.263 40.783 1.00 35.56 413 PRO A CA 1
ATOM 3301 C C . PRO A 1 413 ? 7.362 -28.346 41.215 1.00 35.56 413 PRO A C 1
ATOM 3303 O O . PRO A 1 413 ? 7.717 -28.107 42.367 1.00 35.56 413 PRO A O 1
ATOM 3306 N N . ARG A 1 414 ? 8.250 -28.642 40.256 1.00 35.84 414 ARG A N 1
ATOM 3307 C CA . ARG A 1 414 ? 9.702 -28.666 40.482 1.00 35.84 414 ARG A CA 1
ATOM 3308 C C . ARG A 1 414 ? 10.204 -27.287 40.920 1.00 35.84 414 ARG A C 1
ATOM 3310 O O . ARG A 1 414 ? 10.423 -26.404 40.088 1.00 35.84 414 ARG A O 1
ATOM 3317 N N . VAL A 1 415 ? 10.458 -27.133 42.217 1.00 38.38 415 VAL A N 1
ATOM 3318 C CA . VAL A 1 415 ? 11.186 -25.996 42.789 1.00 38.38 415 VAL A CA 1
ATOM 3319 C C . VAL A 1 415 ? 12.630 -26.046 42.285 1.00 38.38 415 VAL A C 1
ATOM 3321 O O . VAL A 1 415 ? 13.378 -26.986 42.558 1.00 38.38 415 VAL A O 1
ATOM 3324 N N . LYS A 1 416 ? 13.043 -25.036 41.513 1.00 38.62 416 LYS A N 1
ATOM 3325 C CA . LYS A 1 416 ? 14.454 -24.855 41.150 1.00 38.62 416 LYS A CA 1
ATOM 3326 C C . LYS A 1 416 ? 15.224 -24.451 42.408 1.00 38.62 416 LYS A C 1
ATOM 3328 O O . LYS A 1 416 ? 15.005 -23.359 42.923 1.00 38.62 416 LYS A O 1
ATOM 3333 N N . LYS A 1 417 ? 16.131 -25.316 42.876 1.00 38.00 417 LYS A N 1
ATOM 3334 C CA . LYS A 1 417 ? 17.117 -24.975 43.912 1.00 38.00 417 LYS A CA 1
ATOM 3335 C C . LYS A 1 417 ? 17.902 -23.737 43.469 1.00 38.00 417 LYS A C 1
ATOM 3337 O O . LYS A 1 417 ? 18.557 -23.763 42.427 1.00 38.00 417 LYS A O 1
ATOM 3342 N N . ALA A 1 418 ? 17.808 -22.665 44.250 1.00 40.84 418 ALA A N 1
ATOM 3343 C CA . ALA A 1 418 ? 18.701 -21.524 44.145 1.00 40.84 418 ALA A CA 1
ATOM 3344 C C . ALA A 1 418 ? 20.119 -21.985 44.511 1.00 40.84 418 ALA A C 1
ATOM 3346 O O . ALA A 1 418 ? 20.316 -22.633 45.538 1.00 40.84 418 ALA A O 1
ATOM 3347 N N . GLN A 1 419 ? 21.091 -21.690 43.648 1.00 35.88 419 GLN A N 1
ATOM 3348 C CA . GLN A 1 419 ? 22.501 -21.799 44.003 1.00 35.88 419 GLN A CA 1
ATOM 3349 C C . GLN A 1 419 ? 22.822 -20.685 45.000 1.00 35.88 419 GLN A C 1
ATOM 3351 O O . GLN A 1 419 ? 22.558 -19.514 44.723 1.00 35.88 419 GLN A O 1
ATOM 3356 N N . ALA A 1 420 ? 23.348 -21.073 46.159 1.00 36.41 420 ALA A N 1
ATOM 3357 C CA . ALA A 1 420 ? 23.947 -20.162 47.117 1.00 36.41 420 ALA A CA 1
ATOM 3358 C C . ALA A 1 420 ? 25.120 -19.428 46.448 1.00 36.41 420 ALA A C 1
ATOM 3360 O O . ALA A 1 420 ? 25.945 -20.053 45.780 1.00 36.41 420 ALA A O 1
ATOM 3361 N N . ILE A 1 421 ? 25.152 -18.107 46.603 1.00 35.44 421 ILE A N 1
ATOM 3362 C CA . ILE A 1 421 ? 26.304 -17.269 46.280 1.00 35.44 421 ILE A CA 1
ATOM 3363 C C . ILE A 1 421 ? 26.962 -16.962 47.619 1.00 35.44 421 ILE A C 1
ATOM 3365 O O . ILE A 1 421 ? 26.351 -16.291 48.449 1.00 35.44 421 ILE A O 1
ATOM 3369 N N . ASP A 1 422 ? 28.170 -17.481 47.809 1.00 37.59 422 ASP A N 1
ATOM 3370 C CA . ASP A 1 422 ? 29.071 -17.091 48.893 1.00 37.59 422 ASP A CA 1
ATOM 3371 C C . ASP A 1 422 ? 30.006 -15.978 48.375 1.00 37.59 422 ASP A C 1
ATOM 3373 O O . ASP A 1 422 ? 30.472 -16.079 47.231 1.00 37.59 422 ASP A O 1
ATOM 3377 N N . PRO A 1 423 ? 30.273 -14.903 49.142 1.00 46.88 423 PRO A N 1
ATOM 3378 C CA . PRO A 1 423 ? 31.110 -13.797 48.708 1.00 46.88 423 PRO A CA 1
ATOM 3379 C C . PRO A 1 423 ? 32.516 -13.916 49.309 1.00 46.88 423 PRO A C 1
ATOM 3381 O O . PRO A 1 423 ? 32.735 -13.528 50.450 1.00 46.88 423 PRO A O 1
ATOM 3384 N N . ASN A 1 424 ? 33.474 -14.430 48.539 1.00 36.53 424 ASN A N 1
ATOM 3385 C CA . ASN A 1 424 ? 34.904 -14.121 48.672 1.00 36.53 424 ASN A CA 1
ATOM 3386 C C . ASN A 1 424 ? 35.679 -14.866 47.580 1.00 36.53 424 ASN A C 1
ATOM 3388 O O . ASN A 1 424 ? 35.649 -16.089 47.542 1.00 36.53 424 ASN A O 1
ATOM 3392 N N . ASP A 1 425 ? 36.329 -14.149 46.662 1.00 31.95 425 ASP A N 1
ATOM 3393 C CA . ASP A 1 425 ? 37.794 -14.055 46.672 1.00 31.95 425 ASP A CA 1
ATOM 3394 C C . ASP A 1 425 ? 38.351 -13.278 45.473 1.00 31.95 425 ASP A C 1
ATOM 3396 O O . ASP A 1 425 ? 37.791 -13.227 44.375 1.00 31.95 425 ASP A O 1
ATOM 3400 N N . ASN A 1 426 ? 39.487 -12.649 45.749 1.00 36.91 426 ASN A N 1
ATOM 3401 C CA . ASN A 1 426 ? 40.273 -11.792 44.878 1.00 36.91 426 ASN A CA 1
ATOM 3402 C C . ASN A 1 426 ? 41.071 -12.556 43.800 1.00 36.91 426 ASN A C 1
ATOM 3404 O O . ASN A 1 426 ? 41.547 -13.664 44.008 1.00 36.91 426 ASN A O 1
ATOM 3408 N N . ASN A 1 427 ? 41.372 -11.816 42.728 1.00 32.91 427 ASN A N 1
ATOM 3409 C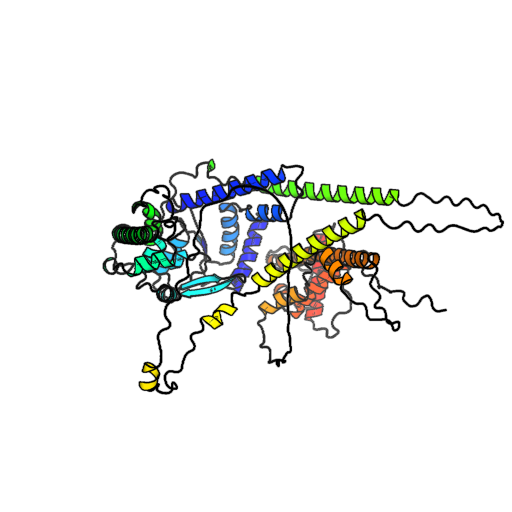 CA . ASN A 1 427 ? 42.584 -11.866 41.897 1.00 32.91 427 ASN A CA 1
ATOM 3410 C C . ASN A 1 427 ? 42.880 -13.021 40.904 1.00 32.91 427 ASN A C 1
ATOM 3412 O O . ASN A 1 427 ? 43.136 -14.170 41.238 1.00 32.91 427 ASN A O 1
ATOM 3416 N N . SER A 1 428 ? 43.161 -12.544 39.681 1.00 30.73 428 SER A N 1
ATOM 3417 C CA . SER A 1 428 ? 44.224 -12.960 38.747 1.00 30.73 428 SER A CA 1
ATOM 3418 C C . SER A 1 428 ? 43.950 -14.035 37.672 1.00 30.73 428 SER A C 1
ATOM 3420 O O . SER A 1 428 ? 43.702 -15.205 37.920 1.00 30.73 428 SER A O 1
ATOM 3422 N N . SER A 1 429 ? 44.075 -13.556 36.429 1.00 31.62 429 SER A N 1
ATOM 3423 C CA . SER A 1 429 ? 44.934 -14.069 35.349 1.00 31.62 429 SER A CA 1
ATOM 3424 C C . SER A 1 429 ? 44.768 -15.493 34.770 1.00 31.62 429 SER A C 1
ATOM 3426 O O . SER A 1 429 ? 45.184 -16.494 35.333 1.00 31.62 429 SER A O 1
ATOM 3428 N N . THR A 1 430 ? 44.440 -15.483 33.468 1.00 28.36 430 THR A N 1
ATOM 3429 C CA . THR A 1 430 ? 44.952 -16.335 32.361 1.00 28.36 430 THR A CA 1
ATOM 3430 C C . THR A 1 430 ? 44.550 -17.818 32.187 1.00 28.36 430 THR A C 1
ATOM 3432 O O . THR A 1 430 ? 44.996 -18.710 32.886 1.00 28.36 430 THR A O 1
ATOM 3435 N N . ALA A 1 431 ? 43.924 -18.040 31.017 1.00 28.19 431 ALA A N 1
ATOM 3436 C CA . ALA A 1 431 ? 44.257 -19.031 29.974 1.00 28.19 431 ALA A CA 1
ATOM 3437 C C . ALA A 1 431 ? 43.713 -20.491 30.001 1.00 28.19 431 ALA A C 1
ATOM 3439 O O . ALA A 1 431 ? 44.217 -21.382 30.666 1.00 28.19 431 ALA A O 1
ATOM 3440 N N . THR A 1 432 ? 42.872 -20.747 28.981 1.00 29.72 432 THR A N 1
ATOM 3441 C CA . THR A 1 432 ? 42.864 -21.882 28.013 1.00 29.72 432 THR A CA 1
ATOM 3442 C C . THR A 1 432 ? 42.298 -23.284 28.325 1.00 29.72 432 THR A C 1
ATOM 3444 O O . THR A 1 432 ? 42.714 -23.965 29.249 1.00 29.72 432 THR A O 1
ATOM 3447 N N . SER A 1 433 ? 41.562 -23.781 27.301 1.00 30.69 433 SER A N 1
ATOM 3448 C CA . SER A 1 433 ? 41.371 -25.192 26.854 1.00 30.69 433 SER A CA 1
ATOM 3449 C C . SER A 1 433 ? 40.264 -26.007 27.575 1.00 30.69 433 SER A C 1
ATOM 3451 O O . SER A 1 433 ? 39.963 -25.707 28.713 1.00 30.69 433 SER A O 1
ATOM 3453 N N . PHE A 1 434 ? 39.553 -27.014 27.029 1.00 28.59 434 PHE A N 1
ATOM 3454 C CA . PHE A 1 434 ? 39.549 -27.742 25.747 1.00 28.59 434 PHE A CA 1
ATOM 3455 C C . PHE A 1 434 ? 38.271 -28.646 25.650 1.00 28.59 434 PHE A C 1
ATOM 3457 O O . PHE A 1 434 ? 37.843 -29.193 26.654 1.00 28.59 434 PHE A O 1
ATOM 3464 N N . ASN A 1 435 ? 37.733 -28.838 24.428 1.00 29.34 435 ASN A N 1
ATOM 3465 C CA . ASN A 1 435 ? 37.121 -30.048 23.801 1.00 29.34 435 ASN A CA 1
ATOM 3466 C C . ASN A 1 435 ? 36.048 -30.943 24.487 1.00 29.34 435 ASN A C 1
ATOM 3468 O O . ASN A 1 435 ? 36.267 -31.514 25.540 1.00 29.34 435 ASN A O 1
ATOM 3472 N N . GLN A 1 436 ? 34.856 -31.119 23.884 1.00 31.70 436 GLN A N 1
ATOM 3473 C CA . GLN A 1 436 ? 34.436 -32.042 22.780 1.00 31.70 436 GLN A CA 1
ATOM 3474 C C . GLN A 1 436 ? 34.236 -33.532 23.155 1.00 31.70 436 GLN A C 1
ATOM 3476 O O . GLN A 1 436 ? 35.212 -34.212 23.442 1.00 31.70 436 GLN A O 1
ATOM 3481 N N . ARG A 1 437 ? 33.021 -34.076 22.908 1.00 30.05 437 ARG A N 1
ATOM 3482 C CA . ARG A 1 437 ? 32.684 -35.272 22.061 1.00 30.05 437 ARG A CA 1
ATOM 3483 C C . ARG A 1 437 ? 31.188 -35.647 22.238 1.00 30.05 437 ARG A C 1
ATOM 3485 O O . ARG A 1 437 ? 30.712 -35.618 23.357 1.00 30.05 437 ARG A O 1
ATOM 3492 N N . LYS A 1 438 ? 30.330 -35.783 21.206 1.00 33.19 438 LYS A N 1
ATOM 3493 C CA . LYS A 1 438 ? 30.187 -36.738 20.062 1.00 33.19 438 LYS A CA 1
ATOM 3494 C C . LYS A 1 438 ? 29.667 -38.147 20.430 1.00 33.19 438 LYS A C 1
ATOM 3496 O O . LYS A 1 438 ? 30.401 -38.876 21.080 1.00 33.19 438 LYS A O 1
ATOM 3501 N N . ARG A 1 439 ? 28.521 -38.550 19.839 1.00 30.81 439 ARG A N 1
ATOM 3502 C CA . ARG A 1 439 ? 28.234 -39.792 19.046 1.00 30.81 439 ARG A CA 1
ATOM 3503 C C . ARG A 1 439 ? 26.732 -39.808 18.644 1.00 30.81 439 ARG A C 1
ATOM 3505 O O . ARG A 1 439 ? 25.912 -39.504 19.496 1.00 30.81 439 ARG A O 1
ATOM 3512 N N . THR A 1 440 ? 26.348 -39.767 17.351 1.00 29.62 440 THR A N 1
ATOM 3513 C CA . THR A 1 440 ? 26.078 -40.875 16.372 1.00 29.62 440 THR A CA 1
ATOM 3514 C C . THR A 1 440 ? 25.063 -41.898 16.894 1.00 29.62 440 THR A C 1
ATOM 3516 O O . THR A 1 440 ? 25.324 -42.436 17.959 1.00 29.62 440 THR A O 1
ATOM 3519 N N . THR A 1 441 ? 23.925 -42.160 16.228 1.00 29.30 441 THR A N 1
ATOM 3520 C CA . THR A 1 441 ? 23.824 -43.073 15.057 1.00 29.30 441 THR A CA 1
ATOM 3521 C C . THR A 1 441 ? 22.553 -42.887 14.185 1.00 29.30 441 THR A C 1
ATOM 3523 O O . THR A 1 441 ? 21.493 -42.515 14.675 1.00 29.30 441 THR A O 1
ATOM 3526 N N . GLU A 1 442 ? 22.711 -43.181 12.885 1.00 32.03 442 GLU A N 1
ATOM 3527 C CA . GLU A 1 442 ? 21.727 -43.573 11.835 1.00 32.03 442 GLU A CA 1
ATOM 3528 C C . GLU A 1 442 ? 21.062 -44.963 12.139 1.00 32.03 442 GLU A C 1
ATOM 3530 O O . GLU A 1 442 ? 21.473 -45.528 13.155 1.00 32.03 442 GLU A O 1
ATOM 3535 N N . PRO A 1 443 ? 20.140 -45.600 11.342 1.00 41.44 443 PRO A N 1
ATOM 3536 C CA . PRO A 1 443 ? 19.829 -45.398 9.907 1.00 41.44 443 PRO A CA 1
ATOM 3537 C C . PRO A 1 443 ? 18.362 -45.662 9.389 1.00 41.44 443 PRO A C 1
ATOM 3539 O O . PRO A 1 443 ? 17.515 -46.240 10.059 1.00 41.44 443 PRO A O 1
ATOM 3542 N N . GLN A 1 444 ? 18.168 -45.350 8.091 1.00 30.38 444 GLN A N 1
ATOM 3543 C CA . GLN A 1 444 ? 17.386 -46.049 7.029 1.00 30.38 444 GLN A CA 1
ATOM 3544 C C . GLN A 1 444 ? 15.932 -45.670 6.610 1.00 30.38 444 GLN A C 1
ATOM 3546 O O . GLN A 1 444 ? 15.124 -45.223 7.422 1.00 30.38 444 GLN A O 1
ATOM 3551 N N . PRO A 1 445 ? 15.602 -45.823 5.293 1.00 40.44 445 PRO A N 1
ATOM 3552 C CA . PRO A 1 445 ? 14.539 -45.086 4.594 1.00 40.44 445 PRO A CA 1
ATOM 3553 C C . PRO A 1 445 ? 13.407 -45.970 4.015 1.00 40.44 445 PRO A C 1
ATOM 3555 O O . PRO A 1 445 ? 13.589 -47.158 3.764 1.00 40.44 445 PRO A O 1
ATOM 3558 N N . LYS A 1 446 ? 12.247 -45.372 3.685 1.00 30.70 446 LYS A N 1
ATOM 3559 C CA . LYS A 1 446 ? 11.239 -45.996 2.799 1.00 30.70 446 LYS A CA 1
ATOM 3560 C C . LYS A 1 446 ? 10.655 -45.018 1.772 1.00 30.70 446 LYS A C 1
ATOM 3562 O O . LYS A 1 446 ? 10.325 -43.874 2.080 1.00 30.70 446 LYS A O 1
ATOM 3567 N N . MET A 1 447 ? 10.561 -45.527 0.542 1.00 39.81 447 MET A N 1
ATOM 3568 C CA . MET A 1 447 ? 10.082 -44.902 -0.695 1.00 39.81 447 MET A CA 1
ATOM 3569 C C . MET A 1 447 ? 8.603 -44.476 -0.651 1.00 39.81 447 MET A C 1
ATOM 3571 O O . MET A 1 447 ? 7.797 -45.081 0.053 1.00 39.81 447 MET A O 1
ATOM 3575 N N . LYS A 1 448 ? 8.223 -43.486 -1.479 1.00 34.16 448 LYS A N 1
ATOM 3576 C CA . LYS A 1 448 ? 6.818 -43.130 -1.758 1.00 34.16 448 LYS A CA 1
ATOM 3577 C C . LYS A 1 448 ? 6.516 -43.045 -3.259 1.00 34.16 448 LYS A C 1
ATOM 3579 O O . LYS A 1 448 ? 7.248 -42.419 -4.024 1.00 34.16 448 LYS A O 1
ATOM 3584 N N . HIS A 1 449 ? 5.384 -43.648 -3.623 1.00 33.72 449 HIS A N 1
ATOM 3585 C CA . HIS A 1 449 ? 4.746 -43.669 -4.939 1.00 33.72 449 HIS A CA 1
ATOM 3586 C C . HIS A 1 449 ? 4.213 -42.295 -5.389 1.00 33.72 449 HIS A C 1
ATOM 3588 O O . HIS A 1 449 ? 3.767 -41.479 -4.583 1.00 33.72 449 HIS A O 1
ATOM 3594 N N . ARG A 1 450 ? 4.211 -42.073 -6.712 1.00 37.94 450 ARG A N 1
ATOM 3595 C CA . ARG A 1 450 ? 3.623 -40.912 -7.406 1.00 37.94 450 ARG A CA 1
ATOM 3596 C C . ARG A 1 450 ? 2.143 -41.135 -7.748 1.00 37.94 450 ARG A C 1
ATOM 3598 O O . ARG A 1 450 ? 1.765 -42.228 -8.153 1.00 37.94 450 ARG A O 1
ATOM 3605 N N . LYS A 1 451 ? 1.355 -40.053 -7.709 1.00 35.38 451 LYS A N 1
ATOM 3606 C CA . LYS A 1 451 ? 0.014 -39.921 -8.317 1.00 35.38 451 LYS A CA 1
ATOM 3607 C C . LYS A 1 451 ? -0.100 -38.601 -9.122 1.00 35.38 451 LYS A C 1
ATOM 3609 O O . LYS A 1 451 ? 0.787 -37.753 -8.992 1.00 35.38 451 LYS A O 1
ATOM 3614 N N . PRO A 1 452 ? -1.096 -38.471 -10.025 1.00 40.03 452 PRO A N 1
ATOM 3615 C CA . PRO A 1 452 ? -0.939 -37.813 -11.327 1.00 40.03 452 PRO A CA 1
ATOM 3616 C C . PRO A 1 452 ? -1.295 -36.317 -11.347 1.00 40.03 452 PRO A C 1
ATOM 3618 O O . PRO A 1 452 ? -1.923 -35.781 -10.438 1.00 40.03 452 PRO A O 1
ATOM 3621 N N . LYS A 1 453 ? -0.852 -35.640 -12.414 1.00 36.59 453 LYS A N 1
ATOM 3622 C CA . LYS A 1 453 ? -0.956 -34.187 -12.630 1.00 36.59 453 LYS A CA 1
ATOM 3623 C C . LYS A 1 453 ? -2.297 -33.794 -13.267 1.00 36.59 453 LYS A C 1
ATOM 3625 O O . LYS A 1 453 ? -2.685 -34.390 -14.264 1.00 36.59 453 LYS A O 1
ATOM 3630 N N . LYS A 1 454 ? -2.923 -32.728 -12.752 1.00 43.78 454 LYS A N 1
ATOM 3631 C CA . LYS A 1 454 ? -4.051 -32.012 -13.381 1.00 43.78 454 LYS A CA 1
ATOM 3632 C C . LYS A 1 454 ? -3.558 -30.923 -14.355 1.00 43.78 454 LYS A C 1
ATOM 3634 O O . LYS A 1 454 ? -2.481 -30.353 -14.150 1.00 43.78 454 LYS A O 1
ATOM 3639 N N . ALA A 1 455 ? -4.341 -30.676 -15.407 1.00 48.22 455 ALA A N 1
ATOM 3640 C CA . ALA A 1 455 ? -4.076 -29.725 -16.493 1.00 48.22 455 ALA A CA 1
ATOM 3641 C C . ALA A 1 455 ? -4.135 -28.250 -16.030 1.00 48.22 455 ALA A C 1
ATOM 3643 O O . ALA A 1 455 ? -4.805 -27.936 -15.050 1.00 48.22 455 ALA A O 1
ATOM 3644 N N . LYS A 1 456 ? -3.391 -27.360 -16.706 1.00 37.66 456 LYS A N 1
ATOM 3645 C CA . LYS A 1 456 ? -3.210 -25.930 -16.365 1.00 37.66 456 LYS A CA 1
ATOM 3646 C C . LYS A 1 456 ? -3.702 -25.022 -17.504 1.00 37.66 456 LYS A C 1
ATOM 3648 O O . LYS A 1 456 ? -3.558 -25.421 -18.653 1.00 37.66 456 LYS A O 1
ATOM 3653 N N . SER A 1 457 ? -4.184 -23.821 -17.156 1.00 44.00 457 SER A N 1
ATOM 3654 C CA . SER A 1 457 ? -4.750 -22.790 -18.051 1.00 44.00 457 SER A CA 1
ATOM 3655 C C . SER A 1 457 ? -3.746 -22.125 -19.011 1.00 44.00 457 SER A C 1
ATOM 3657 O O . SER A 1 457 ? -2.533 -22.128 -18.773 1.00 44.00 457 SER A O 1
ATOM 3659 N N . ASP A 1 458 ? -4.264 -21.513 -20.083 1.00 44.19 458 ASP A N 1
ATOM 3660 C CA . ASP A 1 458 ? -3.490 -21.028 -21.236 1.00 44.19 458 ASP A CA 1
ATOM 3661 C C . ASP A 1 458 ? -2.692 -19.730 -21.005 1.00 44.19 458 ASP A C 1
ATOM 3663 O O . ASP A 1 458 ? -1.625 -19.565 -21.592 1.00 44.19 458 ASP A O 1
ATOM 3667 N N . VAL A 1 459 ? -3.054 -18.872 -20.046 1.00 38.47 459 VAL A N 1
ATOM 3668 C CA . VAL A 1 459 ? -2.236 -17.691 -19.660 1.00 38.47 459 VAL A CA 1
ATOM 3669 C C . VAL A 1 459 ? -0.958 -18.099 -18.906 1.00 38.47 459 VAL A C 1
ATOM 3671 O O . VAL A 1 459 ? 0.111 -17.496 -19.045 1.00 38.47 459 VAL A O 1
ATOM 3674 N N . VAL A 1 460 ? -1.001 -19.218 -18.169 1.00 43.19 460 VAL A N 1
ATOM 3675 C CA . VAL A 1 460 ? 0.202 -19.839 -17.580 1.00 43.19 460 VAL A CA 1
ATOM 3676 C C . VAL A 1 460 ? 1.144 -20.338 -18.685 1.00 43.19 460 VAL A C 1
ATOM 3678 O O . VAL A 1 460 ? 2.340 -20.525 -18.447 1.00 43.19 460 VAL A O 1
ATOM 3681 N N . SER A 1 461 ? 0.637 -20.530 -19.905 1.00 46.75 461 SER A N 1
ATOM 3682 C CA . SER A 1 461 ? 1.369 -21.126 -21.009 1.00 46.75 461 SER A CA 1
ATOM 3683 C C . SER A 1 461 ? 2.428 -20.195 -21.609 1.00 46.75 461 SER A C 1
ATOM 3685 O O . SER A 1 461 ? 3.553 -20.664 -21.782 1.00 46.75 461 SER A O 1
ATOM 3687 N N . LEU A 1 462 ? 2.144 -18.895 -21.766 1.00 40.97 462 LEU A N 1
ATOM 3688 C CA . LEU A 1 462 ? 3.092 -17.863 -22.212 1.00 40.97 462 LEU A CA 1
ATOM 3689 C C . LEU A 1 462 ? 4.211 -17.671 -21.188 1.00 40.97 462 LEU A C 1
ATOM 3691 O O . LEU A 1 462 ? 5.389 -17.843 -21.497 1.00 40.97 462 LEU A O 1
ATOM 3695 N N . LYS A 1 463 ? 3.855 -17.471 -19.912 1.00 45.25 463 LYS A N 1
ATOM 3696 C CA . LYS A 1 463 ? 4.839 -17.385 -18.821 1.00 45.25 463 LYS A CA 1
ATOM 3697 C C . LYS A 1 463 ? 5.681 -18.656 -18.719 1.00 45.25 463 LYS A C 1
ATOM 3699 O O . LYS A 1 463 ? 6.872 -18.554 -18.436 1.00 45.25 463 LYS A O 1
ATOM 3704 N N . SER A 1 464 ? 5.104 -19.838 -18.974 1.00 45.78 464 SER A N 1
ATOM 3705 C CA . SER A 1 464 ? 5.833 -21.115 -19.023 1.00 45.78 464 SER A CA 1
ATOM 3706 C C . SER A 1 464 ? 6.696 -21.285 -20.276 1.00 45.78 464 SER A C 1
ATOM 3708 O O . SER A 1 464 ? 7.750 -21.903 -20.180 1.00 45.78 464 SER A O 1
ATOM 3710 N N . GLY A 1 465 ? 6.283 -20.737 -21.422 1.00 46.44 465 GLY A N 1
ATOM 3711 C CA . GLY A 1 465 ? 7.053 -20.692 -22.664 1.00 46.44 465 GLY A CA 1
ATOM 3712 C C . GLY A 1 465 ? 8.277 -19.801 -22.497 1.00 46.44 465 GLY A C 1
ATOM 3713 O O . GLY A 1 465 ? 9.388 -20.240 -22.785 1.00 46.44 465 GLY A O 1
ATOM 3714 N N . PHE A 1 466 ? 8.102 -18.631 -21.876 1.00 43.91 466 PHE A N 1
ATOM 3715 C CA . PHE A 1 466 ? 9.195 -17.775 -21.432 1.00 43.91 466 PHE A CA 1
ATOM 3716 C C . PHE A 1 466 ? 10.066 -18.507 -20.387 1.00 43.91 466 PHE A C 1
ATOM 3718 O O . PHE A 1 466 ? 11.227 -18.787 -20.645 1.00 43.91 466 PHE A O 1
ATOM 3725 N N . THR A 1 467 ? 9.549 -18.924 -19.228 1.00 45.66 467 THR A N 1
ATOM 3726 C CA . THR A 1 467 ? 10.400 -19.536 -18.174 1.00 45.66 467 THR A CA 1
ATOM 3727 C C . THR A 1 467 ? 11.075 -20.858 -18.554 1.00 45.66 467 THR A C 1
ATOM 3729 O O . THR A 1 467 ? 12.140 -21.146 -18.017 1.00 45.66 467 THR A O 1
ATOM 3732 N N . LYS A 1 468 ? 10.510 -21.670 -19.458 1.00 44.06 468 LYS A N 1
ATOM 3733 C CA . LYS A 1 468 ? 11.163 -22.904 -19.941 1.00 44.06 468 LYS A CA 1
ATOM 3734 C C . LYS A 1 468 ? 12.159 -22.654 -21.071 1.00 44.06 468 LYS A C 1
ATOM 3736 O O . LYS A 1 468 ? 13.093 -23.437 -21.206 1.00 44.06 468 LYS A O 1
ATOM 3741 N N . SER A 1 469 ? 11.972 -21.593 -21.857 1.00 40.03 469 SER A N 1
ATOM 3742 C CA . SER A 1 469 ? 12.938 -21.174 -22.885 1.00 40.03 469 SER A CA 1
ATOM 3743 C C . SER A 1 469 ? 14.062 -20.311 -22.297 1.00 40.03 469 SER A C 1
ATOM 3745 O O . SER A 1 469 ? 15.147 -20.244 -22.864 1.00 40.03 469 SER A O 1
ATOM 3747 N N . PHE A 1 470 ? 13.835 -19.699 -21.129 1.00 46.00 470 PHE A N 1
ATOM 3748 C CA . PHE A 1 470 ? 14.793 -18.870 -20.399 1.00 46.00 470 PHE A CA 1
ATOM 3749 C C . PHE A 1 470 ? 15.271 -19.574 -19.129 1.00 46.00 470 PHE A C 1
ATOM 3751 O O . PHE A 1 470 ? 14.741 -19.349 -18.040 1.00 46.00 470 PHE A O 1
ATOM 3758 N N . ALA A 1 471 ? 16.329 -20.380 -19.233 1.00 42.66 471 ALA A N 1
ATOM 3759 C CA . ALA A 1 471 ? 17.086 -20.759 -18.047 1.00 42.66 471 ALA A CA 1
ATOM 3760 C C . ALA A 1 471 ? 17.740 -19.493 -17.463 1.00 42.66 471 ALA A C 1
ATOM 3762 O O . ALA A 1 471 ? 18.750 -19.005 -17.963 1.00 42.66 471 ALA A O 1
ATOM 3763 N N . THR A 1 472 ? 17.160 -18.925 -16.403 1.00 44.16 472 THR A N 1
ATOM 3764 C CA . THR A 1 472 ? 17.804 -17.855 -15.635 1.00 44.16 472 THR A CA 1
ATOM 3765 C C . THR A 1 472 ? 18.984 -18.444 -14.870 1.00 44.16 472 THR A C 1
ATOM 3767 O O . THR A 1 472 ? 18.842 -18.864 -13.721 1.00 44.16 472 THR A O 1
ATOM 3770 N N . SER A 1 473 ? 20.155 -18.493 -15.502 1.00 45.69 473 SER A N 1
ATOM 3771 C CA . SER A 1 473 ? 21.410 -18.716 -14.792 1.00 45.69 473 SER A CA 1
ATOM 3772 C C . SER A 1 473 ? 21.708 -17.472 -13.953 1.00 45.69 473 SER A C 1
ATOM 3774 O O . SER A 1 473 ? 22.233 -16.475 -14.433 1.00 45.69 473 SER A O 1
ATOM 3776 N N . THR A 1 474 ? 21.308 -17.497 -12.685 1.00 48.72 474 THR A N 1
ATOM 3777 C CA . THR A 1 474 ? 21.741 -16.525 -11.666 1.00 48.72 474 THR A CA 1
ATOM 3778 C C . THR A 1 474 ? 23.034 -16.963 -10.976 1.00 48.72 474 THR A C 1
ATOM 3780 O O . THR A 1 474 ? 23.440 -16.355 -9.983 1.00 48.72 474 THR A O 1
ATOM 3783 N N . GLN A 1 475 ? 23.678 -18.026 -11.467 1.00 57.09 475 GLN A N 1
ATOM 3784 C CA . GLN A 1 475 ? 24.890 -18.558 -10.864 1.00 57.09 475 GLN A CA 1
ATOM 3785 C C . GLN A 1 475 ? 26.074 -17.653 -11.197 1.00 57.09 475 GLN A C 1
ATOM 3787 O O . GLN A 1 475 ? 26.321 -17.319 -12.351 1.00 57.09 475 GLN A O 1
ATOM 3792 N N . THR A 1 476 ? 26.802 -17.238 -10.164 1.00 63.94 476 THR A N 1
ATOM 3793 C CA . THR A 1 476 ? 28.042 -16.479 -10.329 1.00 63.94 476 THR A CA 1
ATOM 3794 C C . THR A 1 476 ? 29.136 -17.395 -10.871 1.00 63.94 476 THR A C 1
ATOM 3796 O O . THR A 1 476 ? 29.111 -18.599 -10.606 1.00 63.94 476 THR A O 1
ATOM 3799 N N . LEU A 1 477 ? 30.138 -16.836 -11.559 1.00 65.44 477 LEU A N 1
ATOM 3800 C CA . LEU A 1 477 ? 31.312 -17.573 -12.046 1.00 65.44 477 LEU A CA 1
ATOM 3801 C C . LEU A 1 477 ? 31.901 -18.508 -10.968 1.00 65.44 477 LEU A C 1
ATOM 3803 O O . LEU A 1 477 ? 32.177 -19.677 -11.225 1.00 65.44 477 LEU A O 1
ATOM 3807 N N . GLY A 1 478 ? 31.976 -18.036 -9.717 1.00 71.19 478 GLY A N 1
ATOM 3808 C CA . GLY A 1 478 ? 32.450 -18.831 -8.579 1.00 71.19 478 GLY A CA 1
ATOM 3809 C C . GLY A 1 478 ? 31.547 -20.014 -8.194 1.00 71.19 478 GLY A C 1
ATOM 3810 O O . GLY A 1 478 ? 32.046 -21.037 -7.727 1.00 71.19 478 GLY A O 1
ATOM 3811 N N . SER A 1 479 ? 30.229 -19.924 -8.403 1.00 75.69 479 SER A N 1
ATOM 3812 C CA . SER A 1 479 ? 29.318 -21.065 -8.220 1.00 75.69 479 SER A CA 1
ATOM 3813 C C . SER A 1 479 ? 29.520 -22.128 -9.296 1.00 75.69 479 SER A C 1
ATOM 3815 O O . SER A 1 479 ? 29.581 -23.308 -8.956 1.00 75.69 479 SER A O 1
ATOM 3817 N N . ILE A 1 480 ? 29.694 -21.721 -10.557 1.00 71.06 480 ILE A N 1
ATOM 3818 C CA . ILE A 1 480 ? 29.907 -22.637 -11.686 1.00 71.06 480 ILE A CA 1
ATOM 3819 C C . ILE A 1 480 ? 31.255 -23.357 -11.530 1.00 71.06 480 ILE A C 1
ATOM 3821 O O . ILE A 1 480 ? 31.301 -24.587 -11.555 1.00 71.06 480 ILE A O 1
ATOM 3825 N N . GLN A 1 481 ? 32.329 -22.614 -11.240 1.00 78.38 481 GLN A N 1
ATOM 3826 C CA . GLN A 1 481 ? 33.646 -23.182 -10.924 1.00 78.38 481 GLN A CA 1
ATOM 3827 C C . GLN A 1 481 ? 33.572 -24.137 -9.728 1.00 78.38 481 GLN A C 1
ATOM 3829 O O . GLN A 1 481 ? 34.090 -25.250 -9.774 1.00 78.38 481 GLN A O 1
ATOM 3834 N N . GLY A 1 482 ? 32.874 -23.738 -8.661 1.00 76.62 482 GLY A N 1
ATOM 3835 C CA . GLY A 1 482 ? 32.677 -24.583 -7.488 1.00 76.62 482 GLY A CA 1
ATOM 3836 C C . GLY A 1 482 ? 31.946 -25.890 -7.807 1.00 76.62 482 GLY A C 1
ATOM 3837 O O . GLY A 1 482 ? 32.288 -26.923 -7.239 1.00 76.62 482 GLY A O 1
ATOM 3838 N N . CYS A 1 483 ? 30.956 -25.864 -8.701 1.00 77.38 483 CYS A N 1
ATOM 3839 C CA . CYS A 1 483 ? 30.254 -27.062 -9.157 1.00 77.38 483 CYS A CA 1
ATOM 3840 C C . CYS A 1 483 ? 31.155 -27.967 -10.005 1.00 77.38 483 CYS A C 1
ATOM 3842 O O . CYS A 1 483 ? 31.190 -29.163 -9.736 1.00 77.38 483 CYS A O 1
ATOM 3844 N N . MET A 1 484 ? 31.933 -27.416 -10.942 1.00 78.06 484 MET A N 1
ATOM 3845 C CA . MET A 1 484 ? 32.866 -28.202 -11.765 1.00 78.06 484 MET A CA 1
ATOM 3846 C C . MET A 1 484 ? 33.981 -28.846 -10.937 1.00 78.06 484 MET A C 1
ATOM 3848 O O . MET A 1 484 ? 34.283 -30.016 -11.134 1.00 78.06 484 MET A O 1
ATOM 3852 N N . ARG A 1 485 ? 34.519 -28.145 -9.927 1.00 81.50 485 ARG A N 1
ATOM 3853 C CA . ARG A 1 485 ? 35.502 -28.718 -8.984 1.00 81.50 485 ARG A CA 1
ATOM 3854 C C . ARG A 1 485 ? 34.956 -29.906 -8.185 1.00 81.50 485 ARG A C 1
ATOM 3856 O O . ARG A 1 485 ? 35.732 -30.716 -7.686 1.00 81.50 485 ARG A O 1
ATOM 3863 N N . ARG A 1 486 ? 33.634 -29.969 -7.996 1.00 78.69 486 ARG A N 1
ATOM 3864 C CA . ARG A 1 486 ? 32.949 -31.036 -7.250 1.00 78.69 486 ARG A CA 1
ATOM 3865 C C . ARG A 1 486 ? 32.388 -32.131 -8.150 1.00 78.69 486 ARG A C 1
ATOM 3867 O O . ARG A 1 486 ? 31.967 -33.152 -7.616 1.00 78.69 486 ARG A O 1
ATOM 3874 N N . ALA A 1 487 ? 32.342 -31.918 -9.463 1.00 73.31 487 ALA A N 1
ATOM 3875 C CA . ALA A 1 487 ? 31.814 -32.890 -10.402 1.00 73.31 487 ALA A CA 1
ATOM 3876 C C . ALA A 1 487 ? 32.853 -34.007 -10.601 1.00 73.31 487 ALA A C 1
ATOM 3878 O O . ALA A 1 487 ? 33.958 -33.723 -11.067 1.00 73.31 487 ALA A O 1
ATOM 3879 N N . PRO A 1 488 ? 32.550 -35.262 -10.231 1.00 62.22 488 PRO A N 1
ATOM 3880 C CA . PRO A 1 488 ? 33.392 -36.378 -10.632 1.00 62.22 488 PRO A CA 1
ATOM 3881 C C . PRO A 1 488 ? 33.250 -36.569 -12.147 1.00 62.22 488 PRO A C 1
ATOM 3883 O O . PRO A 1 488 ? 32.128 -36.635 -12.653 1.00 62.22 488 PRO A O 1
ATOM 3886 N N . LEU A 1 489 ? 34.366 -36.643 -12.877 1.00 63.19 489 LEU A N 1
ATOM 3887 C CA . LEU A 1 489 ? 34.332 -37.136 -14.254 1.00 63.19 489 LEU A CA 1
ATOM 3888 C C . LEU A 1 489 ? 34.075 -38.655 -14.231 1.00 63.19 489 LEU A C 1
ATOM 3890 O O . LEU A 1 489 ? 34.421 -39.312 -13.243 1.00 63.19 489 LEU A O 1
ATOM 3894 N N . PRO A 1 490 ? 33.449 -39.232 -15.271 1.00 59.16 490 PRO A N 1
ATOM 3895 C CA . PRO A 1 490 ? 33.361 -40.683 -15.393 1.00 59.16 490 PRO A CA 1
ATOM 3896 C C . PRO A 1 490 ? 34.773 -41.274 -15.312 1.00 59.16 490 PRO A C 1
ATOM 3898 O O . PRO A 1 490 ? 35.700 -40.770 -15.948 1.00 59.16 490 PRO A O 1
ATOM 3901 N N . ALA A 1 491 ? 34.953 -42.286 -14.462 1.00 55.31 491 ALA A N 1
ATOM 3902 C CA . ALA A 1 491 ? 36.239 -42.948 -14.315 1.00 55.31 491 ALA A CA 1
ATOM 3903 C C . ALA A 1 491 ? 36.614 -43.586 -15.658 1.00 55.31 491 ALA A C 1
ATOM 3905 O O . ALA A 1 491 ? 35.844 -44.388 -16.184 1.00 55.31 491 ALA A O 1
ATOM 3906 N N . SER A 1 492 ? 37.777 -43.233 -16.206 1.00 55.22 492 SER A N 1
ATOM 3907 C CA . SER A 1 492 ? 38.417 -44.107 -17.183 1.00 55.22 492 SER A CA 1
ATOM 3908 C C . SER A 1 492 ? 38.882 -45.376 -16.461 1.00 55.22 492 SER A C 1
ATOM 3910 O O . SER A 1 492 ? 39.075 -45.376 -15.240 1.00 55.22 492 SER A O 1
ATOM 3912 N N . GLU A 1 493 ? 39.040 -46.461 -17.213 1.00 49.91 493 GLU A N 1
ATOM 3913 C CA . GLU A 1 493 ? 39.282 -47.837 -16.747 1.00 49.91 493 GLU A CA 1
ATOM 3914 C C . GLU A 1 493 ? 40.501 -48.016 -15.808 1.00 49.91 493 GLU A C 1
ATOM 3916 O O . GLU A 1 493 ? 40.684 -49.078 -15.222 1.00 49.91 493 GLU A O 1
ATOM 3921 N N . CYS A 1 494 ? 41.300 -46.972 -15.565 1.00 49.09 494 CYS A N 1
ATOM 3922 C CA . CYS A 1 494 ? 42.503 -46.993 -14.728 1.00 49.09 494 CYS A CA 1
ATOM 3923 C C . CYS A 1 494 ? 42.295 -46.607 -13.242 1.00 49.09 494 CYS A C 1
ATOM 3925 O O . CYS A 1 494 ? 43.260 -46.307 -12.539 1.00 49.09 494 CYS A O 1
ATOM 3927 N N . GLY A 1 495 ? 41.062 -46.581 -12.722 1.00 52.91 495 GLY A N 1
ATOM 3928 C CA . GLY A 1 495 ? 40.812 -46.525 -11.268 1.00 52.91 495 GLY A CA 1
ATOM 3929 C C . GLY A 1 495 ? 41.143 -45.202 -10.552 1.00 52.91 495 GLY A C 1
ATOM 3930 O O . GLY A 1 495 ? 41.060 -45.128 -9.324 1.00 52.91 495 GLY A O 1
ATOM 3931 N N . ARG A 1 496 ? 41.464 -44.124 -11.278 1.00 51.94 496 ARG A N 1
ATOM 3932 C CA . ARG A 1 496 ? 41.521 -42.753 -10.738 1.00 51.94 496 ARG A CA 1
ATOM 3933 C C . ARG A 1 496 ? 40.560 -41.868 -11.516 1.00 51.94 496 ARG A C 1
ATOM 3935 O O . ARG A 1 496 ? 40.675 -41.767 -12.727 1.00 51.94 496 ARG A O 1
ATOM 3942 N N . ILE A 1 497 ? 39.632 -41.209 -10.818 1.00 49.28 497 ILE A N 1
ATOM 3943 C CA . ILE A 1 497 ? 38.727 -40.223 -11.424 1.00 49.28 497 ILE A CA 1
ATOM 3944 C C . ILE A 1 497 ? 39.573 -39.012 -11.847 1.00 49.28 497 ILE A C 1
ATOM 3946 O O . ILE A 1 497 ? 40.068 -38.309 -10.954 1.00 49.28 497 ILE A O 1
ATOM 3950 N N . PRO A 1 498 ? 39.763 -38.745 -13.153 1.00 59.72 498 PRO A N 1
ATOM 3951 C CA . PRO A 1 498 ? 40.446 -37.534 -13.576 1.00 59.72 498 PRO A CA 1
ATOM 3952 C C . PRO A 1 498 ? 39.631 -36.333 -13.089 1.00 59.72 498 PRO A C 1
ATOM 3954 O O . PRO A 1 498 ? 38.402 -36.306 -13.163 1.00 59.72 498 PRO A O 1
ATOM 3957 N N . ARG A 1 499 ? 40.307 -35.342 -12.512 1.00 70.69 499 ARG A N 1
ATOM 3958 C CA . ARG A 1 499 ? 39.693 -34.048 -12.210 1.00 70.69 499 ARG A CA 1
ATOM 3959 C C . ARG A 1 499 ? 40.050 -33.113 -13.350 1.00 70.69 499 ARG A C 1
ATOM 3961 O O . ARG A 1 499 ? 41.201 -33.110 -13.774 1.00 70.69 499 ARG A O 1
ATOM 3968 N N . LEU A 1 500 ? 39.084 -32.321 -13.812 1.00 77.62 500 LEU A N 1
ATOM 3969 C CA . LEU A 1 500 ? 39.380 -31.199 -14.702 1.00 77.62 500 LEU A CA 1
ATOM 3970 C C . LEU A 1 500 ? 40.482 -30.350 -14.064 1.00 77.62 500 LEU A C 1
ATOM 3972 O O . LEU A 1 500 ? 40.433 -30.088 -12.853 1.00 77.62 500 LEU A O 1
ATOM 3976 N N . SER A 1 501 ? 41.471 -29.937 -14.857 1.00 84.50 501 SER A N 1
ATOM 3977 C CA . SER A 1 501 ? 42.494 -29.035 -14.347 1.00 84.50 501 SER A CA 1
ATOM 3978 C C . SER A 1 501 ? 41.838 -27.714 -13.933 1.00 84.50 501 SER A C 1
ATOM 3980 O O . SER A 1 501 ? 40.787 -27.320 -14.447 1.00 84.50 501 SER A O 1
ATOM 3982 N N . GLU A 1 502 ? 42.441 -26.993 -12.989 1.00 84.00 502 GLU A N 1
ATOM 3983 C CA . GLU A 1 502 ? 41.915 -25.683 -12.587 1.00 84.00 502 GLU A CA 1
ATOM 3984 C C . GLU A 1 502 ? 41.904 -24.693 -13.773 1.00 84.00 502 GLU A C 1
ATOM 3986 O O . GLU A 1 502 ? 41.035 -23.821 -13.845 1.00 84.00 502 GLU A O 1
ATOM 3991 N N . GLY A 1 503 ? 42.817 -24.880 -14.738 1.00 84.62 503 GLY A N 1
ATOM 3992 C CA . GLY A 1 503 ? 42.829 -24.172 -16.018 1.00 84.62 503 GLY A CA 1
ATOM 3993 C C . GLY A 1 503 ? 41.576 -24.454 -16.849 1.00 84.62 503 GLY A C 1
ATOM 3994 O O . GLY A 1 503 ? 40.888 -23.510 -17.240 1.00 84.62 503 GLY A O 1
ATOM 3995 N N . ASP A 1 504 ? 41.216 -25.728 -17.024 1.00 80.06 504 ASP A N 1
ATOM 3996 C CA . ASP A 1 504 ? 40.023 -26.141 -17.779 1.00 80.06 504 ASP A CA 1
ATOM 3997 C C . ASP A 1 504 ? 38.739 -25.671 -17.103 1.00 80.06 504 ASP A C 1
ATOM 3999 O O . ASP A 1 504 ? 37.840 -25.144 -17.754 1.00 80.06 504 ASP A O 1
ATOM 4003 N N . ILE A 1 505 ? 38.659 -25.786 -15.775 1.00 78.19 505 ILE A N 1
ATOM 4004 C CA . ILE A 1 505 ? 37.504 -25.314 -15.002 1.00 78.19 505 ILE A CA 1
ATOM 4005 C C . ILE A 1 505 ? 37.309 -23.811 -15.201 1.00 78.19 505 ILE A C 1
ATOM 4007 O O . ILE A 1 505 ? 36.184 -23.350 -15.415 1.00 78.19 505 ILE A O 1
ATOM 4011 N N . LYS A 1 506 ? 38.393 -23.030 -15.146 1.00 78.12 506 LYS A N 1
ATOM 4012 C CA . LYS A 1 506 ? 38.341 -21.584 -15.364 1.00 78.12 506 LYS A CA 1
ATOM 4013 C C . LYS A 1 506 ? 37.972 -21.256 -16.811 1.00 78.12 506 LYS A C 1
ATOM 4015 O O . LYS A 1 506 ? 37.129 -20.387 -17.022 1.00 78.12 506 LYS A O 1
ATOM 4020 N N . ALA A 1 507 ? 38.537 -21.969 -17.784 1.00 77.44 507 ALA A N 1
ATOM 4021 C CA . ALA A 1 507 ? 38.231 -21.793 -19.199 1.00 77.44 507 ALA A CA 1
ATOM 4022 C C . ALA A 1 507 ? 36.753 -22.089 -19.501 1.00 77.44 507 ALA A C 1
ATOM 4024 O O . ALA A 1 507 ? 36.064 -21.243 -20.069 1.00 77.44 507 ALA A O 1
ATOM 4025 N N . ILE A 1 508 ? 36.224 -23.231 -19.053 1.00 74.25 508 ILE A N 1
ATOM 4026 C CA . ILE A 1 508 ? 34.817 -23.612 -19.245 1.00 74.25 508 ILE A CA 1
ATOM 4027 C C . ILE A 1 508 ? 33.895 -22.624 -18.518 1.00 74.25 508 ILE A C 1
ATOM 4029 O O . ILE A 1 508 ? 32.892 -22.189 -19.081 1.00 74.25 508 ILE A O 1
ATOM 4033 N N . ALA A 1 509 ? 34.230 -22.216 -17.291 1.00 74.69 509 ALA A N 1
ATOM 4034 C CA . ALA A 1 509 ? 33.416 -21.261 -16.543 1.00 74.69 509 ALA A CA 1
ATOM 4035 C C . ALA A 1 509 ? 33.356 -19.885 -17.228 1.00 74.69 509 ALA A C 1
ATOM 4037 O O . ALA A 1 509 ? 32.269 -19.319 -17.340 1.00 74.69 509 ALA A O 1
ATOM 4038 N N . ASN A 1 510 ? 34.484 -19.384 -17.741 1.00 77.44 510 ASN A N 1
ATOM 4039 C CA . ASN A 1 510 ? 34.538 -18.134 -18.503 1.00 77.44 510 ASN A CA 1
ATOM 4040 C C . ASN A 1 510 ? 33.735 -18.234 -19.809 1.00 77.44 510 ASN A C 1
ATOM 4042 O O . ASN A 1 510 ? 33.026 -17.297 -20.165 1.00 77.44 510 ASN A O 1
ATOM 4046 N N . ARG A 1 511 ? 33.789 -19.381 -20.501 1.00 73.94 511 ARG A N 1
ATOM 4047 C CA . ARG A 1 511 ? 32.985 -19.636 -21.708 1.00 73.94 511 ARG A CA 1
ATOM 4048 C C . ARG A 1 511 ? 31.485 -19.622 -21.409 1.00 73.94 511 ARG A C 1
ATOM 4050 O O . ARG A 1 511 ? 30.716 -19.040 -22.170 1.00 73.94 511 ARG A O 1
ATOM 4057 N N . ILE A 1 512 ? 31.071 -20.214 -20.287 1.00 72.56 512 ILE A N 1
ATOM 4058 C CA . ILE A 1 512 ? 29.673 -20.182 -19.836 1.00 72.56 512 ILE A CA 1
ATOM 4059 C C . ILE A 1 512 ? 29.258 -18.754 -19.461 1.00 72.56 512 ILE A C 1
ATOM 4061 O O . ILE A 1 512 ? 28.161 -18.336 -19.818 1.00 72.56 512 ILE A O 1
ATOM 4065 N N . GLU A 1 513 ? 30.107 -17.988 -18.773 1.00 76.56 513 GLU A N 1
ATOM 4066 C CA . GLU A 1 513 ? 29.817 -16.590 -18.426 1.00 76.56 513 GLU A CA 1
ATOM 4067 C C . GLU A 1 513 ? 29.683 -15.702 -19.671 1.00 76.56 513 GLU A C 1
ATOM 4069 O O . GLU A 1 513 ? 28.734 -14.917 -19.758 1.00 76.56 513 GLU A O 1
ATOM 4074 N N . ALA A 1 514 ? 30.568 -15.875 -20.656 1.00 73.56 514 ALA A N 1
ATOM 4075 C CA . ALA A 1 514 ? 30.468 -15.213 -21.952 1.00 73.56 514 ALA A CA 1
ATOM 4076 C C . ALA A 1 514 ? 29.138 -15.562 -22.635 1.00 73.56 514 ALA A C 1
ATOM 4078 O O . ALA A 1 514 ? 28.357 -14.663 -22.926 1.00 73.56 514 ALA A O 1
ATOM 4079 N N . ALA A 1 515 ? 28.804 -16.853 -22.758 1.00 68.75 515 ALA A N 1
ATOM 4080 C CA . ALA A 1 515 ? 27.544 -17.296 -23.357 1.00 68.75 515 ALA A CA 1
ATOM 4081 C C . ALA A 1 515 ? 26.304 -16.750 -22.623 1.00 68.75 515 ALA A C 1
ATOM 4083 O O . ALA A 1 515 ? 25.342 -16.328 -23.261 1.00 68.75 515 ALA A O 1
ATOM 4084 N N . VAL A 1 516 ? 26.313 -16.709 -21.285 1.00 71.50 516 VAL A N 1
ATOM 4085 C CA . VAL A 1 516 ? 25.217 -16.131 -20.483 1.00 71.50 516 VAL A CA 1
ATOM 4086 C C . VAL A 1 516 ? 25.087 -14.626 -20.726 1.00 71.50 516 VAL A C 1
ATOM 4088 O O . VAL A 1 516 ? 23.967 -14.123 -20.813 1.00 71.50 516 VAL A O 1
ATOM 4091 N N . THR A 1 517 ? 26.207 -13.916 -20.853 1.00 74.56 517 THR A N 1
ATOM 4092 C CA . THR A 1 517 ? 26.230 -12.474 -21.138 1.00 74.56 517 THR A CA 1
ATOM 4093 C C . THR A 1 517 ? 25.673 -12.190 -22.532 1.00 74.56 517 THR A C 1
ATOM 4095 O O . THR A 1 517 ? 24.744 -11.396 -22.657 1.00 74.56 517 THR A O 1
ATOM 4098 N N . THR A 1 518 ? 26.136 -12.924 -23.545 1.00 72.31 518 THR A N 1
ATOM 4099 C CA . THR A 1 518 ? 25.634 -12.862 -24.925 1.00 72.31 518 THR A CA 1
ATOM 4100 C C . THR A 1 518 ? 24.133 -13.167 -24.999 1.00 72.31 518 THR A C 1
ATOM 4102 O O . THR A 1 518 ? 23.379 -12.460 -25.659 1.00 72.31 518 THR A O 1
ATOM 4105 N N . MET A 1 519 ? 23.654 -14.176 -24.262 1.00 69.19 519 MET A N 1
ATOM 4106 C CA . MET A 1 519 ? 22.222 -14.501 -24.187 1.00 69.19 519 MET A CA 1
ATOM 4107 C C . MET A 1 519 ? 21.397 -13.404 -23.504 1.00 69.19 519 MET A C 1
ATOM 4109 O O . MET A 1 519 ? 20.245 -13.175 -23.876 1.00 69.19 519 MET A O 1
ATOM 4113 N N . ALA A 1 520 ? 21.952 -12.735 -22.490 1.00 70.88 520 ALA A N 1
ATOM 4114 C CA . ALA A 1 520 ? 21.287 -11.626 -21.814 1.00 70.88 520 ALA A CA 1
ATOM 4115 C C . ALA A 1 520 ? 21.188 -10.387 -22.715 1.00 70.88 520 ALA A C 1
ATOM 4117 O O . ALA A 1 520 ? 20.157 -9.718 -22.713 1.00 70.88 520 ALA A O 1
ATOM 4118 N N . GLU A 1 521 ? 22.226 -10.114 -23.500 1.00 74.56 521 GLU A N 1
ATOM 4119 C CA . GLU A 1 521 ? 22.237 -9.059 -24.511 1.00 74.56 521 GLU A CA 1
ATOM 4120 C C . GLU A 1 521 ? 21.233 -9.353 -25.632 1.00 74.56 521 GLU A C 1
ATOM 4122 O O . GLU A 1 521 ? 20.337 -8.547 -25.879 1.00 74.56 521 GLU A O 1
ATOM 4127 N N . ALA A 1 522 ? 21.275 -10.556 -26.213 1.00 69.81 522 ALA A N 1
ATOM 4128 C CA . ALA A 1 522 ? 20.303 -10.987 -27.214 1.00 69.81 522 ALA A CA 1
ATOM 4129 C C . ALA A 1 522 ? 18.858 -10.884 -26.703 1.00 69.81 522 ALA A C 1
ATOM 4131 O O . ALA A 1 522 ? 17.964 -10.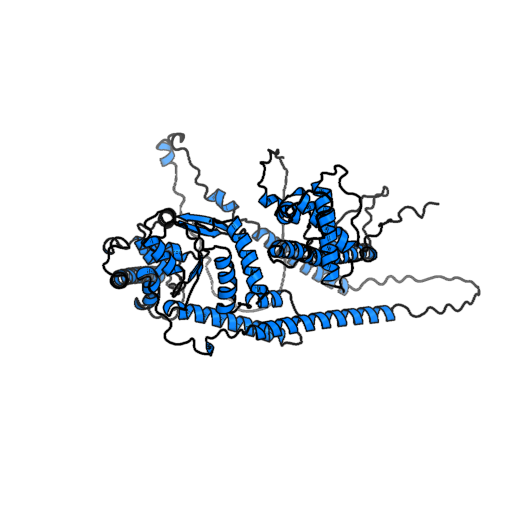447 -27.423 1.00 69.81 522 ALA A O 1
ATOM 4132 N N . ARG A 1 523 ? 18.620 -11.205 -25.424 1.00 74.06 523 ARG A N 1
ATOM 4133 C CA . ARG A 1 523 ? 17.302 -11.059 -24.796 1.00 74.06 523 ARG A CA 1
ATOM 4134 C C . ARG A 1 523 ? 16.792 -9.621 -24.810 1.00 74.06 523 ARG A C 1
ATOM 4136 O O . ARG A 1 523 ? 15.596 -9.433 -25.004 1.00 74.06 523 ARG A O 1
ATOM 4143 N N . MET A 1 524 ? 17.654 -8.628 -24.597 1.00 74.50 524 MET A N 1
ATOM 4144 C CA . MET A 1 524 ? 17.244 -7.221 -24.641 1.00 74.50 524 MET A CA 1
ATOM 4145 C C . MET A 1 524 ? 16.754 -6.835 -26.038 1.00 74.50 524 MET A C 1
ATOM 4147 O O . MET A 1 524 ? 15.708 -6.201 -26.159 1.00 74.50 524 MET A O 1
ATOM 4151 N N . TYR A 1 525 ? 17.461 -7.273 -27.081 1.00 73.56 525 TYR A N 1
ATOM 4152 C CA . TYR A 1 525 ? 17.066 -7.031 -28.468 1.00 73.56 525 TYR A CA 1
ATOM 4153 C C . TYR A 1 525 ? 15.796 -7.786 -28.858 1.00 73.56 525 TYR A C 1
ATOM 4155 O O . TYR A 1 525 ? 14.936 -7.210 -29.510 1.00 73.56 525 TYR A O 1
ATOM 4163 N N . VAL A 1 526 ? 15.619 -9.029 -28.397 1.00 74.00 526 VAL A N 1
ATOM 4164 C CA . VAL A 1 526 ? 14.376 -9.782 -28.625 1.00 74.00 526 VAL A CA 1
ATOM 4165 C C . VAL A 1 526 ? 13.189 -9.130 -27.916 1.00 74.00 526 VAL A C 1
ATOM 4167 O O . VAL A 1 526 ? 12.126 -9.022 -28.513 1.00 74.00 526 VAL A O 1
ATOM 4170 N N . CYS A 1 527 ? 13.349 -8.650 -26.678 1.00 74.44 527 CYS A N 1
ATOM 4171 C CA . CYS A 1 527 ? 12.294 -7.886 -26.006 1.00 74.44 527 CYS A CA 1
ATOM 4172 C C . CYS A 1 527 ? 11.938 -6.620 -26.793 1.00 74.44 527 CYS A C 1
ATOM 4174 O O . CYS A 1 527 ? 10.766 -6.375 -27.033 1.00 74.44 527 CYS A O 1
ATOM 4176 N N . ARG A 1 528 ? 12.941 -5.877 -27.273 1.00 73.81 528 ARG A N 1
ATOM 4177 C CA . ARG A 1 528 ? 12.719 -4.668 -28.073 1.00 73.81 528 ARG A CA 1
ATOM 4178 C C . ARG A 1 528 ? 12.068 -4.957 -29.428 1.00 73.81 528 ARG A C 1
ATOM 4180 O O . ARG A 1 528 ? 11.245 -4.172 -29.876 1.00 73.81 528 ARG A O 1
ATOM 4187 N N . ALA A 1 529 ? 12.410 -6.077 -30.061 1.00 73.12 529 ALA A N 1
ATOM 4188 C CA . ALA A 1 529 ? 11.756 -6.554 -31.276 1.00 73.12 529 ALA A CA 1
ATOM 4189 C C . ALA A 1 529 ? 10.275 -6.869 -31.023 1.00 73.12 529 ALA A C 1
ATOM 4191 O O . ALA A 1 529 ? 9.424 -6.440 -31.789 1.00 73.12 529 ALA A O 1
ATOM 4192 N N . VAL A 1 530 ? 9.957 -7.557 -29.921 1.00 73.88 530 VAL A N 1
ATOM 4193 C CA . VAL A 1 530 ? 8.565 -7.833 -29.525 1.00 73.88 530 VAL A CA 1
ATOM 4194 C C . VAL A 1 530 ? 7.810 -6.541 -29.217 1.00 73.88 530 VAL A C 1
ATOM 4196 O O . VAL A 1 530 ? 6.664 -6.411 -29.627 1.00 73.88 530 VAL A O 1
ATOM 4199 N N . ASP A 1 531 ? 8.447 -5.572 -28.557 1.00 72.38 531 ASP A N 1
ATOM 4200 C CA . ASP A 1 531 ? 7.835 -4.264 -28.323 1.00 72.38 531 ASP A CA 1
ATOM 4201 C C . ASP A 1 531 ? 7.488 -3.588 -29.658 1.00 72.38 531 ASP A C 1
ATOM 4203 O O . ASP A 1 531 ? 6.363 -3.134 -29.824 1.00 72.38 531 ASP A O 1
ATOM 4207 N N . ILE A 1 532 ? 8.408 -3.585 -30.636 1.00 74.50 532 ILE A N 1
ATOM 4208 C CA . ILE A 1 532 ? 8.157 -3.054 -31.990 1.00 74.50 532 ILE A CA 1
ATOM 4209 C C . ILE A 1 532 ? 6.972 -3.768 -32.652 1.00 74.50 532 ILE A C 1
ATOM 4211 O O . ILE A 1 532 ? 6.121 -3.092 -33.209 1.00 74.50 532 ILE A O 1
ATOM 4215 N N . MET A 1 533 ? 6.860 -5.098 -32.540 1.00 75.00 533 MET A N 1
ATOM 4216 C CA . MET A 1 533 ? 5.710 -5.841 -33.087 1.00 75.00 533 MET A CA 1
ATOM 4217 C C . MET A 1 533 ? 4.384 -5.372 -32.502 1.00 75.00 533 MET A C 1
ATOM 4219 O O . MET A 1 533 ? 3.413 -5.203 -33.229 1.00 75.00 533 MET A O 1
ATOM 4223 N N . VAL A 1 534 ? 4.346 -5.189 -31.183 1.00 70.50 534 VAL A N 1
ATOM 4224 C CA . VAL A 1 534 ? 3.143 -4.735 -30.485 1.00 70.50 534 VAL A CA 1
ATOM 4225 C C . VAL A 1 534 ? 2.831 -3.288 -30.863 1.00 70.50 534 VAL A C 1
ATOM 4227 O O . VAL A 1 534 ? 1.677 -2.973 -31.122 1.00 70.50 534 VAL A O 1
ATOM 4230 N N . TYR A 1 535 ? 3.840 -2.416 -30.944 1.00 72.56 535 TYR A N 1
ATOM 4231 C CA . TYR A 1 535 ? 3.651 -1.027 -31.365 1.00 72.56 535 TYR A CA 1
ATOM 4232 C C . TYR A 1 535 ? 3.165 -0.916 -32.810 1.00 72.56 535 TYR A C 1
ATOM 4234 O O . TYR A 1 535 ? 2.214 -0.183 -33.052 1.00 72.56 535 TYR A O 1
ATOM 4242 N N . ASP A 1 536 ? 3.775 -1.642 -33.747 1.00 72.56 536 ASP A N 1
ATOM 4243 C CA . ASP A 1 536 ? 3.375 -1.620 -35.154 1.00 72.56 536 ASP A CA 1
ATOM 4244 C C . ASP A 1 536 ? 1.923 -2.100 -35.306 1.00 72.56 536 ASP A C 1
ATOM 4246 O O . ASP A 1 536 ? 1.162 -1.472 -36.033 1.00 72.56 536 ASP A O 1
ATOM 4250 N N . GLU A 1 537 ? 1.499 -3.138 -34.571 1.00 75.19 537 GLU A N 1
ATOM 4251 C CA . GLU A 1 537 ? 0.106 -3.607 -34.598 1.00 75.19 537 GLU A CA 1
ATOM 4252 C C . GLU A 1 537 ? -0.874 -2.587 -34.013 1.00 75.19 537 GLU A C 1
ATOM 4254 O O . GLU A 1 537 ? -1.913 -2.307 -34.604 1.00 75.19 537 GLU A O 1
ATOM 4259 N N . LEU A 1 538 ? -0.533 -1.985 -32.871 1.00 65.06 538 LEU A N 1
ATOM 4260 C CA . LEU A 1 538 ? -1.375 -0.972 -32.231 1.00 65.06 538 LEU A CA 1
ATOM 4261 C C . LEU A 1 538 ? -1.502 0.302 -33.084 1.00 65.06 538 LEU A C 1
ATOM 4263 O O . LEU A 1 538 ? -2.524 0.983 -33.018 1.00 65.06 538 LEU A O 1
ATOM 4267 N N . LEU A 1 539 ? -0.482 0.612 -33.891 1.00 66.81 539 LEU A N 1
ATOM 4268 C CA . LEU A 1 539 ? -0.432 1.784 -34.767 1.00 66.81 539 LEU A CA 1
ATOM 4269 C C . LEU A 1 539 ? -1.000 1.537 -36.172 1.00 66.81 539 LEU A C 1
ATOM 4271 O O . LEU A 1 539 ? -1.179 2.501 -36.912 1.00 66.81 539 LEU A O 1
ATOM 4275 N N . LYS A 1 540 ? -1.361 0.298 -36.546 1.00 63.69 540 LYS A N 1
ATOM 4276 C CA . LYS A 1 540 ? -2.064 0.008 -37.817 1.00 63.69 540 LYS A CA 1
ATOM 4277 C C . LYS A 1 540 ? -3.408 0.736 -37.958 1.00 63.69 540 LYS A C 1
ATOM 4279 O O . LYS A 1 540 ? -3.911 0.857 -39.069 1.00 63.69 540 LYS A O 1
ATOM 4284 N N . ASN A 1 541 ? -3.967 1.255 -36.862 1.00 52.44 541 ASN A N 1
ATOM 4285 C CA . ASN A 1 541 ? -5.170 2.091 -36.874 1.00 52.44 541 ASN A CA 1
ATOM 4286 C C . ASN A 1 541 ? -4.901 3.567 -37.245 1.00 52.44 541 ASN A C 1
ATOM 4288 O O . ASN A 1 541 ? -5.851 4.339 -37.365 1.00 52.44 541 ASN A O 1
ATOM 4292 N N . GLU A 1 542 ? -3.642 3.980 -37.449 1.00 47.00 542 GLU A N 1
ATOM 4293 C CA . GLU A 1 542 ? -3.316 5.290 -38.024 1.00 47.00 542 GLU A CA 1
ATOM 4294 C C . GLU A 1 542 ? -3.165 5.203 -39.559 1.00 47.00 542 GLU A C 1
ATOM 4296 O O . GLU A 1 542 ? -2.451 4.337 -40.069 1.00 47.00 542 GLU A O 1
ATOM 4301 N N . PRO A 1 543 ? -3.773 6.120 -40.338 1.00 44.12 543 PRO A N 1
ATOM 4302 C CA . PRO A 1 543 ? -3.956 5.982 -41.790 1.00 44.12 543 PRO A CA 1
ATOM 4303 C C . PRO A 1 543 ? -2.690 6.210 -42.649 1.00 44.12 543 PRO A C 1
ATOM 4305 O O . PRO A 1 543 ? -2.793 6.691 -43.777 1.00 44.12 543 PRO A O 1
ATOM 4308 N N . LYS A 1 544 ? -1.477 5.927 -42.148 1.00 44.81 544 LYS A N 1
ATOM 4309 C CA . LYS A 1 544 ? -0.214 6.234 -42.859 1.00 44.81 544 LYS A CA 1
ATOM 4310 C C . LYS A 1 544 ? 0.909 5.189 -42.772 1.00 44.81 544 LYS A C 1
ATOM 4312 O O . LYS A 1 544 ? 2.031 5.503 -43.168 1.00 44.81 544 LYS A O 1
ATOM 4317 N N . ALA A 1 545 ? 0.663 3.963 -42.315 1.00 41.03 545 ALA A N 1
ATOM 4318 C CA . ALA A 1 545 ? 1.667 2.903 -42.450 1.00 41.03 545 ALA A CA 1
ATOM 4319 C C . ALA A 1 545 ? 1.542 2.213 -43.828 1.00 41.03 545 ALA A C 1
ATOM 4321 O O . ALA A 1 545 ? 0.427 1.882 -44.229 1.00 41.03 545 ALA A O 1
ATOM 4322 N N . PRO A 1 546 ? 2.643 2.000 -44.575 1.00 46.16 546 PRO A N 1
ATOM 4323 C CA . PRO A 1 546 ? 2.599 1.326 -45.871 1.00 46.16 546 PRO A CA 1
ATOM 4324 C C . PRO A 1 546 ? 2.116 -0.119 -45.683 1.00 46.16 546 PRO A C 1
ATOM 4326 O O . PRO A 1 546 ? 2.743 -0.901 -44.967 1.00 46.16 546 PRO A O 1
ATOM 4329 N N . ALA A 1 547 ? 0.989 -0.450 -46.314 1.00 49.88 547 ALA A N 1
ATOM 4330 C CA . ALA A 1 547 ? 0.254 -1.709 -46.171 1.00 49.88 547 ALA A CA 1
ATOM 4331 C C . ALA A 1 547 ? 0.962 -2.943 -46.779 1.00 49.88 547 ALA A C 1
ATOM 4333 O O . ALA A 1 547 ? 0.486 -4.066 -46.646 1.00 49.88 547 ALA A O 1
ATOM 4334 N N . ASP A 1 548 ? 2.137 -2.778 -47.385 1.00 51.53 548 ASP A N 1
ATOM 4335 C CA . ASP A 1 548 ? 2.670 -3.761 -48.338 1.00 51.53 548 ASP A CA 1
ATOM 4336 C C . ASP A 1 548 ? 3.441 -4.944 -47.721 1.00 51.53 548 ASP A C 1
ATOM 4338 O O . ASP A 1 548 ? 4.016 -5.755 -48.444 1.00 51.53 548 ASP A O 1
ATOM 4342 N N . PHE A 1 549 ? 3.504 -5.087 -46.392 1.00 52.03 549 PHE A N 1
ATOM 4343 C CA . PHE A 1 549 ? 4.405 -6.082 -45.783 1.00 52.03 549 PHE A CA 1
ATOM 4344 C C . PHE A 1 549 ? 3.807 -7.478 -45.523 1.00 52.03 549 PHE A C 1
ATOM 4346 O O . PHE A 1 549 ? 4.576 -8.396 -45.216 1.00 52.03 549 PHE A O 1
ATOM 4353 N N . PHE A 1 550 ? 2.488 -7.695 -45.656 1.00 56.09 550 PHE A N 1
ATOM 4354 C CA . PHE A 1 550 ? 1.870 -8.966 -45.224 1.00 56.09 550 PHE A CA 1
ATOM 4355 C C . PHE A 1 550 ? 0.846 -9.636 -46.169 1.00 56.09 550 PHE A C 1
ATOM 4357 O O . PHE A 1 550 ? 0.411 -10.736 -45.841 1.00 56.09 550 PHE A O 1
ATOM 4364 N N . GLU A 1 551 ? 0.529 -9.097 -47.352 1.00 55.06 551 GLU A N 1
ATOM 4365 C CA . GLU A 1 551 ? -0.609 -9.586 -48.171 1.00 55.06 551 GLU A CA 1
ATOM 4366 C C . GLU A 1 551 ? -0.331 -10.710 -49.200 1.00 55.06 551 GLU A C 1
ATOM 4368 O O . GLU A 1 551 ? -1.217 -11.063 -49.969 1.00 55.06 551 GLU A O 1
ATOM 4373 N N . GLU A 1 552 ? 0.847 -11.338 -49.237 1.00 51.44 552 GLU A N 1
ATOM 4374 C CA . GLU A 1 552 ? 1.163 -12.278 -50.340 1.00 51.44 552 GLU A CA 1
ATOM 4375 C C . GLU A 1 552 ? 0.395 -13.623 -50.362 1.00 51.44 552 GLU A C 1
ATOM 4377 O O . GLU A 1 552 ? 0.366 -14.249 -51.415 1.00 51.44 552 GLU A O 1
ATOM 4382 N N . ASP A 1 553 ? -0.241 -14.075 -49.270 1.00 55.81 553 ASP A N 1
ATOM 4383 C CA . ASP A 1 553 ? -0.849 -15.427 -49.194 1.00 55.81 553 ASP A CA 1
ATOM 4384 C C . ASP A 1 553 ? -2.360 -15.433 -48.812 1.00 55.81 553 ASP A C 1
ATOM 4386 O O . ASP A 1 553 ? -2.915 -16.489 -48.524 1.00 55.81 553 ASP A O 1
ATOM 4390 N N . GLY A 1 554 ? -3.060 -14.288 -48.793 1.00 60.28 554 GLY A N 1
ATOM 4391 C CA . GLY A 1 554 ? -4.525 -14.222 -48.582 1.00 60.28 554 GLY A CA 1
ATOM 4392 C C . GLY A 1 554 ? -5.055 -14.534 -47.167 1.00 60.28 554 GLY A C 1
ATOM 4393 O O . GLY A 1 554 ? -6.237 -14.317 -46.905 1.00 60.28 554 GLY A O 1
ATOM 4394 N N . GLU A 1 555 ? -4.211 -14.980 -46.232 1.00 62.41 555 GLU A N 1
ATOM 4395 C CA . GLU A 1 555 ? -4.561 -15.147 -44.814 1.00 62.41 555 GLU A CA 1
ATOM 4396 C C . GLU A 1 555 ? -3.934 -14.041 -43.954 1.00 62.41 555 GLU A C 1
ATOM 4398 O O . GLU A 1 555 ? -2.734 -14.040 -43.662 1.00 62.41 555 GLU A O 1
ATOM 4403 N N . THR A 1 556 ? -4.755 -13.087 -43.513 1.00 65.88 556 THR A N 1
ATOM 4404 C CA . THR A 1 556 ? -4.355 -12.074 -42.531 1.00 65.88 556 THR A CA 1
ATOM 4405 C C . THR A 1 556 ? -4.409 -12.675 -41.130 1.00 65.88 556 THR A C 1
ATOM 4407 O O . THR A 1 556 ? -5.486 -12.878 -40.571 1.00 65.88 556 THR A O 1
ATOM 4410 N N . PHE A 1 557 ? -3.246 -12.962 -40.549 1.00 71.12 557 PHE A N 1
ATOM 4411 C CA . PHE A 1 557 ? -3.147 -13.320 -39.135 1.00 71.12 557 PHE A CA 1
ATOM 4412 C C . PHE A 1 557 ? -3.005 -12.058 -38.284 1.00 71.12 557 PHE A C 1
ATOM 4414 O O . PHE A 1 557 ? -2.119 -11.242 -38.547 1.00 71.12 557 PHE A O 1
ATOM 4421 N N . ASP A 1 558 ? -3.817 -11.938 -37.233 1.00 80.00 558 ASP A N 1
ATOM 4422 C CA . ASP A 1 558 ? -3.600 -10.939 -36.186 1.00 80.00 558 ASP A CA 1
ATOM 4423 C C . ASP A 1 558 ? -2.269 -11.245 -35.469 1.00 80.00 558 ASP A C 1
ATOM 4425 O O . ASP A 1 558 ? -2.000 -12.366 -35.011 1.00 80.00 558 ASP A O 1
ATOM 4429 N N . VAL A 1 559 ? -1.393 -10.240 -35.423 1.00 75.62 559 VAL A N 1
ATOM 4430 C CA . VAL A 1 559 ? -0.056 -10.334 -34.827 1.00 75.62 559 VAL A CA 1
ATOM 4431 C C . VAL A 1 559 ? -0.137 -10.629 -33.330 1.00 75.62 559 VAL A C 1
ATOM 4433 O O . VAL A 1 559 ? 0.676 -11.406 -32.813 1.00 75.62 559 VAL A O 1
ATOM 4436 N N . LEU A 1 560 ? -1.120 -10.058 -32.631 1.00 75.00 560 LEU A N 1
ATOM 4437 C CA . LEU A 1 560 ? -1.345 -10.304 -31.212 1.00 75.00 560 LEU A CA 1
ATOM 4438 C C . LEU A 1 560 ? -1.838 -11.731 -30.987 1.00 75.00 560 LEU A C 1
ATOM 4440 O O . LEU A 1 560 ? -1.306 -12.413 -30.109 1.00 75.00 560 LEU A O 1
ATOM 4444 N N . ASP A 1 561 ? -2.743 -12.237 -31.822 1.00 79.50 561 ASP A N 1
ATOM 4445 C CA . ASP A 1 561 ? -3.211 -13.625 -31.725 1.00 79.50 561 ASP A CA 1
ATOM 4446 C C . ASP A 1 561 ? -2.074 -14.631 -31.933 1.00 79.50 561 ASP A C 1
ATOM 4448 O O . ASP A 1 561 ? -1.960 -15.622 -31.201 1.00 79.50 561 ASP A O 1
ATOM 4452 N N . LEU A 1 562 ? -1.172 -14.366 -32.885 1.00 79.06 562 LEU A N 1
ATOM 4453 C CA . LEU A 1 562 ? -0.020 -15.235 -33.130 1.00 79.06 562 LEU A CA 1
ATOM 4454 C C . LEU A 1 562 ? 0.999 -15.191 -31.979 1.00 79.06 562 LEU A C 1
ATOM 4456 O O . LEU A 1 562 ? 1.600 -16.218 -31.651 1.00 79.06 562 LEU A O 1
ATOM 4460 N N . LEU A 1 563 ? 1.191 -14.026 -31.351 1.00 73.81 563 LEU A N 1
ATOM 4461 C CA . LEU A 1 563 ? 2.038 -13.865 -30.163 1.00 73.81 563 LEU A CA 1
ATOM 4462 C C . LEU A 1 563 ? 1.439 -14.544 -28.922 1.00 73.81 563 LEU A C 1
ATOM 4464 O O . LEU A 1 563 ? 2.186 -15.088 -28.100 1.00 73.81 563 LEU A O 1
ATOM 4468 N N . LEU A 1 564 ? 0.111 -14.515 -28.784 1.00 76.69 564 LEU A N 1
ATOM 4469 C CA . LEU A 1 564 ? -0.620 -15.099 -27.660 1.00 76.69 564 LEU A CA 1
ATOM 4470 C C . LEU A 1 564 ? -0.791 -16.620 -27.786 1.00 76.69 564 LEU A C 1
ATOM 4472 O O . LEU A 1 564 ? -0.815 -17.320 -26.766 1.00 76.69 564 LEU A O 1
ATOM 4476 N N . ASP A 1 565 ? -0.823 -17.163 -29.007 1.00 85.69 565 ASP A N 1
ATOM 4477 C CA . ASP A 1 565 ? -0.800 -18.606 -29.246 1.00 85.69 565 ASP A CA 1
ATOM 4478 C C . ASP A 1 565 ? 0.492 -19.215 -28.681 1.00 85.69 565 ASP A C 1
ATOM 4480 O O . ASP A 1 565 ? 1.614 -18.889 -29.066 1.00 85.69 565 ASP A O 1
ATOM 4484 N N . LYS A 1 566 ? 0.349 -20.165 -27.754 1.00 78.00 566 LYS A N 1
ATOM 4485 C CA . LYS A 1 566 ? 1.479 -20.797 -27.058 1.00 78.00 566 LYS A CA 1
ATOM 4486 C C . LYS A 1 566 ? 2.535 -21.358 -28.010 1.00 78.00 566 LYS A C 1
ATOM 4488 O O . LYS A 1 566 ? 3.727 -21.316 -27.697 1.00 78.00 566 LYS A O 1
ATOM 4493 N N . SER A 1 567 ? 2.105 -21.971 -29.109 1.00 80.81 567 SER A N 1
ATOM 4494 C CA . SER A 1 567 ? 2.994 -22.642 -30.052 1.00 80.81 567 SER A CA 1
ATOM 4495 C C . SER A 1 567 ? 3.645 -21.643 -31.001 1.00 80.81 567 SER A C 1
ATOM 4497 O O . SER A 1 567 ? 4.871 -21.666 -31.139 1.00 80.81 567 SER A O 1
ATOM 4499 N N . ALA A 1 568 ? 2.852 -20.731 -31.564 1.00 80.44 568 ALA A N 1
ATOM 4500 C CA . ALA A 1 568 ? 3.315 -19.724 -32.506 1.00 80.44 568 ALA A CA 1
ATOM 4501 C C . ALA A 1 568 ? 4.133 -18.632 -31.805 1.00 80.44 568 ALA A C 1
ATOM 4503 O O . ALA A 1 568 ? 5.260 -18.384 -32.217 1.00 80.44 568 ALA A O 1
ATOM 4504 N N . GLY A 1 569 ? 3.688 -18.107 -30.665 1.00 78.50 569 GLY A N 1
ATOM 4505 C CA . GLY A 1 569 ? 4.439 -17.159 -29.841 1.00 78.50 569 GLY A CA 1
ATOM 4506 C C . GLY A 1 569 ? 5.778 -17.726 -29.368 1.00 78.50 569 GLY A C 1
ATOM 4507 O O . GLY A 1 569 ? 6.816 -17.075 -29.473 1.00 78.50 569 GLY A O 1
ATOM 4508 N N . THR A 1 570 ? 5.817 -18.996 -28.942 1.00 81.12 570 THR A N 1
ATOM 4509 C CA . THR A 1 570 ? 7.099 -19.656 -28.622 1.00 81.12 570 THR A CA 1
ATOM 4510 C C . THR A 1 570 ? 7.996 -19.784 -29.861 1.00 81.12 570 THR A C 1
ATOM 4512 O O . THR A 1 570 ? 9.217 -19.667 -29.738 1.00 81.12 570 THR A O 1
ATOM 4515 N N . ALA A 1 571 ? 7.425 -20.036 -31.043 1.00 83.38 571 ALA A N 1
ATOM 4516 C CA . ALA A 1 571 ? 8.174 -20.102 -32.296 1.00 83.38 571 ALA A CA 1
ATOM 4517 C C . ALA A 1 571 ? 8.718 -18.724 -32.709 1.00 83.38 571 ALA A C 1
ATOM 4519 O O . ALA A 1 571 ? 9.914 -18.631 -32.974 1.00 83.38 571 ALA A O 1
ATOM 4520 N N . ILE A 1 572 ? 7.906 -17.660 -32.649 1.00 83.19 572 ILE A N 1
ATOM 4521 C CA . ILE A 1 572 ? 8.309 -16.265 -32.896 1.00 83.19 572 ILE A CA 1
ATOM 4522 C C . ILE A 1 572 ? 9.516 -15.915 -32.028 1.00 83.19 572 ILE A C 1
ATOM 4524 O O . ILE A 1 572 ? 10.558 -15.520 -32.545 1.00 83.19 572 ILE A O 1
ATOM 4528 N N . ILE A 1 573 ? 9.422 -16.134 -30.712 1.00 82.56 573 ILE A N 1
ATOM 4529 C CA . ILE A 1 573 ? 10.515 -15.817 -29.785 1.00 82.56 573 ILE A CA 1
ATOM 4530 C C . ILE A 1 573 ? 11.780 -16.608 -30.134 1.00 82.56 573 ILE A C 1
ATOM 4532 O O . ILE A 1 573 ? 12.871 -16.043 -30.159 1.00 82.56 573 ILE A O 1
ATOM 4536 N N . LYS A 1 574 ? 11.664 -17.905 -30.447 1.00 84.25 574 LYS A N 1
ATOM 4537 C CA . LYS A 1 574 ? 12.817 -18.723 -30.863 1.00 84.25 574 LYS A CA 1
ATOM 4538 C C . LYS A 1 574 ? 13.451 -18.221 -32.161 1.00 84.25 574 LYS A C 1
ATOM 4540 O O . LYS A 1 574 ? 14.677 -18.206 -32.260 1.00 84.25 574 LYS A O 1
ATOM 4545 N N . TYR A 1 575 ? 12.642 -17.814 -33.134 1.00 88.75 575 TYR A N 1
ATOM 4546 C CA . TYR A 1 575 ? 13.120 -17.278 -34.404 1.00 88.75 575 TYR A CA 1
ATOM 4547 C C . TYR A 1 575 ? 13.793 -15.921 -34.235 1.00 88.75 575 TYR A C 1
ATOM 4549 O O . TYR A 1 575 ? 14.896 -15.750 -34.747 1.00 88.75 575 TYR A O 1
ATOM 4557 N N . LEU A 1 576 ? 13.216 -15.018 -33.439 1.00 84.75 576 LEU A N 1
ATOM 4558 C CA . LEU A 1 576 ? 13.841 -13.745 -33.077 1.00 84.75 576 LEU A CA 1
ATOM 4559 C C . LEU A 1 576 ? 15.177 -13.961 -32.363 1.00 84.75 576 LEU A C 1
ATOM 4561 O O . LEU A 1 576 ? 16.159 -13.319 -32.711 1.00 84.75 576 LEU A O 1
ATOM 4565 N N . PHE A 1 577 ? 15.263 -14.913 -31.430 1.00 82.06 577 PHE A N 1
ATOM 4566 C CA . PHE A 1 577 ? 16.544 -15.272 -30.814 1.00 82.06 577 PHE A CA 1
ATOM 4567 C C . PHE A 1 577 ? 17.556 -15.780 -31.837 1.00 82.06 577 PHE A C 1
ATOM 4569 O O . PHE A 1 577 ? 18.714 -15.380 -31.787 1.00 82.06 577 PHE A O 1
ATOM 4576 N N . SER A 1 578 ? 17.142 -16.643 -32.767 1.00 81.94 578 SER A N 1
ATOM 4577 C CA . SER A 1 578 ? 18.039 -17.136 -33.813 1.00 81.94 578 SER A CA 1
ATOM 4578 C C . SER A 1 578 ? 18.521 -16.007 -34.721 1.00 81.94 578 SER A C 1
ATOM 4580 O O . SER A 1 578 ? 19.696 -15.976 -35.059 1.00 81.94 578 SER A O 1
ATOM 4582 N N . LEU A 1 579 ? 17.649 -15.072 -35.092 1.00 85.75 579 LEU A N 1
ATOM 4583 C CA . LEU A 1 579 ? 18.008 -13.918 -35.914 1.00 85.75 579 LEU A CA 1
ATOM 4584 C C . LEU A 1 579 ? 18.949 -12.968 -35.163 1.00 85.75 579 LEU A C 1
ATOM 4586 O O . LEU A 1 579 ? 20.006 -12.624 -35.676 1.00 85.75 579 LEU A O 1
ATOM 4590 N N . VAL A 1 580 ? 18.635 -12.633 -33.912 1.00 83.75 580 VAL A N 1
ATOM 4591 C CA . VAL A 1 580 ? 19.473 -11.764 -33.072 1.00 83.75 580 VAL A CA 1
ATOM 4592 C C . VAL A 1 580 ? 20.839 -12.380 -32.787 1.00 83.75 580 VAL A C 1
ATOM 4594 O O . VAL A 1 580 ? 21.826 -11.658 -32.765 1.00 83.75 580 VAL A O 1
ATOM 4597 N N . LEU A 1 581 ? 20.926 -13.694 -32.582 1.00 79.00 581 LEU A N 1
ATOM 4598 C CA . LEU A 1 581 ? 22.196 -14.370 -32.301 1.00 79.00 581 LEU A CA 1
ATOM 4599 C C . LEU A 1 581 ? 22.992 -14.697 -33.570 1.00 79.00 581 LEU A C 1
ATOM 4601 O O . LEU A 1 581 ? 24.210 -14.577 -33.592 1.00 79.00 581 LEU A O 1
ATOM 4605 N N . ASN A 1 582 ? 22.323 -15.148 -34.630 1.00 81.38 582 ASN A N 1
ATOM 4606 C CA . ASN A 1 582 ? 22.991 -15.771 -35.775 1.00 81.38 582 ASN A CA 1
ATOM 4607 C C . ASN A 1 582 ? 22.833 -14.984 -37.082 1.00 81.38 582 ASN A C 1
ATOM 4609 O O . ASN A 1 582 ? 23.381 -15.403 -38.098 1.00 81.38 582 ASN A O 1
ATOM 4613 N N . GLY A 1 583 ? 22.017 -13.927 -37.109 1.00 86.06 583 GLY A N 1
ATOM 4614 C CA . GLY A 1 583 ? 21.611 -13.227 -38.335 1.00 86.06 583 GLY A CA 1
ATOM 4615 C C . GLY A 1 583 ? 20.730 -14.070 -39.262 1.00 86.06 583 GLY A C 1
ATOM 4616 O O . GLY A 1 583 ? 20.354 -13.631 -40.342 1.00 86.06 583 GLY A O 1
ATOM 4617 N N . LYS A 1 584 ? 20.401 -15.306 -38.867 1.00 89.44 584 LYS A N 1
ATOM 4618 C CA . LYS A 1 584 ? 19.609 -16.254 -39.653 1.00 89.44 584 LYS A CA 1
ATOM 4619 C C . LYS A 1 584 ? 18.835 -17.208 -38.756 1.00 89.44 584 LYS A C 1
ATOM 4621 O O . LYS A 1 584 ? 19.225 -17.499 -37.624 1.00 89.44 584 LYS A O 1
ATOM 4626 N N . ILE A 1 585 ? 17.733 -17.731 -39.277 1.00 86.50 585 ILE A N 1
ATOM 4627 C CA . ILE A 1 585 ? 16.954 -18.773 -38.610 1.00 86.50 585 ILE A CA 1
ATOM 4628 C C . ILE A 1 585 ? 17.608 -20.126 -38.898 1.00 86.50 585 ILE A C 1
ATOM 4630 O O . ILE A 1 585 ? 17.672 -20.540 -40.055 1.00 86.50 585 ILE A O 1
ATOM 4634 N N . ASP A 1 586 ? 18.083 -20.825 -37.863 1.00 78.12 586 ASP A N 1
ATOM 4635 C CA . ASP A 1 586 ? 18.618 -22.182 -38.014 1.00 78.12 586 ASP A CA 1
ATOM 4636 C C . ASP A 1 586 ? 17.497 -23.108 -38.533 1.00 78.12 586 ASP A C 1
ATOM 4638 O O . ASP A 1 586 ? 16.504 -23.356 -37.848 1.00 78.12 586 ASP A O 1
ATOM 4642 N N . GLY A 1 587 ? 17.647 -23.621 -39.762 1.00 64.50 587 GLY A N 1
ATOM 4643 C CA . GLY A 1 587 ? 16.612 -24.329 -40.539 1.00 64.50 587 GLY A CA 1
ATOM 4644 C C . GLY A 1 587 ? 16.112 -25.670 -39.980 1.00 64.50 587 GLY A C 1
ATOM 4645 O O . GLY A 1 587 ? 15.441 -26.414 -40.686 1.00 64.50 587 GLY A O 1
ATOM 4646 N N . ARG A 1 588 ? 16.403 -26.005 -38.719 1.00 63.88 588 ARG A N 1
ATOM 4647 C CA . ARG A 1 588 ? 15.887 -27.207 -38.040 1.00 63.88 588 ARG A CA 1
ATOM 4648 C C . ARG A 1 588 ? 14.586 -26.903 -37.299 1.00 63.88 588 ARG A C 1
ATOM 4650 O O . ARG A 1 588 ? 14.470 -27.154 -36.099 1.00 63.88 588 ARG A O 1
ATOM 4657 N N . GLY A 1 589 ? 13.615 -26.334 -38.009 1.00 60.06 589 GLY A N 1
ATOM 4658 C CA . GLY A 1 589 ? 12.249 -26.251 -37.502 1.00 60.06 589 GLY A CA 1
ATOM 4659 C C . GLY A 1 589 ? 11.681 -27.655 -37.238 1.00 60.06 589 GLY A C 1
ATOM 4660 O O . GLY A 1 589 ? 12.153 -28.633 -37.826 1.00 60.06 589 GLY A O 1
ATOM 4661 N N . PRO A 1 590 ? 10.699 -27.801 -36.332 1.00 56.69 590 PRO A N 1
ATOM 4662 C CA . PRO A 1 590 ? 10.002 -29.071 -36.166 1.00 56.69 590 PRO A CA 1
ATOM 4663 C C . PRO A 1 590 ? 9.386 -29.487 -37.511 1.00 56.69 590 PRO A C 1
ATOM 4665 O O . PRO A 1 590 ? 8.593 -28.743 -38.071 1.00 56.69 590 PRO A O 1
ATOM 4668 N N . LYS A 1 591 ? 9.732 -30.682 -38.014 1.00 57.53 591 LYS A N 1
ATOM 4669 C CA . LYS A 1 591 ? 9.319 -31.223 -39.331 1.00 57.53 591 LYS A CA 1
ATOM 4670 C C . LYS A 1 591 ? 7.799 -31.430 -39.519 1.00 57.53 591 LYS A C 1
ATOM 4672 O O . LYS A 1 591 ? 7.387 -31.999 -40.517 1.00 57.53 591 LYS A O 1
ATOM 4677 N N . SER A 1 592 ? 6.971 -31.002 -38.565 1.00 53.41 592 SER A N 1
ATOM 4678 C CA . SER A 1 592 ? 5.511 -30.944 -38.716 1.00 53.41 592 SER A CA 1
ATOM 4679 C C . SER A 1 592 ? 5.116 -29.478 -38.878 1.00 53.41 592 SER A C 1
ATOM 4681 O O . SER A 1 592 ? 4.754 -28.800 -37.916 1.00 53.41 592 SER A O 1
ATOM 4683 N N . GLU A 1 593 ? 5.295 -28.958 -40.091 1.00 52.59 593 GLU A N 1
ATOM 4684 C CA . GLU A 1 593 ? 4.946 -27.580 -40.432 1.00 52.59 593 GLU A CA 1
ATOM 4685 C C . GLU A 1 593 ? 3.424 -27.407 -40.416 1.00 52.59 593 GLU A C 1
ATOM 4687 O O . GLU A 1 593 ? 2.714 -27.846 -41.312 1.00 52.59 593 GLU A O 1
ATOM 4692 N N . LYS A 1 594 ? 2.925 -26.764 -39.359 1.00 73.81 594 LYS A N 1
ATOM 4693 C CA . LYS A 1 594 ? 1.621 -26.092 -39.359 1.00 73.81 594 LYS A CA 1
ATOM 4694 C C . LYS A 1 594 ? 1.821 -24.682 -39.919 1.00 73.81 594 LYS A C 1
ATOM 4696 O O . LYS A 1 594 ? 2.808 -24.048 -39.540 1.00 73.81 594 LYS A O 1
ATOM 4701 N N . GLU A 1 595 ? 0.891 -24.171 -40.723 1.00 76.56 595 GLU A N 1
ATOM 4702 C CA . GLU A 1 595 ? 0.892 -22.811 -41.312 1.00 76.56 595 GLU A CA 1
ATOM 4703 C C . GLU A 1 595 ? 1.284 -21.713 -40.310 1.00 76.56 595 GLU A C 1
ATOM 4705 O O . GLU A 1 595 ? 2.130 -20.867 -40.598 1.00 76.56 595 GLU A O 1
ATOM 4710 N N . LYS A 1 596 ? 0.809 -21.817 -39.062 1.00 76.50 596 LYS A N 1
ATOM 4711 C CA . LYS A 1 596 ? 1.175 -20.927 -37.943 1.00 76.50 596 LYS A CA 1
ATOM 4712 C C . LYS A 1 596 ? 2.686 -20.791 -37.699 1.00 76.50 596 LYS A C 1
ATOM 4714 O O . LYS A 1 596 ? 3.153 -19.757 -37.233 1.00 76.50 596 LYS A O 1
ATOM 4719 N N . THR A 1 597 ? 3.470 -21.824 -38.001 1.00 81.06 597 THR A N 1
ATOM 4720 C CA . THR A 1 597 ? 4.935 -21.816 -37.846 1.00 81.06 597 THR A CA 1
ATOM 4721 C C . THR A 1 597 ? 5.612 -21.058 -38.991 1.00 81.06 597 THR A C 1
ATOM 4723 O O . THR A 1 597 ? 6.578 -20.333 -38.750 1.00 81.06 597 THR A O 1
ATOM 4726 N N . LYS A 1 598 ? 5.080 -21.170 -40.219 1.00 85.44 598 LYS A N 1
ATOM 4727 C CA . LYS A 1 598 ? 5.505 -20.372 -41.383 1.00 85.44 598 LYS A CA 1
ATOM 4728 C C . LYS A 1 598 ? 5.194 -18.890 -41.139 1.00 85.44 598 LYS A C 1
ATOM 4730 O O . LYS A 1 598 ? 6.086 -18.058 -41.302 1.00 85.44 598 LYS A O 1
ATOM 4735 N N . ALA A 1 599 ? 3.994 -18.585 -40.635 1.00 83.88 599 ALA A N 1
ATOM 4736 C CA . ALA A 1 599 ? 3.592 -17.237 -40.228 1.00 83.88 599 ALA A CA 1
ATOM 4737 C C . ALA A 1 599 ? 4.502 -16.673 -39.120 1.00 83.88 599 ALA A C 1
ATOM 4739 O O . ALA A 1 599 ? 5.066 -15.593 -39.276 1.00 83.88 599 ALA A O 1
ATOM 4740 N N . ALA A 1 600 ? 4.757 -17.444 -38.055 1.00 85.44 600 ALA A N 1
ATOM 4741 C CA . ALA A 1 600 ? 5.671 -17.061 -36.975 1.00 85.44 600 ALA A CA 1
ATOM 4742 C C . ALA A 1 600 ? 7.094 -16.755 -37.473 1.00 85.44 600 ALA A C 1
ATOM 4744 O O . ALA A 1 600 ? 7.754 -15.840 -36.978 1.00 85.44 600 ALA A O 1
ATOM 4745 N N . LYS A 1 601 ? 7.579 -17.524 -38.456 1.00 89.50 601 LYS A N 1
ATOM 4746 C CA . LYS A 1 601 ? 8.889 -17.326 -39.085 1.00 89.50 601 LYS A CA 1
ATOM 4747 C C . LYS A 1 601 ? 8.931 -16.032 -39.901 1.00 89.50 601 LYS A C 1
ATOM 4749 O O . LYS A 1 601 ? 9.840 -15.232 -39.684 1.00 89.50 601 LYS A O 1
ATOM 4754 N N . LYS A 1 602 ? 7.952 -15.822 -40.793 1.00 88.56 602 LYS A N 1
ATOM 4755 C CA . LYS A 1 602 ? 7.829 -14.611 -41.628 1.00 88.56 602 LYS A CA 1
ATOM 4756 C C . LYS A 1 602 ? 7.738 -13.362 -40.750 1.00 88.56 602 LYS A C 1
ATOM 4758 O O . LYS A 1 602 ? 8.478 -12.406 -40.958 1.00 88.56 602 LYS A O 1
ATOM 4763 N N . MET A 1 603 ? 6.915 -13.427 -39.705 1.00 84.00 603 MET A N 1
ATOM 4764 C CA . MET A 1 603 ? 6.739 -12.363 -38.721 1.00 84.00 603 MET A CA 1
ATOM 4765 C C . MET A 1 603 ? 8.050 -12.017 -38.007 1.00 84.00 603 MET A C 1
ATOM 4767 O O . MET A 1 603 ? 8.480 -10.870 -38.046 1.00 84.00 603 MET A O 1
ATOM 4771 N N . ALA A 1 604 ? 8.750 -13.009 -37.446 1.00 85.06 604 ALA A N 1
ATOM 4772 C CA . ALA A 1 604 ? 10.037 -12.778 -36.792 1.00 85.06 604 ALA A CA 1
ATOM 4773 C C . ALA A 1 604 ? 11.088 -12.158 -37.736 1.00 85.06 604 ALA A C 1
ATOM 4775 O O . ALA A 1 604 ? 11.862 -11.304 -37.308 1.00 85.06 604 ALA A O 1
ATOM 4776 N N . GLN A 1 605 ? 11.120 -12.563 -39.012 1.00 91.44 605 GLN A N 1
ATOM 4777 C CA . GLN A 1 605 ? 12.022 -11.987 -40.019 1.00 91.44 605 GLN A CA 1
ATOM 4778 C C . GLN A 1 605 ? 11.676 -10.529 -40.345 1.00 91.44 605 GLN A C 1
ATOM 4780 O O . GLN A 1 605 ? 12.579 -9.695 -40.383 1.00 91.44 605 GLN A O 1
ATOM 4785 N N . GLY A 1 606 ? 10.390 -10.215 -40.534 1.00 86.31 606 GLY A N 1
ATOM 4786 C CA . GLY A 1 606 ? 9.924 -8.848 -40.782 1.00 86.31 606 GLY A CA 1
ATOM 4787 C C . GLY A 1 606 ? 10.265 -7.910 -39.625 1.00 86.31 606 GLY A C 1
ATOM 4788 O O . GLY A 1 606 ? 10.882 -6.866 -39.825 1.00 86.31 606 GLY A O 1
ATOM 4789 N N . THR A 1 607 ? 9.976 -8.332 -38.393 1.00 84.88 607 THR A N 1
ATOM 4790 C CA . THR A 1 607 ? 10.321 -7.575 -37.182 1.00 84.88 607 THR A CA 1
ATOM 4791 C C . THR A 1 607 ? 11.822 -7.370 -37.029 1.00 84.88 607 THR A C 1
ATOM 4793 O O . THR A 1 607 ? 12.270 -6.299 -36.631 1.00 84.88 607 THR A O 1
ATOM 4796 N N . PHE A 1 608 ? 12.620 -8.394 -37.323 1.00 86.00 608 PHE A N 1
ATOM 4797 C CA . PHE A 1 608 ? 14.069 -8.292 -37.232 1.00 86.00 608 PHE A CA 1
ATOM 4798 C C . PHE A 1 608 ? 14.638 -7.278 -38.229 1.00 86.00 608 PHE A C 1
ATOM 4800 O O . PHE A 1 608 ? 15.446 -6.439 -37.842 1.00 86.00 608 PHE A O 1
ATOM 4807 N N . LYS A 1 609 ? 14.153 -7.288 -39.476 1.00 87.44 609 LYS A N 1
ATOM 4808 C CA . LYS A 1 609 ? 14.506 -6.276 -40.480 1.00 87.44 609 LYS A CA 1
ATOM 4809 C C . LYS A 1 609 ? 14.120 -4.870 -40.010 1.00 87.44 609 LYS A C 1
ATOM 4811 O O . LYS A 1 609 ? 14.919 -3.944 -40.099 1.00 87.44 609 LYS A O 1
ATOM 4816 N N . ARG A 1 610 ? 12.931 -4.718 -39.419 1.00 79.12 610 ARG A N 1
ATOM 4817 C CA . ARG A 1 610 ? 12.480 -3.442 -38.848 1.00 79.12 610 ARG A CA 1
ATOM 4818 C C . ARG A 1 610 ? 13.363 -2.969 -37.691 1.00 79.12 610 ARG A C 1
ATOM 4820 O O . ARG A 1 610 ? 13.654 -1.782 -37.569 1.00 79.12 610 ARG A O 1
ATOM 4827 N N . LEU A 1 611 ? 13.824 -3.894 -36.851 1.00 79.38 611 LEU A N 1
ATOM 4828 C CA . LEU A 1 611 ? 14.780 -3.602 -35.786 1.00 79.38 611 LEU A CA 1
ATOM 4829 C C . LEU A 1 611 ? 16.118 -3.094 -36.353 1.00 79.38 611 LEU A C 1
ATOM 4831 O O . LEU A 1 611 ? 16.670 -2.148 -35.797 1.00 79.38 611 LEU A O 1
ATOM 4835 N N . GLU A 1 612 ? 16.617 -3.681 -37.446 1.00 83.25 612 GLU A N 1
ATOM 4836 C CA . GLU A 1 612 ? 17.824 -3.215 -38.152 1.00 83.25 612 GLU A CA 1
ATOM 4837 C C . GLU A 1 612 ? 17.639 -1.818 -38.766 1.00 83.25 612 GLU A C 1
ATOM 4839 O O . GLU A 1 612 ? 18.550 -0.996 -38.690 1.00 83.25 612 GLU A O 1
ATOM 4844 N N . GLU A 1 613 ? 16.459 -1.517 -39.316 1.00 83.38 613 GLU A N 1
ATOM 4845 C CA . GLU A 1 613 ? 16.122 -0.186 -39.845 1.00 83.38 613 GLU A CA 1
ATOM 4846 C C . GLU A 1 613 ? 16.106 0.887 -38.744 1.00 83.38 613 GLU A C 1
ATOM 4848 O O . GLU A 1 613 ? 16.683 1.961 -38.907 1.00 83.38 613 GLU A O 1
ATOM 4853 N N . ILE A 1 614 ? 15.464 0.596 -37.605 1.00 76.12 614 ILE A N 1
ATOM 4854 C CA . ILE A 1 614 ? 15.341 1.534 -36.474 1.00 76.12 614 ILE A CA 1
ATOM 4855 C C . ILE A 1 614 ? 16.681 1.712 -35.750 1.00 76.12 614 ILE A C 1
ATOM 4857 O O . ILE A 1 614 ? 16.969 2.782 -35.210 1.00 76.12 614 ILE A O 1
ATOM 4861 N N . LEU A 1 615 ? 17.506 0.666 -35.713 1.00 79.62 615 LEU A N 1
ATOM 4862 C CA . LEU A 1 615 ? 18.819 0.672 -35.079 1.00 79.62 615 LEU A CA 1
ATOM 4863 C C . LEU A 1 615 ? 19.893 0.267 -36.101 1.00 79.62 615 LEU A C 1
ATOM 4865 O O . LEU A 1 615 ? 20.378 -0.858 -36.037 1.00 79.62 615 LEU A O 1
ATOM 4869 N N . PRO A 1 616 ? 20.360 1.176 -36.979 1.00 77.56 616 PRO A N 1
ATOM 4870 C CA . PRO A 1 616 ? 21.357 0.848 -38.011 1.00 77.56 616 PRO A CA 1
ATOM 4871 C C . PRO A 1 616 ? 22.692 0.309 -37.464 1.00 77.56 616 PRO A C 1
ATOM 4873 O O . PRO A 1 616 ? 23.453 -0.361 -38.169 1.00 77.56 616 PRO A O 1
ATOM 4876 N N . SER A 1 617 ? 22.985 0.613 -36.194 1.00 75.69 617 SER A N 1
ATOM 4877 C CA . SER A 1 617 ? 24.145 0.123 -35.442 1.00 75.69 617 SER A CA 1
ATOM 4878 C C . SER A 1 617 ? 23.969 -1.289 -34.883 1.00 75.69 617 SER A C 1
ATOM 4880 O O . SER A 1 617 ? 24.939 -1.882 -34.410 1.00 75.69 617 SER A O 1
ATOM 4882 N N . PHE A 1 618 ? 22.756 -1.839 -34.920 1.00 78.12 618 PHE A N 1
ATOM 4883 C CA . PHE A 1 618 ? 22.503 -3.209 -34.522 1.00 78.12 618 PHE A CA 1
ATOM 4884 C C . PHE A 1 618 ? 23.195 -4.166 -35.499 1.00 78.12 618 PHE A C 1
ATOM 4886 O O . PHE A 1 618 ? 23.184 -4.007 -36.724 1.00 78.12 618 PHE A O 1
ATOM 4893 N N . ARG A 1 619 ? 23.858 -5.163 -34.924 1.00 79.38 619 ARG A N 1
ATOM 4894 C CA . ARG A 1 619 ? 24.479 -6.275 -35.632 1.00 79.38 619 ARG A CA 1
ATOM 4895 C C . ARG A 1 619 ? 24.082 -7.545 -34.889 1.00 79.38 619 ARG A C 1
ATOM 4897 O O . ARG A 1 619 ? 24.032 -7.505 -33.655 1.00 79.38 619 ARG A O 1
ATOM 4904 N N . PRO A 1 620 ? 23.819 -8.659 -35.595 1.00 80.75 620 PRO A N 1
ATOM 4905 C CA . PRO A 1 620 ? 23.639 -9.941 -34.940 1.00 80.75 620 PRO A CA 1
ATOM 4906 C C . PRO A 1 620 ? 24.788 -10.200 -33.969 1.00 80.75 620 PRO A C 1
ATOM 4908 O O . PRO A 1 620 ? 25.954 -9.935 -34.278 1.00 80.75 620 PRO A O 1
ATOM 4911 N N . VAL A 1 621 ? 24.450 -10.703 -32.788 1.00 77.56 621 VAL A N 1
ATOM 4912 C CA . VAL A 1 621 ? 25.383 -10.964 -31.697 1.00 77.56 621 VAL A CA 1
ATOM 4913 C C . VAL A 1 621 ? 26.175 -12.228 -32.051 1.00 77.56 621 VAL A C 1
ATOM 4915 O O . VAL A 1 621 ? 25.866 -13.319 -31.583 1.00 77.56 621 VAL A O 1
ATOM 4918 N N . ASN A 1 622 ? 27.128 -12.062 -32.973 1.00 66.75 622 ASN A N 1
ATOM 4919 C CA . ASN A 1 622 ? 27.751 -13.100 -33.790 1.00 66.75 622 ASN A CA 1
ATOM 4920 C C . ASN A 1 622 ? 28.082 -14.394 -33.018 1.00 66.75 622 ASN A C 1
ATOM 4922 O O . ASN A 1 622 ? 28.725 -14.377 -31.966 1.00 66.75 622 ASN A O 1
ATOM 4926 N N . ARG A 1 623 ? 27.700 -15.539 -33.595 1.00 50.38 623 ARG A N 1
ATOM 4927 C CA . ARG A 1 623 ? 27.926 -16.887 -33.056 1.00 50.38 623 ARG A CA 1
ATOM 4928 C C . ARG A 1 623 ? 29.411 -17.251 -32.970 1.00 50.38 623 ARG A C 1
ATOM 4930 O O . ARG A 1 623 ? 29.773 -18.032 -32.094 1.00 50.38 623 ARG A O 1
ATOM 4937 N N . ASP A 1 624 ? 30.261 -16.645 -33.800 1.00 55.34 624 ASP A N 1
ATOM 4938 C CA . ASP A 1 624 ? 31.720 -16.841 -33.755 1.00 55.34 624 ASP A CA 1
ATOM 4939 C C . ASP A 1 624 ? 32.341 -16.321 -32.445 1.00 55.34 624 ASP A C 1
ATOM 4941 O O . ASP A 1 624 ? 33.424 -16.745 -32.048 1.00 55.34 624 ASP A O 1
ATOM 4945 N N . LEU A 1 625 ? 31.621 -15.447 -31.728 1.00 48.94 625 LEU A N 1
ATOM 4946 C CA . LEU A 1 625 ? 31.994 -14.953 -30.402 1.00 48.94 625 LEU A CA 1
ATOM 4947 C C . LEU A 1 625 ? 31.393 -15.779 -29.257 1.00 48.94 625 LEU A C 1
ATOM 4949 O O . LEU A 1 625 ? 31.771 -15.559 -28.107 1.00 48.94 625 LEU A O 1
ATOM 4953 N N . MET A 1 626 ? 30.489 -16.735 -29.522 1.00 50.91 626 MET A N 1
ATOM 4954 C CA . MET A 1 626 ? 30.087 -17.720 -28.515 1.00 50.91 626 MET A CA 1
ATOM 4955 C C . MET A 1 626 ? 31.141 -18.836 -28.472 1.00 50.91 626 MET A C 1
ATOM 4957 O O . MET A 1 626 ? 31.178 -19.688 -29.362 1.00 50.91 626 MET A O 1
ATOM 4961 N N . PRO A 1 627 ? 31.970 -18.922 -27.417 1.00 46.41 627 PRO A N 1
ATOM 4962 C CA . PRO A 1 627 ? 33.135 -19.802 -27.373 1.00 46.41 627 PRO A CA 1
ATOM 4963 C C . PRO A 1 627 ? 32.749 -21.242 -26.989 1.00 46.41 627 PRO A C 1
ATOM 4965 O O . PRO A 1 627 ? 33.427 -21.901 -26.202 1.00 46.41 627 PRO A O 1
ATOM 4968 N N . LEU A 1 628 ? 31.622 -21.733 -27.504 1.00 44.53 628 LEU A N 1
ATOM 4969 C CA . LEU A 1 628 ? 31.129 -23.097 -27.305 1.00 44.53 628 LEU A CA 1
ATOM 4970 C C . LEU A 1 628 ? 31.508 -24.023 -28.468 1.00 44.53 628 LEU A C 1
ATOM 4972 O O . LEU A 1 628 ? 30.896 -25.082 -28.606 1.00 44.53 628 LEU A O 1
ATOM 4976 N N . GLY A 1 629 ? 32.498 -23.645 -29.294 1.00 44.41 629 GLY A N 1
ATOM 4977 C CA . GLY A 1 629 ? 33.078 -24.526 -30.313 1.00 44.41 629 GLY A CA 1
ATOM 4978 C C . GLY A 1 629 ? 33.281 -25.940 -29.762 1.00 44.41 629 GLY A C 1
ATOM 4979 O O . GLY A 1 629 ? 33.542 -26.084 -28.564 1.00 44.41 629 GLY A O 1
ATOM 4980 N N . ARG A 1 630 ? 33.087 -26.966 -30.615 1.00 40.81 630 ARG A N 1
ATOM 4981 C CA . ARG A 1 630 ? 33.164 -28.390 -30.237 1.00 40.81 630 ARG A CA 1
ATOM 4982 C C . ARG A 1 630 ? 34.327 -28.578 -29.262 1.00 40.81 630 ARG A C 1
ATOM 4984 O O . ARG A 1 630 ? 35.480 -28.458 -29.657 1.00 40.81 630 ARG A O 1
ATOM 4991 N N . LEU A 1 631 ? 34.014 -28.850 -27.995 1.00 38.41 631 LEU A N 1
ATOM 4992 C CA . LEU A 1 631 ? 34.970 -29.387 -27.035 1.00 38.41 631 LEU A CA 1
ATOM 4993 C C . LEU A 1 631 ? 35.284 -30.802 -27.524 1.00 38.41 631 LEU A C 1
ATOM 4995 O O . LEU A 1 631 ? 34.685 -31.775 -27.075 1.00 38.41 631 LEU A O 1
ATOM 4999 N N . VAL A 1 632 ? 36.150 -30.901 -28.532 1.00 37.50 632 VAL A N 1
ATOM 5000 C CA . VAL A 1 632 ? 36.905 -32.119 -28.774 1.00 37.50 632 VAL A CA 1
ATOM 5001 C C . VAL A 1 632 ? 37.872 -32.159 -27.604 1.00 37.50 632 VAL A C 1
ATOM 5003 O O . VAL A 1 632 ? 38.838 -31.408 -27.541 1.00 37.50 632 VAL A O 1
ATOM 5006 N N . VAL A 1 633 ? 37.505 -32.916 -26.576 1.00 38.69 633 VAL A N 1
ATOM 5007 C CA . VAL A 1 633 ? 38.486 -33.352 -25.595 1.00 38.69 633 VAL A CA 1
ATOM 5008 C C . VAL A 1 633 ? 39.325 -34.357 -26.372 1.00 38.69 633 VAL A C 1
ATOM 5010 O O . VAL A 1 633 ? 38.858 -35.473 -26.599 1.00 38.69 633 VAL A O 1
ATOM 5013 N N . ASP A 1 634 ? 40.483 -33.933 -26.878 1.00 36.12 634 ASP A N 1
ATOM 5014 C CA . ASP A 1 634 ? 41.473 -34.821 -27.490 1.00 36.12 634 ASP A CA 1
ATOM 5015 C C . ASP A 1 634 ? 41.963 -35.793 -26.412 1.00 36.12 634 ASP A C 1
ATOM 5017 O O . ASP A 1 634 ? 42.956 -35.573 -25.730 1.00 36.12 634 ASP A O 1
ATOM 5021 N N . ALA A 1 635 ? 41.196 -36.857 -26.194 1.00 36.41 635 ALA A N 1
ATOM 5022 C CA . ALA A 1 635 ? 41.555 -37.978 -25.336 1.00 36.41 635 ALA A CA 1
ATOM 5023 C C . ALA A 1 635 ? 42.056 -39.177 -26.162 1.00 36.41 635 ALA A C 1
ATOM 5025 O O . ALA A 1 635 ? 42.141 -40.280 -25.635 1.00 36.41 635 ALA A O 1
ATOM 5026 N N . ALA A 1 636 ? 42.356 -38.985 -27.453 1.00 36.28 636 ALA A N 1
ATOM 5027 C CA . ALA A 1 636 ? 42.701 -40.073 -28.371 1.00 36.28 636 ALA A CA 1
ATOM 5028 C C . ALA A 1 636 ? 43.866 -39.755 -29.329 1.00 36.28 636 ALA A C 1
ATOM 5030 O O . ALA A 1 636 ? 43.932 -40.323 -30.413 1.00 36.28 636 ALA A O 1
ATOM 5031 N N . ALA A 1 637 ? 44.790 -38.870 -28.947 1.00 34.62 637 ALA A N 1
ATOM 5032 C CA . ALA A 1 637 ? 45.994 -38.586 -29.731 1.00 34.62 637 ALA A CA 1
ATOM 5033 C C . ALA A 1 637 ? 47.263 -38.772 -28.886 1.00 34.62 637 ALA A C 1
ATOM 5035 O O . ALA A 1 637 ? 48.041 -37.847 -28.732 1.00 34.62 637 ALA A O 1
ATOM 5036 N N . GLU A 1 638 ? 47.418 -39.956 -28.290 1.00 31.84 638 GLU A N 1
ATOM 5037 C CA . GLU A 1 638 ? 48.699 -40.497 -27.797 1.00 31.84 638 GLU A CA 1
ATOM 5038 C C . GLU A 1 638 ? 48.521 -42.004 -27.516 1.00 31.84 638 GLU A C 1
ATOM 5040 O O . GLU A 1 638 ? 48.681 -42.496 -26.407 1.00 31.84 638 GLU A O 1
ATOM 5045 N N . PHE A 1 639 ? 48.086 -42.742 -28.540 1.00 37.81 639 PHE A N 1
ATOM 5046 C CA . PHE A 1 639 ? 48.266 -44.193 -28.643 1.00 37.81 639 PHE A CA 1
ATOM 5047 C C . PHE A 1 639 ? 48.441 -44.545 -30.124 1.00 37.81 639 PHE A C 1
ATOM 5049 O O . PHE A 1 639 ? 47.519 -45.007 -30.797 1.00 37.81 639 PHE A O 1
ATOM 5056 N N . SER A 1 640 ? 49.645 -44.264 -30.616 1.00 33.59 640 SER A N 1
ATOM 5057 C CA . SER A 1 640 ? 50.309 -44.968 -31.715 1.00 33.59 640 SER A CA 1
ATOM 5058 C C . SER A 1 640 ? 51.784 -45.053 -31.374 1.00 33.59 640 SER A C 1
ATOM 5060 O O . SER A 1 640 ? 52.348 -43.958 -31.135 1.00 33.59 640 SER A O 1
#

Organism: NCBI:txid979702

pLDDT: mean 71.51, std 20.21, range [28.19, 97.12]

Sequence (640 aa):
MVTFRAMGYVLDGVLSNTFNKGLTTLHVDGLASEQKRQEHRKRNQSLKKSMDSLKSKVDSPATKPRKQHFRTCRNLYRLPRHILCHDVLSVLEELGWSVHHCTHQADTCLAGVCQDNAFDSIIIVTSDSDLMVYEGVQSLMMPVGRSRELMMFHKRKLLQHLGLPSEQHLLLACVVTSNDYFNNIPYFGLLTNCEVIRDIDLSTLGPLGASASNADRAKAIMPFIQLYLDGVKDRLKQRKVKSKRQSATQGEDPVQVDYYSHSVTAFVARTETPMIEPLQPDDESPCSHETITTIIQELYSRKIQQQQLRQSKNDANTLTQHPPSDRVSTNERSDMVTDTNIESALPSTSVRQQHRKHRFKAKLLEDKHKQWRESQFKSRTDNQQRYAVRSVNILNALSVEESELLKMTIPEPRVKKAQAIDPNDNNSSTATSFNQRKRTTEPQPKMKHRKPKKAKSDVVSLKSGFTKSFATSTQTLGSIQGCMRRAPLPASECGRIPRLSEGDIKAIANRIEAAVTTMAEARMYVCRAVDIMVYDELLKNEPKAPADFFEEDGETFDVLDLLLDKSAGTAIIKYLFSLVLNGKIDGRGPKSEKEKTKAAKKMAQGTFKRLEEILPSFRPVNRDLMPLGRLVVDAAAEFS

Foldseek 3Di:
DVVLLVVLVVVCVVDVVPDDQVPDEAEDFDFEFPLLVVVLVVVLVVLVVLLVVLCVLLVPPPHAQDPVSVVSLVVSDDDDCVVNCPSNVVSNVVVRHHYDYDNGDSLLVVLVVLQVPVDPPDEAEDQDPLSLLRPSHAKYWFQDDPVRDTDIDGSVVVCVVLVAPDSVLVLLLSLQDDDSRAHHDPPQHSSNLSVLSNPDPPPVLPPLPPDPALVVSLVVCLVVNVSSLVSVVVVVVVVCVVPVPDDDDDDDDRDDSVSSSSVSCCRRRSDGHHPPDDQDPSSPNPCPVVSSVVSVVSSVVSVVVVVVVVVVVVVVVVVPPDDPPPDDDDDDDDDDDDDDDDDDDDDDPVVVVVVVVVVVVVVVVVVVVVVVVVVVPPDPVVCCVVPVPPPPVPVPDDDDDPVVVVVDDDDDDDDDDDDDDDDDDDDDDDDDDDDDDDDDDDDDDDDDDDDDDDDDDLVVLLVCLVCVVDPPPPDDLVNQLVVLQVDFDPDDPPPDGDRDDSVRSNVVSVLVVLVNVLLVVLVVLLVVLVVVLVVVLVCVPPPDDDPPLPPPPPDDDRSVVLCSPSVSVSLLSLLSSCCLADVGGPPPDPPPDDVSNVVSNSSSVVSSVVSCVVPVVRDRSYPVSSPPPPPPVPPDPPDD

InterPro domains:
  IPR006084 XPG/Rad2 endonuclease [PTHR11081] (28-453)
  IPR029060 PIN-like domain superfamily [SSF88723] (28-174)

Secondary structure (DSSP, 8-state):
-HHHHHHHHHHHHHHHTTS-GGG-EEEE--SPBSTTHHHHHHHHHHHHHHHHHHHHHHH-TT----HHHHHHHHHH----HHHHHHHHHHHHHHTT-EEEE-SS-HHHHHHHHHHHS--TT-EEE-S-SGGGGSTT--EEEEEETTTTEEEEEEHHHHHHHHT-SSHHHHHHHHHHSS-SS----TT--HHHHHHHHTTS--GGG-STT-SS-HHHHHHHHHHHHHHHHHHHHHHHHHHHHHTTTS-----PPPPPGGGGHHHHIIIII----B-SS---GGGS-S--HHHHHHHHHHHHHHHHHHHHHHHHHHHHHHHTT------------------------PPPHHHHHHHHHHHHHHHHHHHHHHHHHHHH-S-TTTTHHHH------GGGPPPPPHHHHTT-PPPPP---PPPP-------------------------------PPPP--SHHHHHHHHHHH-------HHHHHHHHHHPPPPPPTTSS-PPPPHHHHHHHHHHHHHHHHHHHHHHHHHHHHHHHHHHHHHHTTSTTS--TTS-TTS----HHHHHHSHHHHHHHHHHHHHHHHHSS--S---SS--HHHHHHHHHHHHHHHHHHHH-TT-----GGGS---------SSS--

Radius of gyration: 36.45 Å; chains: 1; bounding box: 109×73×99 Å